Protein AF-A0A0K1QE34-F1 (afdb_monomer_lite)

Sequence (641 aa):
MSRNFGKTSTVGASAFIIAAVAIACANSTNAYTIGDEASSADSGPSFADDEDGSQARQDFDGGPGIFNDGAPPVDGSSCQPDAGGPGPVSRLCLPPTDNECDGLHDLPTYPSNGRGGNGFDDDCDGLVDEGCACDAAGTTKTCYMVPASQTFGGVPVGWCAQNSKGTVDCVKPNSEFGGHWSGQCRGAQPPFADDVCANGDFDCDGKEQNSKATDCSCKGTPVQCPTDPLETAPFPSVTSLPLAVDASKWFLKPGDVSNATNWKWTLRGGDCDNILPHPTFALFANATATGAGVGVQDDTLGPSSKEHGLVASSPAVTNSVYPAFSLSGDYLVQGEFDLNGQHYACQQKIAVRAPGIRAEACWDTEGQGVDLDLHLAQLTWGNTCENRGWSGVCPGQDCYYSNCKGADSPKWYSANPDNSVCQGWGSKATSTCNNPRLDRDLITCSVSQKDPNASDFCGPENINVDAPANGSKYAVAVKYFSGSLASRTHVNVYCNGERVLSTGFNPVTGNDFPKLVTSGSNTGGDMWKVAMISASVTSGASGVRSTRCLRSALTRTPTARTRIASTTPQVTARIRFASLPRVGPCRSTLKPSAFTETTPGERNVFRKVLCIRPRHRSRWSMHGHRLQRVERLSARMGRRG

Organism: NCBI:txid1391654

Foldseek 3Di:
DDDDDDDDDDDDDDDDDDDDDDDDDDDDDDDDDDDDDDDDDDDDDDDDDDDDDDDDDDDDDDDDDDPDDDPDDDDDDDDDDDPDDDDPDDADQDFQDDFLQPVPDPPVDDPQCPLDGLQEPANNPQFGQPPRAHQFFQDKDKHFSGHQQLDDPRAQKFLRNPQRIAMWGFFDQDPPDGTGTLRHRFLHDQQDLFQAAEFGDRSSNNHTQGHNPDGNCSVPDQFHFDRDAAEDAAFAAQAFQPDKPARCVGGPDSVQQVQKDWKKKKKWAGQQCLQALEGQKAKAQDRHNPDHGQWDWQCLDDPLGGTITTMHIPPRHGRMIRMHHNDFDKMKMKIWIDTPNDIDIHIHIYGHFAAFKKKKKHKNCFQVQWFKKKKKFWDDPPQPLVPDDPLPRDVLGIDIDPQQAPPNHRCPDPDFDDQSNLHHALFPHDPGRHAWHWRDGPSHAHSPDHGSRDPRGTGITMIDHRDDDAFIKMWIKMFRATDADWMWMWMWMDHRSHTPGTHTDGPSSRRRPPTFGFHDHSRFGWMGGFWMWTWHWDQDPVRDIGTDIDIDGDNDDRDRDPDPPPDDDDDDDDDDDDDDDDDDDDDDDDDDDDDDDDDDDDDDDDDDDDDDDDDDDDDDDDDDDDDDDDDDDDDDDDDDD

Radius of gyration: 34.17 Å; chains: 1; bounding box: 105×106×93 Å

Secondary structure (DSSP, 8-state):
----------------------------------------------------------------------PPP------PPPS----SS----PPPP--TTSSS---TT----TTT--SB-SS-SS-BSBT-EESSTT-EEEEESS-GGGEETTEE-TTHHHHTEEEEEEE-SSTTSPEEE-B--BT--PPPTT--SSSSBSS-SS-SSB-SS--S--TT-SB----SPEEE-SS-BTTB----EEGGGGBSSTTGGGG-EEEEEEEE--TTTTTSSS-SEEEESSSS--S--SPEEEEEETTTT-EEEEEEETTS--SEEEEEESS-EEEEEEEEEEETTEEEEEEEEEEE--SSEEEEEEETTTTTT-EEEEEEEEE-TT--GGGS-GGGS-TTTEE-TTTSSGGG---SSS----GGGTSSTT----S---SSEEEE--SS-BTT---TTSTTB---EEEEESSPPTT-EEEEEEEEEE-SS-EEEEEEEEETTEEEEEEE-BTTTTB---EE----GGG-S-EEEEEEEEEEEEE-TTSPEEEEEEEEE---------------------------PPPP------PPPP-----------------------------------------------

pLDDT: mean 70.64, std 24.71, range [24.8, 98.06]

Structure (mmCIF, N/CA/C/O backbone):
data_AF-A0A0K1QE34-F1
#
_entry.id   AF-A0A0K1QE34-F1
#
loop_
_atom_site.group_PDB
_atom_site.id
_atom_site.type_symbol
_atom_site.label_atom_id
_atom_site.label_alt_id
_atom_site.label_comp_id
_atom_site.label_asym_id
_atom_site.label_entity_id
_atom_site.label_seq_id
_atom_site.pdbx_PDB_ins_code
_atom_site.Cartn_x
_atom_site.Cartn_y
_atom_site.Cartn_z
_atom_site.occupancy
_atom_site.B_iso_or_equiv
_atom_site.auth_seq_id
_atom_site.auth_comp_id
_atom_site.auth_asym_id
_atom_site.auth_atom_id
_atom_site.pdbx_PDB_model_num
ATOM 1 N N . MET A 1 1 ? -52.449 27.897 -18.592 1.00 41.31 1 MET A N 1
ATOM 2 C CA . MET A 1 1 ? -51.826 29.233 -18.488 1.00 41.31 1 MET A CA 1
ATOM 3 C C . MET A 1 1 ? -50.395 29.114 -18.976 1.00 41.31 1 MET A C 1
ATOM 5 O O . MET A 1 1 ? -49.628 28.350 -18.415 1.00 41.31 1 MET A O 1
ATOM 9 N N . SER A 1 2 ? -50.119 29.768 -20.100 1.00 35.50 2 SER A N 1
ATOM 10 C CA . SER A 1 2 ? -48.836 29.815 -20.808 1.00 35.50 2 SER A CA 1
ATOM 11 C C . SER A 1 2 ? -47.969 30.953 -20.259 1.00 35.50 2 SER A C 1
ATOM 13 O O . SER A 1 2 ? -48.537 31.974 -19.872 1.00 35.50 2 SER A O 1
ATOM 15 N N . ARG A 1 3 ? -46.637 30.778 -20.255 1.00 42.44 3 ARG A N 1
ATOM 16 C CA . ARG A 1 3 ? -45.577 31.807 -20.417 1.00 42.44 3 ARG A CA 1
ATOM 17 C C . ARG A 1 3 ? -44.219 31.081 -20.381 1.00 42.44 3 ARG A C 1
ATOM 19 O O . ARG A 1 3 ? -43.840 30.553 -19.348 1.00 42.44 3 ARG A O 1
ATOM 26 N N . ASN A 1 4 ? -43.606 30.773 -21.525 1.00 41.03 4 ASN A N 1
ATOM 27 C CA . ASN A 1 4 ? -42.677 31.620 -22.292 1.00 41.03 4 ASN A CA 1
ATOM 28 C C . ASN A 1 4 ? -41.592 32.288 -21.432 1.00 41.03 4 ASN A C 1
ATOM 30 O O . ASN A 1 4 ? -41.836 33.343 -20.856 1.00 41.03 4 ASN A O 1
ATOM 34 N N . PHE A 1 5 ? -40.378 31.728 -21.461 1.00 46.38 5 PHE A N 1
ATOM 35 C CA . PHE A 1 5 ? -39.145 32.486 -21.255 1.00 46.38 5 PHE A CA 1
ATOM 36 C C . PHE A 1 5 ? -38.323 32.449 -22.541 1.00 46.38 5 PHE A C 1
ATOM 38 O O . PHE A 1 5 ? -37.933 31.390 -23.034 1.00 46.38 5 PHE A O 1
ATOM 45 N N . GLY A 1 6 ? -38.160 33.638 -23.117 1.00 37.88 6 GLY A N 1
ATOM 46 C CA . GLY A 1 6 ? -37.410 33.886 -24.333 1.00 37.88 6 GLY A CA 1
ATOM 47 C C . GLY A 1 6 ? -35.905 33.902 -24.089 1.00 37.88 6 GLY A C 1
ATOM 48 O O . GLY A 1 6 ? -35.422 34.264 -23.020 1.00 37.88 6 GLY A O 1
ATOM 49 N N . LYS A 1 7 ? -35.187 33.524 -25.145 1.00 42.34 7 LYS A N 1
ATOM 50 C CA . LYS A 1 7 ? -33.760 33.762 -25.337 1.00 42.34 7 LYS A CA 1
ATOM 51 C C . LYS A 1 7 ? -33.510 35.259 -25.524 1.00 42.34 7 LYS A C 1
ATOM 53 O O . LYS A 1 7 ? -34.150 35.873 -26.374 1.00 42.34 7 LYS A O 1
ATOM 58 N N . THR A 1 8 ? -32.488 35.786 -24.861 1.00 41.69 8 THR A N 1
ATOM 59 C CA . THR A 1 8 ? -31.747 36.965 -25.324 1.00 41.69 8 THR A CA 1
ATOM 60 C C . THR A 1 8 ? -30.258 36.683 -25.205 1.00 41.69 8 THR A C 1
ATOM 62 O O . THR A 1 8 ? -29.743 36.402 -24.128 1.00 41.69 8 THR A O 1
ATOM 65 N N . SER A 1 9 ? -29.608 36.703 -26.366 1.00 38.84 9 SER A N 1
ATOM 66 C CA . SER A 1 9 ? -28.165 36.747 -26.556 1.00 38.84 9 SER A CA 1
ATOM 67 C C . SER A 1 9 ? -27.687 38.164 -26.251 1.00 38.84 9 SER A C 1
ATOM 69 O O . SER A 1 9 ? -28.252 39.119 -26.784 1.00 38.84 9 SER A O 1
ATOM 71 N N . THR A 1 10 ? -26.640 38.288 -25.438 1.00 39.91 10 THR A N 1
ATOM 72 C CA . THR A 1 10 ? -25.882 39.532 -25.304 1.00 39.91 10 THR A CA 1
ATOM 73 C C . THR A 1 10 ? -24.424 39.228 -25.606 1.00 39.91 10 THR A C 1
ATOM 75 O O . THR A 1 10 ? -23.778 38.435 -24.925 1.00 39.91 10 THR A O 1
ATOM 78 N N . VAL A 1 11 ? -23.939 39.844 -26.679 1.00 43.75 11 VAL A N 1
ATOM 79 C CA . VAL A 1 11 ? -22.537 39.902 -27.082 1.00 43.75 11 VAL A CA 1
ATOM 80 C C . VAL A 1 11 ? -21.832 40.851 -26.112 1.00 43.75 11 VAL A C 1
ATOM 82 O O . VAL A 1 11 ? -22.163 42.032 -26.062 1.00 43.75 11 VAL A O 1
ATOM 85 N N . GLY A 1 12 ? -20.902 40.330 -25.312 1.00 33.19 12 GLY A N 1
ATOM 86 C CA . GLY A 1 12 ? -20.059 41.112 -24.411 1.00 33.19 12 GLY A CA 1
ATOM 87 C C . GLY A 1 12 ? -18.609 41.047 -24.869 1.00 33.19 12 GLY A C 1
ATOM 88 O O . GLY A 1 12 ? -17.982 39.996 -24.786 1.00 33.19 12 GLY A O 1
ATOM 89 N N . ALA A 1 13 ? -18.096 42.165 -25.376 1.00 36.25 13 ALA A N 1
ATOM 90 C CA . ALA A 1 13 ? -16.687 42.359 -25.678 1.00 36.25 13 ALA A CA 1
ATOM 91 C C . ALA A 1 13 ? -15.878 42.422 -24.372 1.00 36.25 13 ALA A C 1
ATOM 93 O O . ALA A 1 13 ? -16.102 43.307 -23.547 1.00 36.25 13 ALA A O 1
ATOM 94 N N . SER A 1 14 ? -14.928 41.506 -24.184 1.00 34.56 14 SER A N 1
ATOM 95 C CA . SER A 1 14 ? -13.938 41.597 -23.109 1.00 34.56 14 SER A CA 1
ATOM 96 C C . SER A 1 14 ? -12.755 42.438 -23.580 1.00 34.56 14 SER A C 1
ATOM 98 O O . SER A 1 14 ? -11.970 42.019 -24.429 1.00 34.56 14 SER A O 1
ATOM 100 N N . ALA A 1 15 ? -12.643 43.643 -23.024 1.00 35.69 15 ALA A N 1
ATOM 101 C CA . ALA A 1 15 ? -11.440 44.455 -23.089 1.00 35.69 15 ALA A CA 1
ATOM 102 C C . ALA A 1 15 ? -10.342 43.813 -22.223 1.00 35.69 15 ALA A C 1
ATOM 104 O O . ALA A 1 15 ? -10.540 43.569 -21.033 1.00 35.69 15 ALA A O 1
ATOM 105 N N . PHE A 1 16 ? -9.185 43.549 -22.828 1.00 32.25 16 PHE A N 1
ATOM 106 C CA . PHE A 1 16 ? -7.952 43.213 -22.123 1.00 32.25 16 PHE A CA 1
ATOM 107 C C . PHE A 1 16 ? -7.441 44.461 -21.389 1.00 32.25 16 PHE A C 1
ATOM 109 O O . PHE A 1 16 ? -7.037 45.432 -22.028 1.00 32.25 16 PHE A O 1
ATOM 116 N N . ILE A 1 17 ? -7.425 44.432 -20.055 1.00 34.81 17 ILE A N 1
ATOM 117 C CA . ILE A 1 17 ? -6.615 45.351 -19.249 1.00 34.81 17 ILE A CA 1
ATOM 118 C C . ILE A 1 17 ? -5.292 44.639 -18.965 1.00 34.81 17 ILE A C 1
ATOM 120 O O . ILE A 1 17 ? -5.236 43.696 -18.180 1.00 34.81 17 ILE A O 1
ATOM 124 N N . ILE A 1 18 ? -4.226 45.089 -19.626 1.00 35.28 18 ILE A N 1
ATOM 125 C CA . ILE A 1 18 ? -2.846 44.762 -19.265 1.00 35.28 18 ILE A CA 1
ATOM 126 C C . ILE A 1 18 ? -2.469 45.689 -18.107 1.00 35.28 18 ILE A C 1
ATOM 128 O O . ILE A 1 18 ? -2.200 46.870 -18.317 1.00 35.28 18 ILE A O 1
ATOM 132 N N . ALA A 1 19 ? -2.468 45.167 -16.882 1.00 34.31 19 ALA A N 1
ATOM 133 C CA . ALA A 1 19 ? -1.827 45.821 -15.749 1.00 34.31 19 ALA A CA 1
ATOM 134 C C . ALA A 1 19 ? -0.372 45.339 -15.678 1.00 34.31 19 ALA A C 1
ATOM 136 O O . ALA A 1 19 ? -0.088 44.224 -15.246 1.00 34.31 19 ALA A O 1
ATOM 137 N N . ALA A 1 20 ? 0.548 46.179 -16.149 1.00 36.22 20 ALA A N 1
ATOM 138 C CA . ALA A 1 20 ? 1.975 46.001 -15.935 1.00 36.22 20 ALA A CA 1
ATOM 139 C C . ALA A 1 20 ? 2.298 46.306 -14.464 1.00 36.22 20 ALA A C 1
ATOM 141 O O . ALA A 1 20 ? 2.229 47.458 -14.037 1.00 36.22 20 ALA A O 1
ATOM 142 N N . VAL A 1 21 ? 2.646 45.280 -13.688 1.00 34.84 21 VAL A N 1
ATOM 143 C CA . VAL A 1 21 ? 3.237 45.449 -12.357 1.00 34.84 21 VAL A CA 1
ATOM 144 C C . VAL A 1 21 ? 4.752 45.423 -12.523 1.00 34.84 21 VAL A C 1
ATOM 146 O O . VAL A 1 21 ? 5.347 44.383 -12.798 1.00 34.84 21 VAL A O 1
ATOM 149 N N . ALA A 1 22 ? 5.370 46.593 -12.386 1.00 37.94 22 ALA A N 1
ATOM 150 C CA . ALA A 1 22 ? 6.810 46.730 -12.247 1.00 37.94 22 ALA A CA 1
ATOM 151 C C . ALA A 1 22 ? 7.200 46.370 -10.805 1.00 37.94 22 ALA A C 1
ATOM 153 O O . ALA A 1 22 ? 6.870 47.106 -9.877 1.00 37.94 22 ALA A O 1
ATOM 154 N N . ILE A 1 23 ? 7.902 45.252 -10.614 1.00 35.75 23 ILE A N 1
ATOM 155 C CA . ILE A 1 23 ? 8.600 44.958 -9.358 1.00 35.75 23 ILE A CA 1
ATOM 156 C C . ILE A 1 23 ? 10.057 45.364 -9.553 1.00 35.75 23 ILE A C 1
ATOM 158 O O . ILE A 1 23 ? 10.790 44.773 -10.344 1.00 35.75 23 ILE A O 1
ATOM 162 N N . ALA A 1 24 ? 10.438 46.432 -8.858 1.00 33.03 24 ALA A N 1
ATOM 163 C CA . ALA A 1 24 ? 11.797 46.931 -8.792 1.00 33.03 24 ALA A CA 1
ATOM 164 C C . ALA A 1 24 ? 12.671 45.992 -7.948 1.00 33.03 24 ALA A C 1
ATOM 166 O O . ALA A 1 24 ? 12.307 45.620 -6.833 1.00 33.03 24 ALA A O 1
ATOM 167 N N . CYS A 1 25 ? 13.845 45.650 -8.476 1.00 36.03 25 CYS A N 1
ATOM 168 C CA . CYS A 1 25 ? 14.921 45.016 -7.726 1.00 36.03 25 CYS A CA 1
ATOM 169 C C . CYS A 1 25 ? 15.476 45.994 -6.682 1.00 36.03 25 CYS A C 1
ATOM 171 O O . CYS A 1 25 ? 15.937 47.079 -7.040 1.00 36.03 25 CYS A O 1
ATOM 173 N N . ALA A 1 26 ? 15.504 45.587 -5.413 1.00 36.31 26 ALA A N 1
ATOM 174 C CA . ALA A 1 26 ? 16.307 46.225 -4.378 1.00 36.31 26 ALA A CA 1
ATOM 175 C C . ALA A 1 26 ? 17.293 45.195 -3.814 1.00 36.31 26 ALA A C 1
ATOM 177 O O . ALA A 1 26 ? 16.904 44.210 -3.191 1.00 36.31 26 ALA A O 1
ATOM 178 N N . ASN A 1 27 ? 18.578 45.433 -4.080 1.00 38.59 27 ASN A N 1
ATOM 179 C CA . ASN A 1 27 ? 19.704 44.737 -3.471 1.00 38.59 27 ASN A CA 1
ATOM 180 C C . ASN A 1 27 ? 19.844 45.178 -2.008 1.00 38.59 27 ASN A C 1
ATOM 182 O O . ASN A 1 27 ? 20.011 46.369 -1.749 1.00 38.59 27 ASN A O 1
ATOM 186 N N . SER A 1 28 ? 19.891 44.230 -1.073 1.00 35.72 28 SER A N 1
ATOM 187 C CA . SER A 1 28 ? 20.480 44.455 0.250 1.00 35.72 28 SER A CA 1
ATOM 188 C C . SER A 1 28 ? 21.471 43.341 0.567 1.00 35.72 28 SER A C 1
ATOM 190 O O . SER A 1 28 ? 21.101 42.215 0.894 1.00 35.72 28 SER A O 1
ATOM 192 N N . THR A 1 29 ? 22.748 43.679 0.446 1.00 40.94 29 THR A N 1
ATOM 193 C CA . THR A 1 29 ? 23.883 42.955 1.010 1.00 40.94 29 THR A CA 1
ATOM 194 C C . THR A 1 29 ? 23.854 43.085 2.529 1.00 40.94 29 THR A C 1
ATOM 196 O O . THR A 1 29 ? 24.036 44.192 3.028 1.00 40.94 29 THR A O 1
ATOM 199 N N . ASN A 1 30 ? 23.693 41.981 3.257 1.00 36.75 30 ASN A N 1
ATOM 200 C CA . ASN A 1 30 ? 24.086 41.909 4.662 1.00 36.75 30 ASN A CA 1
ATOM 201 C C . ASN A 1 30 ? 25.092 40.771 4.823 1.00 36.75 30 ASN A C 1
ATOM 203 O O . ASN A 1 30 ? 24.755 39.592 4.753 1.00 36.75 30 ASN A O 1
ATOM 207 N N . ALA A 1 31 ? 26.348 41.181 4.979 1.00 36.31 31 ALA A N 1
ATOM 208 C CA . ALA A 1 31 ? 27.444 40.353 5.433 1.00 36.31 31 ALA A CA 1
ATOM 209 C C . ALA A 1 31 ? 27.204 39.989 6.904 1.00 36.31 31 ALA A C 1
ATOM 211 O O . ALA A 1 31 ? 26.963 40.876 7.722 1.00 36.31 31 ALA A O 1
ATOM 212 N N . TYR A 1 32 ? 27.267 38.699 7.227 1.00 30.72 32 TYR A N 1
ATOM 213 C CA . TYR A 1 32 ? 27.316 38.232 8.606 1.00 30.72 32 TYR A CA 1
ATOM 214 C C . TYR A 1 32 ? 28.772 37.913 8.941 1.00 30.72 32 TYR A C 1
ATOM 216 O O . TYR A 1 32 ? 29.408 37.081 8.292 1.00 30.72 32 TYR A O 1
ATOM 224 N N . THR A 1 33 ? 29.315 38.669 9.887 1.00 32.59 33 THR A N 1
ATOM 225 C CA . THR A 1 33 ? 30.707 38.638 10.330 1.00 32.59 33 THR A CA 1
ATOM 226 C C . THR A 1 33 ? 30.938 37.458 11.271 1.00 32.59 33 THR A C 1
ATOM 228 O O . THR A 1 33 ? 30.179 37.254 12.214 1.00 32.59 33 THR A O 1
ATOM 231 N N . ILE A 1 34 ? 32.014 36.713 11.025 1.00 38.62 34 ILE A N 1
ATOM 232 C CA . ILE A 1 34 ? 32.598 35.752 11.965 1.00 38.62 34 ILE A CA 1
ATOM 233 C C . ILE A 1 34 ? 33.361 36.554 13.024 1.00 38.62 34 ILE A C 1
ATOM 235 O O . ILE A 1 34 ? 34.173 37.411 12.673 1.00 38.62 34 ILE A O 1
ATOM 239 N N . GLY A 1 35 ? 33.084 36.283 14.297 1.00 31.73 35 GLY A N 1
ATOM 240 C CA . GLY A 1 35 ? 33.844 36.783 15.436 1.00 31.73 35 GLY A CA 1
ATOM 241 C C . GLY A 1 35 ? 34.226 35.619 16.341 1.00 31.73 35 GLY A C 1
ATOM 242 O O . GLY A 1 35 ? 33.360 35.036 16.988 1.00 31.73 35 GLY A O 1
ATOM 243 N N . ASP A 1 36 ? 35.517 35.299 16.347 1.00 35.31 36 ASP A N 1
ATOM 244 C CA . ASP A 1 36 ? 36.193 34.572 17.417 1.00 35.31 36 ASP A CA 1
ATOM 245 C C . ASP A 1 36 ? 36.258 35.460 18.674 1.00 35.31 36 ASP A C 1
ATOM 247 O O . ASP A 1 36 ? 36.533 36.653 18.557 1.00 35.31 36 ASP A O 1
ATOM 251 N N . GLU A 1 37 ? 36.012 34.892 19.860 1.00 34.44 37 GLU A N 1
ATOM 252 C CA . GLU A 1 37 ? 36.977 34.830 20.975 1.00 34.44 37 GLU A CA 1
ATOM 253 C C . GLU A 1 37 ? 36.362 34.301 22.295 1.00 34.44 37 GLU A C 1
ATOM 255 O O . GLU A 1 37 ? 35.276 34.689 22.715 1.00 34.44 37 GLU A O 1
ATOM 260 N N . ALA A 1 38 ? 37.178 33.471 22.962 1.00 34.06 38 ALA A N 1
ATOM 261 C CA . ALA A 1 38 ? 37.410 33.381 24.411 1.00 34.06 38 ALA A CA 1
ATOM 262 C C . ALA A 1 38 ? 36.414 32.665 25.364 1.00 34.06 38 ALA A C 1
ATOM 264 O O . ALA A 1 38 ? 35.446 33.220 25.870 1.00 34.06 38 ALA A O 1
ATOM 265 N N . SER A 1 39 ? 36.829 31.441 25.726 1.00 40.88 39 SER A N 1
ATOM 266 C CA . SER A 1 39 ? 37.092 30.931 27.091 1.00 40.88 39 SER A CA 1
ATOM 267 C C . SER A 1 39 ? 36.049 31.087 28.210 1.00 40.88 39 SER A C 1
ATOM 269 O O . SER A 1 39 ? 35.853 32.170 28.752 1.00 40.88 39 SER A O 1
ATOM 271 N N . SER A 1 40 ? 35.601 29.944 28.737 1.00 36.75 40 SER A N 1
ATOM 272 C CA . SER A 1 40 ? 35.375 29.752 30.175 1.00 36.75 40 SER A CA 1
ATOM 273 C C . SER A 1 40 ? 35.491 28.266 30.508 1.00 36.75 40 SER A C 1
ATOM 275 O O . SER A 1 40 ? 34.758 27.442 29.969 1.00 36.75 40 SER A O 1
ATOM 277 N N . ALA A 1 41 ? 36.453 27.948 31.367 1.00 39.44 41 ALA A N 1
ATOM 278 C CA . ALA A 1 41 ? 36.695 26.634 31.939 1.00 39.44 41 ALA A CA 1
ATOM 279 C C . ALA A 1 41 ? 35.595 26.258 32.941 1.00 39.44 41 ALA A C 1
ATOM 281 O O . ALA A 1 41 ? 35.164 27.123 33.698 1.00 39.44 41 ALA A O 1
ATOM 282 N N . ASP A 1 42 ? 35.229 24.974 33.005 1.00 37.00 42 ASP A N 1
ATOM 283 C CA . ASP A 1 42 ? 34.920 24.352 34.294 1.00 37.00 42 ASP A CA 1
ATOM 284 C C . ASP A 1 42 ? 35.138 22.824 34.288 1.00 37.00 42 ASP A C 1
ATOM 286 O O . ASP A 1 42 ? 34.391 22.045 33.705 1.00 37.00 42 ASP A O 1
ATOM 290 N N . SER A 1 43 ? 36.273 22.440 34.870 1.00 41.66 43 SER A N 1
ATOM 291 C CA . SER A 1 43 ? 36.445 21.451 35.943 1.00 41.66 43 SER A CA 1
ATOM 292 C C . SER A 1 43 ? 35.482 20.247 36.029 1.00 41.66 43 SER A C 1
ATOM 294 O O . SER A 1 43 ? 34.425 20.325 36.650 1.00 41.66 43 SER A O 1
ATOM 296 N N . GLY A 1 44 ? 35.933 19.075 35.566 1.00 34.19 44 GLY A N 1
ATOM 297 C CA . GLY A 1 44 ? 35.418 17.758 35.975 1.00 34.19 44 GLY A CA 1
ATOM 298 C C . GLY A 1 44 ? 36.572 16.873 36.475 1.00 34.19 44 GLY A C 1
ATOM 299 O O . GLY A 1 44 ? 37.619 16.862 35.823 1.00 34.19 44 GLY A O 1
ATOM 300 N N . PRO A 1 45 ? 36.457 16.196 37.635 1.00 45.81 45 PRO A N 1
ATOM 301 C CA . PRO A 1 45 ? 37.610 15.668 38.356 1.00 45.81 45 PRO A CA 1
ATOM 302 C C . PRO A 1 45 ? 38.090 14.318 37.814 1.00 45.81 45 PRO A C 1
ATOM 304 O O . PRO A 1 45 ? 37.307 13.414 37.536 1.00 45.81 45 PRO A O 1
ATOM 307 N N . SER A 1 46 ? 39.411 14.179 37.755 1.00 42.41 46 SER A N 1
ATOM 308 C CA . SER A 1 46 ? 40.126 12.909 37.698 1.00 42.41 46 SER A CA 1
ATOM 309 C C . SER A 1 46 ? 40.087 12.220 39.063 1.00 42.41 46 SER A C 1
ATOM 311 O O . SER A 1 46 ? 40.503 12.825 40.054 1.00 42.41 46 SER A O 1
ATOM 313 N N . PHE A 1 47 ? 39.693 10.948 39.104 1.00 38.34 47 PHE A N 1
ATOM 314 C CA . PHE A 1 47 ? 40.129 10.030 40.152 1.00 38.34 47 PHE A CA 1
ATOM 315 C C . PHE A 1 47 ? 40.823 8.831 39.523 1.00 38.34 47 PHE A C 1
ATOM 317 O O . PHE A 1 47 ? 40.445 8.356 38.455 1.00 38.34 47 PHE A O 1
ATOM 324 N N . ALA A 1 48 ? 41.917 8.491 40.186 1.00 34.94 48 ALA A N 1
ATOM 325 C CA . ALA A 1 48 ? 43.015 7.675 39.741 1.00 34.94 48 ALA A CA 1
ATOM 326 C C . ALA A 1 48 ? 42.752 6.176 39.890 1.00 34.94 48 ALA A C 1
ATOM 328 O O . ALA A 1 48 ? 41.791 5.740 40.525 1.00 34.94 48 ALA A O 1
ATOM 329 N N . ASP A 1 49 ? 43.686 5.452 39.290 1.00 46.69 49 ASP A N 1
ATOM 330 C CA . ASP A 1 49 ? 44.025 4.054 39.489 1.00 46.69 49 ASP A CA 1
ATOM 331 C C . ASP A 1 49 ? 44.066 3.652 40.974 1.00 46.69 49 ASP A C 1
ATOM 333 O O . ASP A 1 49 ? 44.584 4.401 41.800 1.00 46.69 49 ASP A O 1
ATOM 337 N N . ASP A 1 50 ? 43.607 2.437 41.277 1.00 39.50 50 ASP A N 1
ATOM 338 C CA . ASP A 1 50 ? 44.180 1.614 42.344 1.00 39.50 50 ASP A CA 1
ATOM 339 C C . ASP A 1 50 ? 44.025 0.126 41.991 1.00 39.50 50 ASP A C 1
ATOM 341 O O . ASP A 1 50 ? 42.956 -0.356 41.605 1.00 39.50 50 ASP A O 1
ATOM 345 N N . GLU A 1 51 ? 45.156 -0.570 42.080 1.00 47.56 51 GLU A N 1
ATOM 346 C CA . GLU A 1 51 ? 45.338 -2.002 41.880 1.00 47.56 51 GLU A CA 1
ATOM 347 C C . GLU A 1 51 ? 44.834 -2.842 43.071 1.00 47.56 51 GLU A C 1
ATOM 349 O O . GLU A 1 51 ? 44.654 -2.366 44.189 1.00 47.56 51 GLU A O 1
ATOM 354 N N . ASP A 1 52 ? 44.764 -4.147 42.797 1.00 41.12 52 ASP A N 1
ATOM 355 C CA . ASP A 1 52 ? 44.945 -5.278 43.710 1.00 41.12 52 ASP A CA 1
ATOM 356 C C . ASP A 1 52 ? 43.829 -5.690 44.685 1.00 41.12 52 ASP A C 1
ATOM 358 O O . ASP A 1 52 ? 43.427 -5.009 45.624 1.00 41.12 52 ASP A O 1
ATOM 362 N N . GLY A 1 53 ? 43.406 -6.946 44.508 1.00 33.09 53 GLY A N 1
ATOM 363 C CA . GLY A 1 53 ? 42.454 -7.616 45.384 1.00 33.09 53 GLY A CA 1
ATOM 364 C C . GLY A 1 53 ? 42.144 -9.049 44.967 1.00 33.09 53 GLY A C 1
ATOM 365 O O . GLY A 1 53 ? 40.985 -9.424 44.837 1.00 33.09 53 GLY A O 1
ATOM 366 N N . SER A 1 54 ? 43.178 -9.864 44.744 1.00 46.09 54 SER A N 1
ATOM 367 C CA . SER A 1 54 ? 43.072 -11.327 44.715 1.00 46.09 54 SER A CA 1
ATOM 368 C C . SER A 1 54 ? 42.267 -11.850 45.911 1.00 46.09 54 SER A C 1
ATOM 370 O O . SER A 1 54 ? 42.618 -11.461 47.019 1.00 46.09 54 SER A O 1
ATOM 372 N N . GLN A 1 55 ? 41.324 -12.789 45.724 1.00 34.09 55 GLN A N 1
ATOM 373 C CA . GLN A 1 55 ? 41.182 -13.984 46.578 1.00 34.09 55 GLN A CA 1
ATOM 374 C C . GLN A 1 55 ? 40.372 -15.118 45.917 1.00 34.09 55 GLN A C 1
ATOM 376 O O . GLN A 1 55 ? 39.254 -14.942 45.450 1.00 34.09 55 GLN A O 1
ATOM 381 N N . ALA A 1 56 ? 40.994 -16.299 45.992 1.00 34.69 56 ALA A N 1
ATOM 382 C CA . ALA A 1 56 ? 40.429 -17.637 46.163 1.00 34.69 56 ALA A CA 1
ATOM 383 C C . ALA A 1 56 ? 39.547 -18.246 45.055 1.00 34.69 56 ALA A C 1
ATOM 385 O O . ALA A 1 56 ? 38.323 -18.293 45.130 1.00 34.69 56 ALA A O 1
ATOM 386 N N . ARG A 1 57 ? 40.239 -18.923 44.128 1.00 38.31 57 ARG A N 1
ATOM 387 C CA . ARG A 1 57 ? 39.787 -20.206 43.574 1.00 38.31 57 ARG A CA 1
ATOM 388 C C . ARG A 1 57 ? 39.548 -21.208 44.709 1.00 38.31 57 ARG A C 1
ATOM 390 O O . ARG A 1 57 ? 40.459 -21.460 45.498 1.00 38.31 57 ARG A O 1
ATOM 397 N N . GLN A 1 58 ? 38.381 -21.840 44.715 1.00 35.47 58 GLN A N 1
ATOM 398 C CA . GLN A 1 58 ? 38.242 -23.211 45.196 1.00 35.47 58 GLN A CA 1
ATOM 399 C C . GLN A 1 58 ? 37.711 -24.066 44.052 1.00 35.47 58 GLN A C 1
ATOM 401 O O . GLN A 1 58 ? 36.585 -23.893 43.592 1.00 35.47 58 GLN A O 1
ATOM 406 N N . ASP A 1 59 ? 38.588 -24.954 43.595 1.00 34.72 59 ASP A N 1
ATOM 407 C CA . ASP A 1 59 ? 38.270 -26.100 42.763 1.00 34.72 59 ASP A CA 1
ATOM 408 C C . ASP A 1 59 ? 37.336 -27.048 43.533 1.00 34.72 59 ASP A C 1
ATOM 410 O O . ASP A 1 59 ? 37.626 -27.433 44.667 1.00 34.72 59 ASP A O 1
ATOM 414 N N . PHE A 1 60 ? 36.252 -27.473 42.886 1.00 38.06 60 PHE A N 1
ATOM 415 C CA . PHE A 1 60 ? 35.656 -28.783 43.127 1.00 38.06 60 PHE A CA 1
ATOM 416 C C . PHE A 1 60 ? 35.537 -29.500 41.781 1.00 38.06 60 PHE A C 1
ATOM 418 O O . PHE A 1 60 ? 34.772 -29.106 40.901 1.00 38.06 60 PHE A O 1
ATOM 425 N N . ASP A 1 61 ? 36.358 -30.536 41.638 1.00 39.12 61 ASP A N 1
ATOM 426 C CA . ASP A 1 61 ? 36.368 -31.494 40.542 1.00 39.12 61 ASP A CA 1
ATOM 427 C C . ASP A 1 61 ? 35.046 -32.277 40.440 1.00 39.12 61 ASP A C 1
ATOM 429 O O . ASP A 1 61 ? 34.554 -32.822 41.428 1.00 39.12 61 ASP A O 1
ATOM 433 N N . GLY A 1 62 ? 34.587 -32.472 39.199 1.00 33.47 62 GLY A N 1
ATOM 434 C CA . GLY A 1 62 ? 34.315 -33.824 38.699 1.00 33.47 62 GLY A CA 1
ATOM 435 C C . GLY A 1 62 ? 32.862 -34.308 38.583 1.00 33.47 62 GLY A C 1
ATOM 436 O O . GLY A 1 62 ? 32.303 -34.859 39.524 1.00 33.47 62 GLY A O 1
ATOM 437 N N . GLY A 1 63 ? 32.355 -34.344 37.343 1.00 32.22 63 GLY A N 1
ATOM 438 C CA . GLY A 1 63 ? 31.566 -35.488 36.847 1.00 32.22 63 GLY A CA 1
ATOM 439 C C . GLY A 1 63 ? 30.175 -35.191 36.262 1.00 32.22 63 GLY A C 1
ATOM 440 O O . GLY A 1 63 ? 29.560 -34.205 36.638 1.00 32.22 63 GLY A O 1
ATOM 441 N N . PRO A 1 64 ? 29.691 -36.009 35.301 1.00 42.28 64 PRO A N 1
ATOM 442 C CA . PRO A 1 64 ? 29.110 -35.522 34.048 1.00 42.28 64 PRO A CA 1
ATOM 443 C C . PRO A 1 64 ? 27.584 -35.695 33.933 1.00 42.28 64 PRO A C 1
ATOM 445 O O . PRO A 1 64 ? 26.933 -36.296 34.781 1.00 42.28 64 PRO A O 1
ATOM 448 N N . GLY A 1 65 ? 27.030 -35.132 32.856 1.00 35.31 65 GLY A N 1
ATOM 449 C CA . GLY A 1 65 ? 25.609 -34.863 32.666 1.00 35.31 65 GLY A CA 1
ATOM 450 C C . GLY A 1 65 ? 24.649 -36.052 32.652 1.00 35.31 65 GLY A C 1
ATOM 451 O O . GLY A 1 65 ? 25.034 -37.176 32.364 1.00 35.31 65 GLY A O 1
ATOM 452 N N . ILE A 1 66 ? 23.378 -35.710 32.876 1.00 31.22 66 ILE A N 1
ATOM 453 C CA . ILE A 1 66 ? 22.159 -36.222 32.233 1.00 31.22 66 ILE A CA 1
ATOM 454 C C . ILE A 1 66 ? 21.151 -35.063 32.344 1.00 31.22 66 ILE A C 1
ATOM 456 O O . ILE A 1 66 ? 20.758 -34.686 33.446 1.00 31.22 66 ILE A O 1
ATOM 460 N N . PHE A 1 67 ? 20.766 -34.463 31.215 1.00 30.69 67 PHE A N 1
ATOM 461 C CA . PHE A 1 67 ? 19.550 -33.653 31.147 1.00 30.69 67 PHE A CA 1
ATOM 462 C C . PHE A 1 67 ? 18.378 -34.627 31.262 1.00 30.69 67 PHE A C 1
ATOM 464 O O . PHE A 1 67 ? 18.100 -35.368 30.323 1.00 30.69 67 PHE A O 1
ATOM 471 N N . ASN A 1 68 ? 17.771 -34.674 32.445 1.00 31.98 68 ASN A N 1
ATOM 472 C CA . ASN A 1 68 ? 16.530 -35.389 32.688 1.00 31.98 68 ASN A CA 1
ATOM 473 C C . ASN A 1 68 ? 15.380 -34.454 32.292 1.00 31.98 68 ASN A C 1
ATOM 475 O O . ASN A 1 68 ? 15.191 -33.390 32.882 1.00 31.98 68 ASN A O 1
ATOM 479 N N . ASP A 1 69 ? 14.670 -34.862 31.255 1.00 36.66 69 ASP A N 1
ATOM 480 C CA . ASP A 1 69 ? 13.296 -34.543 30.907 1.00 36.66 69 ASP A CA 1
ATOM 481 C C . ASP A 1 69 ? 12.401 -34.493 32.155 1.00 36.66 69 ASP A C 1
ATOM 483 O O . ASP A 1 69 ? 11.868 -35.489 32.643 1.00 36.66 69 ASP A O 1
ATOM 487 N N . GLY A 1 70 ? 12.251 -33.283 32.692 1.00 28.38 70 GLY A N 1
ATOM 488 C CA . GLY A 1 70 ? 11.324 -32.980 33.768 1.00 28.38 70 GLY A CA 1
ATOM 489 C C . GLY A 1 70 ? 9.884 -33.103 33.287 1.00 28.38 70 GLY A C 1
ATOM 490 O O . GLY A 1 70 ? 9.289 -32.130 32.831 1.00 28.38 70 GLY A O 1
ATOM 491 N N . ALA A 1 71 ? 9.302 -34.291 33.439 1.00 33.62 71 ALA A N 1
ATOM 492 C CA . ALA A 1 71 ? 7.868 -34.411 33.649 1.00 33.62 71 ALA A CA 1
ATOM 493 C C . ALA A 1 71 ? 7.510 -33.628 34.931 1.00 33.62 71 ALA A C 1
ATOM 495 O O . ALA A 1 71 ? 8.092 -33.914 35.984 1.00 33.62 71 ALA A O 1
ATOM 496 N N . PRO A 1 72 ? 6.599 -32.639 34.888 1.00 41.09 72 PRO A N 1
ATOM 497 C CA . PRO A 1 72 ? 6.225 -31.920 36.094 1.00 41.09 72 PRO A CA 1
ATOM 498 C C . PRO A 1 72 ? 5.450 -32.849 37.046 1.00 41.09 72 PRO A C 1
ATOM 500 O O . PRO A 1 72 ? 4.619 -33.646 36.591 1.00 41.09 72 PRO A O 1
ATOM 503 N N . PRO A 1 73 ? 5.691 -32.767 38.366 1.00 34.97 73 PRO A N 1
ATOM 504 C CA . PRO A 1 73 ? 4.879 -33.465 39.346 1.00 34.97 73 PRO A CA 1
ATOM 505 C C . PRO A 1 73 ? 3.488 -32.826 39.367 1.00 34.97 73 PRO A C 1
ATOM 507 O O . PRO A 1 73 ? 3.332 -31.656 39.699 1.00 34.97 73 PRO A O 1
ATOM 510 N N . VAL A 1 74 ? 2.475 -33.604 38.994 1.00 41.66 74 VAL A N 1
ATOM 511 C CA . VAL A 1 74 ? 1.068 -33.244 39.186 1.00 41.66 74 VAL A CA 1
ATOM 512 C C . VAL A 1 74 ? 0.709 -33.573 40.632 1.00 41.66 74 VAL A C 1
ATOM 514 O O . VAL A 1 74 ? 0.508 -34.745 40.962 1.00 41.66 74 VAL A O 1
ATOM 517 N N . ASP A 1 75 ? 0.629 -32.564 41.499 1.00 36.41 75 ASP A N 1
ATOM 518 C CA . ASP A 1 75 ? -0.126 -32.685 42.740 1.00 36.41 75 ASP A CA 1
ATOM 519 C C . ASP A 1 75 ? -1.571 -32.231 42.494 1.00 36.41 75 ASP A C 1
ATOM 521 O O . ASP A 1 75 ? -1.910 -31.095 42.175 1.00 36.41 75 ASP A O 1
ATOM 525 N N . GLY A 1 76 ? -2.470 -33.209 42.533 1.00 47.19 76 GLY A N 1
ATOM 526 C CA . GLY A 1 76 ? -3.888 -32.964 42.374 1.00 47.19 76 GLY A CA 1
ATOM 527 C C . GLY A 1 76 ? -4.450 -32.274 43.609 1.00 47.19 76 GLY A C 1
ATOM 528 O O . GLY A 1 76 ? -4.437 -32.847 44.692 1.00 47.19 76 GLY A O 1
ATOM 529 N N . SER A 1 77 ? -5.047 -31.098 43.434 1.00 39.25 77 SER A N 1
ATOM 530 C CA . SER A 1 77 ? -6.439 -30.853 43.833 1.00 39.25 77 SER A CA 1
ATOM 531 C C . SER A 1 77 ? -6.881 -29.440 43.433 1.00 39.25 77 SER A C 1
ATOM 533 O O . SER A 1 77 ? -6.240 -28.457 43.776 1.00 39.25 77 SER A O 1
ATOM 535 N N . SER A 1 78 ? -8.030 -29.361 42.750 1.00 36.88 78 SER A N 1
ATOM 536 C CA . SER A 1 78 ? -8.791 -28.154 42.364 1.00 36.88 78 SER A CA 1
ATOM 537 C C . SER A 1 78 ? -8.485 -27.459 41.024 1.00 36.88 78 SER A C 1
ATOM 539 O O . SER A 1 78 ? -8.347 -26.249 40.956 1.00 36.88 78 SER A O 1
ATOM 541 N N . CYS A 1 79 ? -8.602 -28.203 39.922 1.00 30.69 79 CYS A N 1
ATOM 542 C CA . CYS A 1 79 ? -9.144 -27.641 38.677 1.00 30.69 79 CYS A CA 1
ATOM 543 C C . CYS A 1 79 ? -10.293 -28.538 38.204 1.00 30.69 79 CYS A C 1
ATOM 545 O O . CYS A 1 79 ? -10.071 -29.662 37.757 1.00 30.69 79 CYS A O 1
ATOM 547 N N . GLN A 1 80 ? -11.536 -28.077 38.365 1.00 32.50 80 GLN A N 1
ATOM 548 C CA . GLN A 1 80 ? -12.684 -28.677 37.682 1.00 32.50 80 GLN A CA 1
ATOM 549 C C . GLN A 1 80 ? -12.622 -28.239 36.208 1.00 32.50 80 GLN A C 1
ATOM 551 O O . GLN A 1 80 ? -12.619 -27.033 35.961 1.00 32.50 80 GLN A O 1
ATOM 556 N N . PRO A 1 81 ? -12.548 -29.170 35.239 1.00 34.88 81 PRO A N 1
ATOM 557 C CA . PRO A 1 81 ? -12.616 -28.835 33.823 1.00 34.88 81 PRO A CA 1
ATOM 558 C C . PRO A 1 81 ? -13.990 -28.255 33.490 1.00 34.88 81 PRO A C 1
ATOM 560 O O . PRO A 1 81 ? -15.012 -28.799 33.917 1.00 34.88 81 PRO A O 1
ATOM 563 N N . ASP A 1 82 ? -14.010 -27.189 32.694 1.00 33.44 82 ASP A N 1
ATOM 564 C CA . ASP A 1 82 ? -15.244 -26.657 32.131 1.00 33.44 82 ASP A CA 1
ATOM 565 C C . ASP A 1 82 ? -15.881 -27.729 31.230 1.00 33.44 82 ASP A C 1
ATOM 567 O O . ASP A 1 82 ? -15.262 -28.273 30.308 1.00 33.44 82 ASP A O 1
ATOM 571 N N . ALA A 1 83 ? -17.113 -28.107 31.554 1.00 33.72 83 ALA A N 1
ATOM 572 C CA . ALA A 1 83 ? -17.818 -29.190 30.894 1.00 33.72 83 ALA A CA 1
ATOM 573 C C . ALA A 1 83 ? -18.425 -28.698 29.571 1.00 33.72 83 ALA A C 1
ATOM 575 O O . ALA A 1 83 ? -19.592 -28.313 29.530 1.00 33.72 83 ALA A O 1
ATOM 576 N N . GLY A 1 84 ? -17.672 -28.760 28.466 1.00 33.31 84 GLY A N 1
ATOM 577 C CA . GLY A 1 84 ? -18.291 -28.647 27.140 1.00 33.31 84 GLY A CA 1
ATOM 578 C C . GLY A 1 84 ? -17.374 -28.443 25.933 1.00 33.31 84 GLY A C 1
ATOM 579 O O . GLY A 1 84 ? -17.172 -27.312 25.509 1.00 33.31 84 GLY A O 1
ATOM 580 N N . GLY A 1 85 ? -16.960 -29.543 25.287 1.00 29.84 85 GLY A N 1
ATOM 581 C CA . GLY A 1 85 ? -16.587 -29.57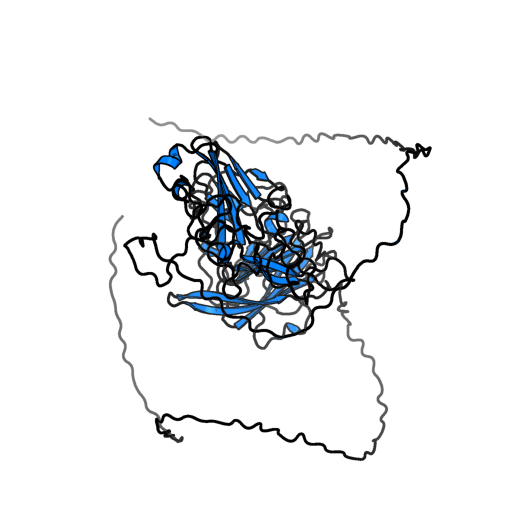9 23.859 1.00 29.84 85 GLY A CA 1
ATOM 582 C C . GLY A 1 85 ? -15.162 -30.078 23.544 1.00 29.84 85 GLY A C 1
ATOM 583 O O . GLY A 1 85 ? -14.201 -29.452 23.982 1.00 29.84 85 GLY A O 1
ATOM 584 N N . PRO A 1 86 ? -14.982 -31.165 22.759 1.00 34.12 86 PRO A N 1
ATOM 585 C CA . PRO A 1 86 ? -13.669 -31.742 22.477 1.00 34.12 86 PRO A CA 1
ATOM 586 C C . PRO A 1 86 ? -12.989 -31.042 21.288 1.00 34.12 86 PRO A C 1
ATOM 588 O O . PRO A 1 86 ? -13.228 -31.382 20.130 1.00 34.12 86 PRO A O 1
ATOM 591 N N . GLY A 1 87 ? -12.113 -30.080 21.575 1.00 30.03 87 GLY A N 1
ATOM 592 C CA . GLY A 1 87 ? -10.971 -29.753 20.714 1.00 30.03 87 GLY A CA 1
ATOM 593 C C . GLY A 1 87 ? -9.735 -30.529 21.199 1.00 30.03 87 GLY A C 1
ATOM 594 O O . GLY A 1 87 ? -9.611 -30.736 22.405 1.00 30.03 87 GLY A O 1
ATOM 595 N N . PRO A 1 88 ? -8.824 -30.994 20.325 1.00 29.39 88 PRO A N 1
ATOM 596 C CA . PRO A 1 88 ? -7.742 -31.910 20.705 1.00 29.39 88 PRO A CA 1
ATOM 597 C C . PRO A 1 88 ? -6.553 -31.245 21.424 1.00 29.39 88 PRO A C 1
ATOM 599 O O . PRO A 1 88 ? -5.487 -31.847 21.508 1.00 29.39 88 PRO A O 1
ATOM 602 N N . VAL A 1 89 ? -6.716 -30.040 21.973 1.00 27.48 89 VAL A N 1
ATOM 603 C CA . VAL A 1 89 ? -5.691 -29.387 22.794 1.00 27.48 89 VAL A CA 1
ATOM 604 C C . VAL A 1 89 ? -6.368 -28.860 24.054 1.00 27.48 89 VAL A C 1
ATOM 606 O O . VAL A 1 89 ? -7.253 -28.006 23.987 1.00 27.48 89 VAL A O 1
ATOM 609 N N . SER A 1 90 ? -6.009 -29.430 25.206 1.00 29.20 90 SER A N 1
ATOM 610 C CA . SER A 1 90 ? -6.452 -28.924 26.504 1.00 29.20 90 SER A CA 1
ATOM 611 C C . SER A 1 90 ? -5.844 -27.539 26.695 1.00 29.20 90 SER A C 1
ATOM 613 O O . SER A 1 90 ? -4.624 -27.396 26.666 1.00 29.20 90 SER A O 1
ATOM 615 N N . ARG A 1 91 ? -6.700 -26.529 26.851 1.00 35.03 91 ARG A N 1
ATOM 616 C CA . ARG A 1 91 ? -6.307 -25.130 27.038 1.00 35.03 91 ARG A CA 1
ATOM 617 C C . ARG A 1 91 ? -5.597 -24.998 28.383 1.00 35.03 91 ARG A C 1
ATOM 619 O O . ARG A 1 91 ? -6.217 -25.238 29.418 1.00 35.03 91 ARG A O 1
ATOM 626 N N . LEU A 1 92 ? -4.311 -24.667 28.371 1.00 37.53 92 LEU A N 1
ATOM 627 C CA . LEU A 1 92 ? -3.593 -24.251 29.570 1.00 37.53 92 LEU A CA 1
ATOM 628 C C . LEU A 1 92 ? -3.603 -22.725 29.606 1.00 37.53 92 LEU A C 1
ATOM 630 O O . LEU A 1 92 ? -2.882 -22.090 28.848 1.00 37.53 92 LEU A O 1
ATOM 634 N N . CYS A 1 93 ? -4.427 -22.156 30.486 1.00 41.53 93 CYS A N 1
ATOM 635 C CA . CYS A 1 93 ? -4.267 -20.774 30.921 1.00 41.53 93 CYS A CA 1
ATOM 636 C C . CYS A 1 93 ? -2.909 -20.679 31.621 1.00 41.53 93 CYS A C 1
ATOM 638 O O . CYS A 1 93 ? -2.720 -21.299 32.672 1.00 41.53 93 CYS A O 1
ATOM 640 N N . LEU A 1 94 ? -1.966 -19.962 31.024 1.00 48.31 94 LEU A N 1
ATOM 641 C CA . LEU A 1 94 ? -0.676 -19.684 31.639 1.00 48.31 94 LEU A CA 1
ATOM 642 C C . LEU A 1 94 ? -0.727 -18.265 32.238 1.00 48.31 94 LEU A C 1
ATOM 644 O O . LEU A 1 94 ? -1.487 -17.428 31.747 1.00 48.31 94 LEU A O 1
ATOM 648 N N . PRO A 1 95 ? -0.032 -18.010 33.364 1.00 53.88 95 PRO A N 1
ATOM 649 C CA . PRO A 1 95 ? 0.057 -16.667 33.940 1.00 53.88 95 PRO A CA 1
ATOM 650 C C . PRO A 1 95 ? 0.598 -15.680 32.896 1.00 53.88 95 PRO A C 1
ATOM 652 O O . PRO A 1 95 ? 1.258 -16.143 31.961 1.00 53.88 95 PRO A O 1
ATOM 655 N N . PRO A 1 96 ? 0.352 -14.359 33.054 1.00 51.53 96 PRO A N 1
ATOM 656 C CA . PRO A 1 96 ? 0.991 -13.352 32.218 1.00 51.53 96 PRO A CA 1
ATOM 657 C C . PRO A 1 96 ? 2.471 -13.679 32.181 1.00 51.53 96 PRO A C 1
ATOM 659 O O . PRO A 1 96 ? 3.110 -13.805 33.230 1.00 51.53 96 PRO A O 1
ATOM 662 N N . THR A 1 97 ? 2.976 -13.944 30.992 1.00 52.09 97 THR A N 1
ATOM 663 C CA . THR A 1 97 ? 4.408 -14.021 30.810 1.00 52.09 97 THR A CA 1
ATOM 664 C C . THR A 1 97 ? 4.846 -12.693 30.272 1.00 52.09 97 THR A C 1
ATOM 666 O O . THR A 1 97 ? 4.180 -12.113 29.417 1.00 52.09 97 THR A O 1
ATOM 669 N N . ASP A 1 98 ? 5.951 -12.212 30.818 1.00 52.12 98 ASP A N 1
ATOM 670 C CA . ASP A 1 98 ? 6.617 -11.039 30.295 1.00 52.12 98 ASP A CA 1
ATOM 671 C C . ASP A 1 98 ? 6.929 -11.355 28.829 1.00 52.12 98 ASP A C 1
ATOM 673 O O . ASP A 1 98 ? 7.632 -12.326 28.525 1.00 52.12 98 ASP A O 1
ATOM 677 N N . ASN A 1 99 ? 6.301 -10.627 27.905 1.00 52.22 99 ASN A N 1
ATOM 678 C CA . ASN A 1 99 ? 6.721 -10.720 26.526 1.00 52.22 99 ASN A CA 1
ATOM 679 C C . ASN A 1 99 ? 8.124 -10.135 26.453 1.00 52.22 99 ASN A C 1
ATOM 681 O O . ASN A 1 99 ? 8.402 -9.079 27.015 1.00 52.22 99 ASN A O 1
ATOM 685 N N . GLU A 1 100 ? 9.004 -10.816 25.729 1.00 58.88 100 GLU A N 1
ATOM 686 C CA . GLU A 1 100 ? 10.380 -10.365 25.509 1.00 58.88 100 GLU A CA 1
ATOM 687 C C . GLU A 1 100 ? 10.433 -8.938 24.909 1.00 58.88 100 GLU A C 1
ATOM 689 O O . GLU A 1 100 ? 11.443 -8.256 25.043 1.00 58.88 100 GLU A O 1
ATOM 694 N N . CYS A 1 101 ? 9.306 -8.452 24.358 1.00 60.28 101 CYS A N 1
ATOM 695 C CA . CYS A 1 101 ? 9.118 -7.141 23.734 1.00 60.28 101 CYS A CA 1
ATOM 696 C C . CYS A 1 101 ? 8.415 -6.062 24.565 1.00 60.28 101 CYS A C 1
ATOM 698 O O . CYS A 1 101 ? 7.846 -5.119 24.009 1.00 60.28 101 CYS A O 1
ATOM 700 N N . ASP A 1 102 ? 8.403 -6.153 25.891 1.00 56.25 102 ASP A N 1
ATOM 701 C CA . ASP A 1 102 ? 7.799 -5.111 26.726 1.00 56.25 102 ASP A CA 1
ATOM 702 C C . ASP A 1 102 ? 8.621 -3.821 26.873 1.00 56.25 102 ASP A C 1
ATOM 704 O O . ASP A 1 102 ? 8.120 -2.873 27.495 1.00 56.25 102 ASP A O 1
ATOM 708 N N . GLY A 1 103 ? 9.837 -3.778 26.319 1.00 51.97 103 GLY A N 1
ATOM 709 C CA . GLY A 1 103 ? 10.791 -2.681 26.487 1.00 51.97 103 GLY A CA 1
ATOM 710 C C . GLY A 1 103 ? 11.476 -2.654 27.861 1.00 51.97 103 GLY A C 1
ATOM 711 O O . GLY A 1 103 ? 12.138 -1.669 28.185 1.00 51.97 103 GLY A O 1
ATOM 712 N N . LEU A 1 104 ? 11.307 -3.696 28.687 1.00 48.69 104 LEU A N 1
ATOM 713 C CA . LEU A 1 104 ? 11.990 -3.865 29.977 1.00 48.69 104 LEU A CA 1
ATOM 714 C C . LEU A 1 104 ? 13.129 -4.895 29.907 1.00 48.69 104 LEU A C 1
ATOM 716 O O . LEU A 1 104 ? 13.950 -4.957 30.827 1.00 48.69 104 LEU A O 1
ATOM 720 N N . HIS A 1 105 ? 13.216 -5.657 28.814 1.00 49.16 105 HIS A N 1
ATOM 721 C CA . HIS A 1 105 ? 14.175 -6.739 28.620 1.00 49.16 105 HIS A CA 1
ATOM 722 C C . HIS A 1 105 ? 15.169 -6.483 27.474 1.00 49.16 105 HIS A C 1
ATOM 724 O O . HIS A 1 105 ? 15.219 -7.234 26.506 1.00 49.16 105 HIS A O 1
ATOM 730 N N . ASP A 1 106 ? 16.079 -5.519 27.657 1.00 43.78 106 ASP A N 1
ATOM 731 C CA . ASP A 1 106 ? 17.399 -5.549 27.002 1.00 43.78 106 ASP A CA 1
ATOM 732 C C . ASP A 1 106 ? 18.210 -6.716 27.601 1.00 43.78 106 ASP A C 1
ATOM 734 O O . ASP A 1 106 ? 19.124 -6.523 28.411 1.00 43.78 106 ASP A O 1
ATOM 738 N N . LEU A 1 107 ? 17.839 -7.966 27.308 1.00 50.72 107 LEU A N 1
ATOM 739 C CA . LEU A 1 107 ? 18.621 -9.113 27.755 1.00 50.72 107 LEU A CA 1
ATOM 740 C C . LEU A 1 107 ? 19.875 -9.220 26.869 1.00 50.72 107 LEU A C 1
ATOM 742 O O . LEU A 1 107 ? 19.766 -9.502 25.677 1.00 50.72 107 LEU A O 1
ATOM 746 N N . PRO A 1 108 ? 21.095 -9.058 27.420 1.00 52.09 108 PRO A N 1
ATOM 747 C CA . PRO A 1 108 ? 22.328 -8.909 26.637 1.00 52.09 108 PRO A CA 1
ATOM 748 C C . PRO A 1 108 ? 22.825 -10.204 25.962 1.00 52.09 108 PRO A C 1
ATOM 750 O O . PRO A 1 108 ? 23.985 -10.290 25.557 1.00 52.09 108 PRO A O 1
ATOM 753 N N . THR A 1 109 ? 21.988 -11.236 25.849 1.00 60.69 109 THR A N 1
ATOM 754 C CA . THR A 1 109 ? 22.358 -12.543 25.293 1.00 60.69 109 THR A CA 1
ATOM 755 C C . THR A 1 109 ? 21.221 -13.167 24.489 1.00 60.69 109 THR A C 1
ATOM 757 O O . THR A 1 109 ? 20.882 -14.330 24.712 1.00 60.69 109 THR A O 1
ATOM 760 N N . TYR A 1 110 ? 20.635 -12.435 23.540 1.00 61.22 110 TYR A N 1
ATOM 761 C CA . TYR A 1 110 ? 19.880 -13.110 22.486 1.00 61.22 110 TYR A CA 1
ATOM 762 C C . TYR A 1 110 ? 20.839 -13.942 21.620 1.00 61.22 110 TYR A C 1
ATOM 764 O O . TYR A 1 110 ? 21.975 -13.522 21.355 1.00 61.22 110 TYR A O 1
ATOM 772 N N . PRO A 1 111 ? 20.453 -15.169 21.228 1.00 60.53 111 PRO A N 1
ATOM 773 C CA . PRO A 1 111 ? 21.255 -15.959 20.311 1.00 60.53 111 PRO A CA 1
ATOM 774 C C . PRO A 1 111 ? 21.427 -15.153 19.027 1.00 60.53 111 PRO A C 1
ATOM 776 O O . PRO A 1 111 ? 20.444 -14.839 18.375 1.00 60.53 111 PRO A O 1
ATOM 779 N N . SER A 1 112 ? 22.675 -14.828 18.670 1.00 60.03 112 SER A N 1
ATOM 780 C CA . SER A 1 112 ? 22.985 -14.054 17.462 1.00 60.03 112 SER A CA 1
ATOM 781 C C . SER A 1 112 ? 22.140 -14.548 16.284 1.00 60.03 112 SER A C 1
ATOM 783 O O . SER A 1 112 ? 22.188 -15.757 16.017 1.00 60.03 112 SER A O 1
ATOM 785 N N . ASN A 1 113 ? 21.453 -13.649 15.563 1.00 69.38 113 ASN A N 1
ATOM 786 C CA . ASN A 1 113 ? 20.484 -13.917 14.472 1.00 69.38 113 ASN A CA 1
ATOM 787 C C . ASN A 1 113 ? 21.122 -14.611 13.241 1.00 69.38 113 ASN A C 1
ATOM 789 O O . ASN A 1 113 ? 20.610 -14.625 12.121 1.00 69.38 113 ASN A O 1
ATOM 793 N N . GLY A 1 114 ? 22.300 -15.206 13.425 1.00 79.56 114 GLY A N 1
ATOM 794 C CA . GLY A 1 114 ? 23.195 -15.667 12.395 1.00 79.56 114 GLY A CA 1
ATOM 795 C C . GLY A 1 114 ? 23.714 -14.498 11.569 1.00 79.56 114 GLY A C 1
ATOM 796 O O . GLY A 1 114 ? 23.337 -13.343 11.714 1.00 79.56 114 GLY A O 1
ATOM 797 N N . ARG A 1 115 ? 24.590 -14.810 10.618 1.00 83.81 115 ARG A N 1
ATOM 798 C CA . ARG A 1 115 ? 25.085 -13.799 9.678 1.00 83.81 115 ARG A CA 1
ATOM 799 C C . ARG A 1 115 ? 23.982 -13.254 8.758 1.00 83.81 115 ARG A C 1
ATOM 801 O O . ARG A 1 115 ? 24.132 -12.149 8.256 1.00 83.81 115 ARG A O 1
ATOM 808 N N . GLY A 1 116 ? 22.946 -14.054 8.492 1.00 86.38 116 GLY A N 1
ATOM 809 C CA . GLY A 1 116 ? 21.885 -13.764 7.522 1.00 86.38 116 GLY A CA 1
ATOM 810 C C . GLY A 1 116 ? 20.598 -13.187 8.114 1.00 86.38 116 GLY A C 1
ATOM 811 O O . GLY A 1 116 ? 19.680 -12.877 7.348 1.00 86.38 116 GLY A O 1
ATOM 812 N N . GLY A 1 117 ? 20.504 -13.080 9.440 1.00 90.25 117 GLY A N 1
ATOM 813 C CA . GLY A 1 117 ? 19.247 -12.826 10.134 1.00 90.25 117 GLY A CA 1
ATOM 814 C C . GLY A 1 117 ? 18.288 -14.026 10.082 1.00 90.25 117 GLY A C 1
ATOM 815 O O . GLY A 1 117 ? 18.251 -14.760 9.086 1.00 90.25 117 GLY A O 1
ATOM 816 N N . ASN A 1 118 ? 17.462 -14.207 11.103 1.00 89.75 118 ASN A N 1
ATOM 817 C CA . ASN A 1 118 ? 16.442 -15.255 11.174 1.00 89.75 118 ASN A CA 1
ATOM 818 C C . ASN A 1 118 ? 15.054 -14.777 10.694 1.00 89.75 118 ASN A C 1
ATOM 820 O O . ASN A 1 118 ? 14.198 -15.623 10.433 1.00 89.75 118 ASN A O 1
ATOM 824 N N . GLY A 1 119 ? 14.858 -13.470 10.471 1.00 91.00 119 GLY A N 1
ATOM 825 C CA . GLY A 1 119 ? 13.571 -12.901 10.062 1.00 91.00 119 GLY A CA 1
ATOM 826 C C . GLY A 1 119 ? 12.671 -12.487 11.224 1.00 91.00 119 GLY A C 1
ATOM 827 O O . GLY A 1 119 ? 11.470 -12.353 10.995 1.00 91.00 119 GLY A O 1
ATOM 828 N N . PHE A 1 120 ? 13.210 -12.312 12.426 1.00 90.94 120 PHE A N 1
ATOM 829 C CA . PHE A 1 120 ? 12.472 -11.967 13.639 1.00 90.94 120 PHE A CA 1
ATOM 830 C C . PHE A 1 120 ? 13.065 -10.714 14.300 1.00 90.94 120 PHE A C 1
ATOM 832 O O . PHE A 1 120 ? 14.227 -10.375 14.075 1.00 90.94 120 PHE A O 1
ATOM 839 N N . ASP A 1 121 ? 12.227 -10.014 15.056 1.00 86.00 121 ASP A N 1
ATOM 840 C CA . ASP A 1 121 ? 12.582 -8.853 15.883 1.00 86.00 121 ASP A CA 1
ATOM 841 C C . ASP A 1 121 ? 13.004 -9.396 17.251 1.00 86.00 121 ASP A C 1
ATOM 843 O O . ASP A 1 121 ? 12.190 -9.500 18.164 1.00 86.00 121 ASP A O 1
ATOM 847 N N . ASP A 1 122 ? 14.222 -9.943 17.325 1.00 84.25 122 ASP A N 1
ATOM 848 C CA . ASP A 1 122 ? 14.673 -10.725 18.484 1.00 84.25 122 ASP A CA 1
ATOM 849 C C . ASP A 1 122 ? 14.992 -9.867 19.711 1.00 84.25 122 ASP A C 1
ATOM 851 O O . ASP A 1 122 ? 14.934 -10.380 20.825 1.00 84.25 122 ASP A O 1
ATOM 855 N N . ASP A 1 123 ? 15.339 -8.593 19.524 1.00 80.31 123 ASP A N 1
ATOM 856 C CA . ASP A 1 123 ? 15.578 -7.636 20.608 1.00 80.31 123 ASP A CA 1
ATOM 857 C C . ASP A 1 123 ? 14.407 -6.668 20.827 1.00 80.31 123 ASP A C 1
ATOM 859 O O . ASP A 1 123 ? 14.442 -5.866 21.762 1.00 80.31 123 ASP A O 1
ATOM 863 N N . CYS A 1 124 ? 13.338 -6.806 20.038 1.00 79.12 124 CYS A N 1
ATOM 864 C CA . CYS A 1 124 ? 12.076 -6.099 20.200 1.00 79.12 124 CYS A CA 1
ATOM 865 C C . CYS A 1 124 ? 12.182 -4.577 20.088 1.00 79.12 124 CYS A C 1
ATOM 867 O O . CYS A 1 124 ? 11.359 -3.845 20.655 1.00 79.12 124 CYS A O 1
ATOM 869 N N . ASP A 1 125 ? 13.185 -4.082 19.369 1.00 79.12 125 ASP A N 1
ATOM 870 C CA . ASP A 1 125 ? 13.392 -2.651 19.166 1.00 79.12 125 ASP A CA 1
ATOM 871 C C . ASP A 1 125 ? 12.499 -2.086 18.037 1.00 79.12 125 ASP A C 1
ATOM 873 O O . ASP A 1 125 ? 12.466 -0.875 17.776 1.00 79.12 125 ASP A O 1
ATOM 877 N N . GLY A 1 126 ? 11.714 -2.960 17.398 1.00 83.06 126 GLY A N 1
ATOM 878 C CA . GLY A 1 126 ? 10.858 -2.648 16.267 1.00 83.06 126 GLY A CA 1
ATOM 879 C C . GLY A 1 126 ? 11.552 -2.812 14.913 1.00 83.06 126 GLY A C 1
ATOM 880 O O . GLY A 1 126 ? 11.010 -2.380 13.881 1.00 83.06 126 GLY A O 1
ATOM 881 N N . LEU A 1 127 ? 12.747 -3.391 14.899 1.00 86.88 127 LEU A N 1
ATOM 882 C CA . LEU A 1 127 ? 13.546 -3.706 13.735 1.00 86.88 127 LEU A CA 1
ATOM 883 C C . LEU A 1 127 ? 13.802 -5.221 13.694 1.00 86.88 127 LEU A C 1
ATOM 885 O O . LEU A 1 127 ? 13.767 -5.948 14.667 1.00 86.88 127 LEU A O 1
ATOM 889 N N . VAL A 1 128 ? 13.924 -5.741 12.483 1.00 89.06 128 VAL A N 1
ATOM 890 C CA . VAL A 1 128 ? 14.108 -7.153 12.190 1.00 89.06 128 VAL A CA 1
ATOM 891 C C . VAL A 1 128 ? 15.437 -7.324 11.482 1.00 89.06 128 VAL A C 1
ATOM 893 O O . VAL A 1 128 ? 15.617 -6.883 10.336 1.00 89.06 128 VAL A O 1
ATOM 896 N N . ASP A 1 129 ? 16.330 -8.063 12.132 1.00 89.00 129 ASP A N 1
ATOM 897 C CA . ASP A 1 129 ? 17.651 -8.429 11.629 1.00 89.00 129 ASP A CA 1
ATOM 898 C C . ASP A 1 129 ? 18.562 -7.234 11.298 1.00 89.00 129 ASP A C 1
ATOM 900 O O . ASP A 1 129 ? 19.419 -7.314 10.406 1.00 89.00 129 ASP A O 1
ATOM 904 N N . GLU A 1 130 ? 18.389 -6.112 11.978 1.00 82.94 130 GLU A N 1
ATOM 905 C CA . GLU A 1 130 ? 19.278 -4.961 11.914 1.00 82.94 130 GLU A CA 1
ATOM 906 C C . GLU A 1 130 ? 20.741 -5.381 12.145 1.00 82.94 130 GLU A C 1
ATOM 908 O O . GLU A 1 130 ? 21.094 -6.262 12.926 1.00 82.94 130 GLU A O 1
ATOM 913 N N . GLY A 1 131 ? 21.637 -4.840 11.315 1.00 83.75 131 GLY A N 1
ATOM 914 C CA . GLY A 1 131 ? 23.056 -5.213 11.320 1.00 83.75 131 GLY A CA 1
ATOM 915 C C . GLY A 1 131 ? 23.392 -6.591 10.725 1.00 83.75 131 GLY A C 1
ATOM 916 O O . GLY A 1 131 ? 24.565 -6.844 10.424 1.00 83.75 131 GLY A O 1
ATOM 917 N N . CYS A 1 132 ? 22.415 -7.464 10.462 1.00 90.38 132 CYS A N 1
ATOM 918 C CA . CYS A 1 132 ? 22.671 -8.741 9.799 1.00 90.38 132 CYS A CA 1
ATOM 919 C C . CYS A 1 132 ? 22.950 -8.547 8.306 1.00 90.38 132 CYS A C 1
ATOM 921 O O . CYS A 1 132 ? 22.296 -7.764 7.615 1.00 90.38 132 CYS A O 1
ATOM 923 N N . ALA A 1 133 ? 23.916 -9.301 7.779 1.00 90.12 133 ALA A N 1
ATOM 924 C CA . ALA A 1 133 ? 24.275 -9.232 6.372 1.00 90.12 133 ALA A CA 1
ATOM 925 C C . ALA A 1 133 ? 23.215 -9.913 5.495 1.00 90.12 133 ALA A C 1
ATOM 927 O O . ALA A 1 133 ? 22.601 -10.911 5.863 1.00 90.12 133 ALA A O 1
ATOM 928 N N . CYS A 1 134 ? 23.069 -9.424 4.273 1.00 89.75 134 CYS A N 1
ATOM 929 C CA . CYS A 1 134 ? 22.238 -10.037 3.249 1.00 89.75 134 CYS A CA 1
ATOM 930 C C . CYS A 1 134 ? 23.003 -10.129 1.930 1.00 89.75 134 CYS A C 1
ATOM 932 O O . CYS A 1 134 ? 23.868 -9.307 1.614 1.00 89.75 134 CYS A O 1
ATOM 934 N N . ASP A 1 135 ? 22.695 -11.168 1.154 1.00 81.38 135 ASP A N 1
ATOM 935 C CA . ASP A 1 135 ? 23.507 -11.558 -0.001 1.00 81.38 135 ASP A CA 1
ATOM 936 C C . ASP A 1 135 ? 23.519 -10.500 -1.116 1.00 81.38 135 ASP A C 1
ATOM 938 O O . ASP A 1 135 ? 24.487 -10.388 -1.873 1.00 81.38 135 ASP A O 1
ATOM 942 N N . ALA A 1 136 ? 22.432 -9.734 -1.253 1.00 79.75 136 ALA A N 1
ATOM 943 C CA . ALA A 1 136 ? 22.206 -8.870 -2.403 1.00 79.75 136 ALA A CA 1
ATOM 944 C C . ALA A 1 136 ? 21.215 -7.734 -2.096 1.00 79.75 136 ALA A C 1
ATOM 946 O O . ALA A 1 136 ? 20.053 -7.993 -1.792 1.00 79.75 136 ALA A O 1
ATOM 947 N N . ALA A 1 137 ? 21.648 -6.478 -2.249 1.00 74.12 137 ALA A N 1
ATOM 948 C CA . ALA A 1 137 ? 20.792 -5.297 -2.090 1.00 74.12 137 ALA A CA 1
ATOM 949 C C . ALA A 1 137 ? 19.492 -5.385 -2.921 1.00 74.12 137 ALA A C 1
ATOM 951 O O . ALA A 1 137 ? 19.475 -5.873 -4.047 1.00 74.12 137 ALA A O 1
ATOM 952 N N . GLY A 1 138 ? 18.378 -4.924 -2.377 1.00 69.56 138 GLY A N 1
ATOM 953 C CA . GLY A 1 138 ? 17.058 -5.035 -2.987 1.00 69.56 138 GLY A CA 1
ATOM 954 C C . GLY A 1 138 ? 16.448 -6.437 -2.957 1.00 69.56 138 GLY A C 1
ATOM 955 O O . GLY A 1 138 ? 15.316 -6.603 -3.407 1.00 69.56 138 GLY A O 1
ATOM 956 N N . THR A 1 139 ? 17.136 -7.455 -2.423 1.00 79.56 139 THR A N 1
ATOM 957 C CA . THR A 1 139 ? 16.440 -8.684 -2.013 1.00 79.56 139 THR A CA 1
ATOM 958 C C . THR A 1 139 ? 15.547 -8.399 -0.813 1.00 79.56 139 THR A C 1
ATOM 960 O O . THR A 1 139 ? 15.792 -7.476 -0.045 1.00 79.56 139 THR A O 1
ATOM 963 N N . THR A 1 140 ? 14.488 -9.185 -0.663 1.00 83.94 140 THR A N 1
ATOM 964 C CA . THR A 1 140 ? 13.584 -9.110 0.486 1.00 83.94 140 THR A CA 1
ATOM 965 C C . THR A 1 140 ? 13.397 -10.493 1.072 1.00 83.94 140 THR A C 1
ATOM 967 O O . THR A 1 140 ? 13.362 -11.485 0.327 1.00 83.94 140 THR A O 1
ATOM 970 N N . LYS A 1 141 ? 13.172 -10.567 2.378 1.00 87.38 141 LYS A N 1
ATOM 971 C CA . LYS A 1 141 ? 12.679 -11.779 3.037 1.00 87.38 141 LYS A CA 1
ATOM 972 C C . LYS A 1 141 ? 11.421 -11.476 3.838 1.00 87.38 141 LYS A C 1
ATOM 974 O O . LYS A 1 141 ? 11.063 -10.317 4.042 1.00 87.38 141 LYS A O 1
ATOM 979 N N . THR A 1 142 ? 10.706 -12.534 4.200 1.00 90.38 142 THR A N 1
ATOM 980 C CA . THR A 1 142 ? 9.648 -12.421 5.203 1.00 90.38 142 THR A CA 1
ATOM 981 C C . THR A 1 142 ? 10.295 -12.059 6.528 1.00 90.38 142 THR A C 1
ATOM 983 O O . THR A 1 142 ? 11.367 -12.573 6.837 1.00 90.38 142 THR A O 1
ATOM 986 N N . CYS A 1 143 ? 9.648 -11.171 7.259 1.00 92.00 143 CYS A N 1
ATOM 987 C CA . CYS A 1 143 ? 10.033 -10.784 8.603 1.00 92.00 143 CYS A CA 1
ATOM 988 C C . CYS A 1 143 ? 8.811 -10.873 9.513 1.00 92.00 143 CYS A C 1
ATOM 990 O O . CYS A 1 143 ? 7.676 -10.862 9.014 1.00 92.00 143 CYS A O 1
ATOM 992 N N . TYR A 1 144 ? 9.052 -10.932 10.814 1.00 91.62 144 TYR A N 1
ATOM 993 C CA . TYR A 1 144 ? 8.029 -10.873 11.838 1.00 91.62 144 TYR A CA 1
ATOM 994 C C . TYR A 1 144 ? 8.452 -9.894 12.932 1.00 91.62 144 TYR A C 1
ATOM 996 O O . TYR A 1 144 ? 9.575 -9.981 13.408 1.00 91.62 144 TYR A O 1
ATOM 1004 N N . MET A 1 145 ? 7.558 -8.985 13.327 1.00 88.69 145 MET A N 1
ATOM 1005 C CA . MET A 1 145 ? 7.770 -8.017 14.425 1.00 88.69 145 MET A CA 1
ATOM 1006 C C . MET A 1 145 ? 7.593 -8.669 15.805 1.00 88.69 145 MET A C 1
ATOM 1008 O O . MET A 1 145 ? 6.833 -8.182 16.639 1.00 88.69 145 MET A O 1
ATOM 1012 N N . VAL A 1 146 ? 8.165 -9.860 15.957 1.00 86.62 146 VAL A N 1
ATOM 1013 C CA . VAL A 1 146 ? 8.195 -10.658 17.184 1.00 86.62 146 VAL A CA 1
ATOM 1014 C C . VAL A 1 146 ? 9.503 -11.456 17.200 1.00 86.62 146 VAL A C 1
ATOM 1016 O O . VAL A 1 146 ? 9.987 -11.787 16.113 1.00 86.62 146 VAL A O 1
ATOM 1019 N N . PRO A 1 147 ? 10.031 -11.823 18.372 1.00 84.12 147 PRO A N 1
ATOM 1020 C CA . PRO A 1 147 ? 11.188 -12.692 18.528 1.00 84.12 147 PRO A CA 1
ATOM 1021 C C . PRO A 1 147 ? 11.012 -14.094 17.946 1.00 84.12 147 PRO A C 1
ATOM 1023 O O . PRO A 1 147 ? 9.909 -14.632 17.830 1.00 84.12 147 PRO A O 1
ATOM 1026 N N . ALA A 1 148 ? 12.119 -14.766 17.636 1.00 84.62 148 ALA A N 1
ATOM 1027 C CA . ALA A 1 148 ? 12.081 -16.160 17.196 1.00 84.62 148 ALA A CA 1
ATOM 1028 C C . ALA A 1 148 ? 11.731 -17.146 18.328 1.00 84.62 148 ALA A C 1
ATOM 1030 O O . ALA A 1 148 ? 11.209 -18.235 18.058 1.00 84.62 148 ALA A O 1
ATOM 1031 N N . SER A 1 149 ? 12.003 -16.779 19.585 1.00 76.94 149 SER A N 1
ATOM 1032 C CA . SER A 1 149 ? 11.603 -17.514 20.803 1.00 76.94 149 SER A CA 1
ATOM 1033 C C . SER A 1 149 ? 10.082 -17.694 20.900 1.00 76.94 149 SER A C 1
ATOM 1035 O O . SER A 1 149 ? 9.596 -18.675 21.461 1.00 76.94 149 SER A O 1
ATOM 1037 N N . GLN A 1 150 ? 9.349 -16.789 20.258 1.00 75.88 150 GLN A N 1
ATOM 1038 C CA . GLN A 1 150 ? 7.903 -16.632 20.249 1.00 75.88 150 GLN A CA 1
ATOM 1039 C C . GLN A 1 150 ? 7.218 -17.373 19.086 1.00 75.88 150 GLN A C 1
ATOM 1041 O O . GLN A 1 150 ? 6.149 -17.015 18.586 1.00 75.88 150 GLN A O 1
ATOM 1046 N N . THR A 1 151 ? 7.853 -18.445 18.609 1.00 78.38 151 THR A N 1
ATOM 1047 C CA . THR A 1 151 ? 7.389 -19.198 17.443 1.00 78.38 151 THR A CA 1
ATOM 1048 C C . THR A 1 151 ? 7.122 -20.660 17.766 1.00 78.38 151 THR A C 1
ATOM 1050 O O . THR A 1 151 ? 7.852 -21.310 18.513 1.00 78.38 151 THR A O 1
ATOM 1053 N N . PHE A 1 152 ? 6.104 -21.234 17.123 1.00 78.00 152 PHE A N 1
ATOM 1054 C CA . PHE A 1 152 ? 5.871 -22.675 17.126 1.00 78.00 152 PHE A CA 1
ATOM 1055 C C . PHE A 1 152 ? 6.132 -23.236 15.730 1.00 78.00 152 PHE A C 1
ATOM 1057 O O . PHE A 1 152 ? 5.425 -22.937 14.768 1.00 78.00 152 PHE A O 1
ATOM 1064 N N . GLY A 1 153 ? 7.177 -24.055 15.596 1.00 82.50 153 GLY A N 1
ATOM 1065 C CA . GLY A 1 153 ? 7.590 -24.580 14.291 1.00 82.50 153 GLY A CA 1
ATOM 1066 C C . GLY A 1 153 ? 8.190 -23.519 13.356 1.00 82.50 153 GLY A C 1
ATOM 1067 O O . GLY A 1 153 ? 8.125 -23.688 12.139 1.00 82.50 153 GLY A O 1
ATOM 1068 N N . GLY A 1 154 ? 8.771 -22.444 13.908 1.00 83.19 154 GLY A N 1
ATOM 1069 C CA . GLY A 1 154 ? 9.441 -21.381 13.146 1.00 83.19 154 GLY A CA 1
ATOM 1070 C C . GLY A 1 154 ? 8.498 -20.357 12.510 1.00 83.19 154 GLY A C 1
ATOM 1071 O O . GLY A 1 154 ? 8.901 -19.634 11.601 1.00 83.19 154 GLY A O 1
ATOM 1072 N N . VAL A 1 155 ? 7.240 -20.316 12.949 1.00 81.50 155 VAL A N 1
ATOM 1073 C CA . VAL A 1 155 ? 6.281 -19.256 12.626 1.00 81.50 155 VAL A CA 1
ATOM 1074 C C . VAL A 1 155 ? 5.643 -18.751 13.918 1.00 81.50 155 VAL A C 1
ATOM 1076 O O . VAL A 1 155 ? 5.419 -19.567 14.820 1.00 81.50 155 VAL A O 1
ATOM 1079 N N . PRO A 1 156 ? 5.337 -17.447 14.032 1.00 82.56 156 PRO A N 1
ATOM 1080 C CA . PRO A 1 156 ? 4.558 -16.961 15.161 1.00 82.56 156 PRO A CA 1
ATOM 1081 C C . PRO A 1 156 ? 3.199 -17.656 15.200 1.00 82.56 156 PRO A C 1
ATOM 1083 O O . PRO A 1 156 ? 2.702 -18.131 14.171 1.00 82.56 156 PRO A O 1
ATOM 1086 N N . VAL A 1 157 ? 2.602 -17.731 16.380 1.00 75.12 157 VAL A N 1
ATOM 1087 C CA . VAL A 1 157 ? 1.291 -18.358 16.574 1.00 75.12 157 VAL A CA 1
ATOM 1088 C C . VAL A 1 157 ? 0.182 -17.309 16.629 1.00 75.12 157 VAL A C 1
ATOM 1090 O O . VAL A 1 157 ? 0.433 -16.105 16.634 1.00 75.12 157 VAL A O 1
ATOM 1093 N N . GLY A 1 158 ? -1.070 -17.770 16.577 1.00 74.81 158 GLY A N 1
ATOM 1094 C CA . GLY A 1 158 ? -2.247 -16.924 16.763 1.00 74.81 158 GLY A CA 1
ATOM 1095 C C . GLY A 1 158 ? -2.288 -15.680 15.867 1.00 74.81 158 GLY A C 1
ATOM 1096 O O . GLY A 1 158 ? -2.174 -15.766 14.642 1.00 74.81 158 GLY A O 1
ATOM 1097 N N . TRP A 1 159 ? -2.490 -14.524 16.498 1.00 78.44 159 TRP A N 1
ATOM 1098 C CA . TRP A 1 159 ? -2.605 -13.222 15.845 1.00 78.44 159 TRP A CA 1
ATOM 1099 C C . TRP A 1 159 ? -1.292 -12.795 15.174 1.00 78.44 159 TRP A C 1
ATOM 1101 O O . TRP A 1 159 ? -1.303 -12.308 14.035 1.00 78.44 159 TRP A O 1
ATOM 1111 N N . CYS A 1 160 ? -0.159 -13.054 15.831 1.00 81.81 160 CYS A N 1
ATOM 1112 C CA . CYS A 1 160 ? 1.171 -12.677 15.354 1.00 81.81 160 CYS A CA 1
ATOM 1113 C C . CYS A 1 160 ? 1.498 -13.366 14.022 1.00 81.81 160 CYS A C 1
ATOM 1115 O O . CYS A 1 160 ? 2.078 -12.752 13.130 1.00 81.81 160 CYS A O 1
ATOM 1117 N N . ALA A 1 161 ? 1.019 -14.598 13.809 1.00 83.62 161 ALA A N 1
ATOM 1118 C CA . ALA A 1 161 ? 1.266 -15.367 12.583 1.00 83.62 161 ALA A CA 1
ATOM 1119 C C . ALA A 1 161 ? 0.930 -14.602 11.287 1.00 83.62 161 ALA A C 1
ATOM 1121 O O . ALA A 1 161 ? 1.576 -14.793 10.251 1.00 83.62 161 ALA A O 1
ATOM 1122 N N . GLN A 1 162 ? -0.107 -13.759 11.327 1.00 81.00 162 GLN A N 1
ATOM 1123 C CA . GLN A 1 162 ? -0.585 -13.004 10.168 1.00 81.00 162 GLN A CA 1
ATOM 1124 C C . GLN A 1 162 ? -0.300 -11.509 10.273 1.00 81.00 162 GLN A C 1
ATOM 1126 O O . GLN A 1 162 ? 0.038 -10.884 9.262 1.00 81.00 162 GLN A O 1
ATOM 1131 N N . ASN A 1 163 ? -0.455 -10.939 11.468 1.00 82.75 163 ASN A N 1
ATOM 1132 C CA . ASN A 1 163 ? -0.387 -9.497 11.656 1.00 82.75 163 ASN A CA 1
ATOM 1133 C C . ASN A 1 163 ? 1.043 -9.020 11.865 1.00 82.75 163 ASN A C 1
ATOM 1135 O O . ASN A 1 163 ? 1.419 -8.048 11.220 1.00 82.75 163 ASN A O 1
ATOM 1139 N N . SER A 1 164 ? 1.880 -9.745 12.616 1.00 86.19 164 SER A N 1
ATOM 1140 C CA . SER A 1 164 ? 3.298 -9.385 12.753 1.00 86.19 164 SER A CA 1
ATOM 1141 C C . SER A 1 164 ? 4.117 -9.727 11.508 1.00 86.19 164 SER A C 1
ATOM 1143 O O . SER A 1 164 ? 5.256 -9.293 11.389 1.00 86.19 164 SER A O 1
ATOM 1145 N N . LYS A 1 165 ? 3.541 -10.456 10.543 1.00 89.38 165 LYS A N 1
ATOM 1146 C CA . LYS A 1 165 ? 4.194 -10.802 9.278 1.00 89.38 165 LYS A CA 1
ATOM 1147 C C . LYS A 1 165 ? 4.311 -9.594 8.346 1.00 89.38 165 LYS A C 1
ATOM 1149 O O . LYS A 1 165 ? 3.309 -9.010 7.928 1.00 89.38 165 LYS A O 1
ATOM 1154 N N . GLY A 1 166 ? 5.531 -9.338 7.888 1.00 89.06 166 GLY A N 1
ATOM 1155 C CA . GLY A 1 166 ? 5.843 -8.334 6.879 1.00 89.06 166 GLY A CA 1
ATOM 1156 C C . GLY A 1 166 ? 6.923 -8.774 5.889 1.00 89.06 166 GLY A C 1
ATOM 1157 O O . GLY A 1 166 ? 7.182 -9.963 5.667 1.00 89.06 166 GLY A O 1
ATOM 1158 N N . THR A 1 167 ? 7.561 -7.784 5.269 1.00 87.94 167 THR A N 1
ATOM 1159 C CA . THR A 1 167 ? 8.747 -7.963 4.423 1.00 87.94 167 THR A CA 1
ATOM 1160 C C . THR A 1 167 ? 9.838 -6.970 4.799 1.00 87.94 167 THR A C 1
ATOM 1162 O O . THR A 1 167 ? 9.572 -5.770 4.788 1.00 87.94 167 THR A O 1
ATOM 1165 N N . VAL A 1 168 ? 11.053 -7.459 5.037 1.00 88.94 168 VAL A N 1
ATOM 1166 C CA . VAL A 1 168 ? 12.249 -6.635 5.273 1.00 88.94 168 VAL A CA 1
ATOM 1167 C C . VAL A 1 168 ? 13.112 -6.626 4.014 1.00 88.94 168 VAL A C 1
ATOM 1169 O O . VAL A 1 168 ? 13.218 -7.646 3.316 1.00 88.94 168 VAL A O 1
ATOM 1172 N N . ASP A 1 169 ? 13.689 -5.473 3.683 1.00 86.50 169 ASP A N 1
ATOM 1173 C CA . ASP A 1 169 ? 14.530 -5.288 2.506 1.00 86.50 169 ASP A CA 1
ATOM 1174 C C . ASP A 1 169 ? 16.019 -5.249 2.845 1.00 86.50 169 ASP A C 1
ATOM 1176 O O . ASP A 1 169 ? 16.457 -4.734 3.866 1.00 86.50 169 ASP A O 1
ATOM 1180 N N . CYS A 1 170 ? 16.818 -5.841 1.967 1.00 86.31 170 CYS A N 1
ATOM 1181 C CA . CYS A 1 170 ? 18.266 -5.797 2.024 1.00 86.31 170 CYS A CA 1
ATOM 1182 C C . CYS A 1 170 ? 18.726 -4.459 1.445 1.00 86.31 170 CYS A C 1
ATOM 1184 O O . CYS A 1 170 ? 18.620 -4.232 0.239 1.00 86.31 170 CYS A O 1
ATOM 1186 N N . VAL A 1 171 ? 19.257 -3.569 2.267 1.00 84.19 171 VAL A N 1
ATOM 1187 C CA . VAL A 1 171 ? 19.751 -2.259 1.848 1.00 84.19 171 VAL A CA 1
ATOM 1188 C C . VAL A 1 171 ? 21.269 -2.265 1.696 1.00 84.19 171 VAL A C 1
ATOM 1190 O O . VAL A 1 171 ? 21.993 -3.094 2.249 1.00 84.19 171 VAL A O 1
ATOM 1193 N N . LYS A 1 172 ? 21.771 -1.326 0.892 1.00 81.00 172 LYS A N 1
ATOM 1194 C CA . LYS A 1 172 ? 23.203 -1.047 0.767 1.00 81.00 172 LYS A CA 1
ATOM 1195 C C . LYS A 1 172 ? 23.408 0.471 0.815 1.00 81.00 172 LYS A C 1
ATOM 1197 O O . LYS A 1 172 ? 23.499 1.093 -0.243 1.00 81.00 172 LYS A O 1
ATOM 1202 N N . PRO A 1 173 ? 23.442 1.075 2.016 1.00 65.12 173 PRO A N 1
ATOM 1203 C CA . PRO A 1 173 ? 23.443 2.530 2.174 1.00 65.12 173 PRO A CA 1
ATOM 1204 C C . PRO A 1 173 ? 24.724 3.196 1.651 1.00 65.12 173 PRO A C 1
ATOM 1206 O O . PRO A 1 173 ? 24.715 4.381 1.337 1.00 65.12 173 PRO A O 1
ATOM 1209 N N . ASN A 1 174 ? 25.820 2.449 1.489 1.00 65.31 174 ASN A N 1
ATOM 1210 C CA . ASN A 1 174 ? 27.049 2.914 0.848 1.00 65.31 174 ASN A CA 1
ATOM 1211 C C . ASN A 1 174 ? 27.801 1.735 0.191 1.00 65.31 174 ASN A C 1
ATOM 1213 O O . ASN A 1 174 ? 27.598 0.567 0.516 1.00 65.31 174 ASN A O 1
ATOM 1217 N N . SER A 1 175 ? 28.652 2.004 -0.803 1.00 61.91 175 SER A N 1
ATOM 1218 C CA . SER A 1 175 ? 29.290 0.953 -1.614 1.00 61.91 175 SER A CA 1
ATOM 1219 C C . SER A 1 175 ? 30.283 0.060 -0.857 1.00 61.91 175 SER A C 1
ATOM 1221 O O . SER A 1 175 ? 30.658 -0.981 -1.405 1.00 61.91 175 SER A O 1
ATOM 1223 N N . GLU A 1 176 ? 30.691 0.455 0.351 1.00 72.44 176 GLU A N 1
ATOM 1224 C CA . GLU A 1 176 ? 31.825 -0.115 1.090 1.00 72.44 176 GLU A CA 1
ATOM 1225 C C . GLU A 1 176 ? 31.458 -1.311 1.975 1.00 72.44 176 GLU A C 1
ATOM 1227 O O . GLU A 1 176 ? 32.260 -2.237 2.087 1.00 72.44 176 GLU A O 1
ATOM 1232 N N . PHE A 1 177 ? 30.243 -1.360 2.528 1.00 73.06 177 PHE A N 1
ATOM 1233 C CA . PHE A 1 177 ? 29.782 -2.512 3.306 1.00 73.06 177 PHE A CA 1
ATOM 1234 C C . PHE A 1 177 ? 29.001 -3.503 2.437 1.00 73.06 177 PHE A C 1
ATOM 1236 O O . PHE A 1 177 ? 28.447 -3.153 1.391 1.00 73.06 177 PHE A O 1
ATOM 1243 N N . GLY A 1 178 ? 28.977 -4.775 2.849 1.00 80.62 178 GLY A N 1
ATOM 1244 C CA . GLY A 1 178 ? 28.025 -5.745 2.301 1.00 80.62 178 GLY A CA 1
ATOM 1245 C C . GLY A 1 178 ? 26.583 -5.257 2.490 1.00 80.62 178 GLY A C 1
ATOM 1246 O O . GLY A 1 178 ? 26.336 -4.343 3.276 1.00 80.62 178 GLY A O 1
ATOM 1247 N N . GLY A 1 179 ? 25.629 -5.838 1.757 1.00 84.94 179 GLY A N 1
ATOM 1248 C CA . GLY A 1 179 ? 24.220 -5.553 2.036 1.00 84.94 179 GLY A CA 1
ATOM 1249 C C . GLY A 1 179 ? 23.879 -5.942 3.477 1.00 84.94 179 GLY A C 1
ATOM 1250 O O . GLY A 1 179 ? 24.430 -6.925 3.978 1.00 84.94 179 GLY A O 1
ATOM 1251 N N . HIS A 1 180 ? 22.986 -5.196 4.121 1.00 89.81 180 HIS A N 1
ATOM 1252 C CA . HIS A 1 180 ? 22.381 -5.565 5.405 1.00 89.81 180 HIS A CA 1
ATOM 1253 C C . HIS A 1 180 ? 20.865 -5.397 5.366 1.00 89.81 180 HIS A C 1
ATOM 1255 O O . HIS A 1 180 ? 20.349 -4.653 4.533 1.00 89.81 180 HIS A O 1
ATOM 1261 N N . TRP A 1 181 ? 20.145 -6.102 6.232 1.00 90.62 181 TRP A N 1
ATOM 1262 C CA . TRP A 1 181 ? 18.702 -5.909 6.351 1.00 90.62 181 TRP A CA 1
ATOM 1263 C C . TRP A 1 181 ? 18.396 -4.529 6.926 1.00 90.62 181 TRP A C 1
ATOM 1265 O O . TRP A 1 181 ? 19.108 -4.024 7.789 1.00 90.62 181 TRP A O 1
ATOM 1275 N N . SER A 1 182 ? 17.345 -3.899 6.410 1.00 86.06 182 SER A N 1
ATOM 1276 C CA . SER A 1 182 ? 16.927 -2.553 6.794 1.00 86.06 182 SER A CA 1
ATOM 1277 C C . SER A 1 182 ? 16.399 -2.445 8.222 1.00 86.06 182 SER A C 1
ATOM 1279 O O . SER A 1 182 ? 16.070 -1.335 8.636 1.00 86.06 182 SER A O 1
ATOM 1281 N N . GLY A 1 183 ? 16.187 -3.565 8.918 1.00 87.75 183 GLY A N 1
ATOM 1282 C CA . GLY A 1 183 ? 15.425 -3.610 10.161 1.00 87.75 183 GLY A CA 1
ATOM 1283 C C . GLY A 1 183 ? 13.917 -3.509 9.916 1.00 87.75 183 GLY A C 1
ATOM 1284 O O . GLY A 1 183 ? 13.136 -4.340 10.341 1.00 87.75 183 GLY A O 1
ATOM 1285 N N . GLN A 1 184 ? 13.457 -2.531 9.141 1.00 87.19 184 GLN A N 1
ATOM 1286 C CA . GLN A 1 184 ? 12.016 -2.275 9.040 1.00 87.19 184 GLN A CA 1
ATOM 1287 C C . GLN A 1 184 ? 11.215 -3.431 8.422 1.00 87.19 184 GLN A C 1
ATOM 1289 O O . GLN A 1 184 ? 11.289 -3.690 7.215 1.00 87.19 184 GLN A O 1
ATOM 1294 N N . CYS A 1 185 ? 10.381 -4.075 9.241 1.00 89.12 185 CYS A N 1
ATOM 1295 C CA . CYS A 1 185 ? 9.498 -5.140 8.799 1.00 89.12 185 CYS A CA 1
ATOM 1296 C C . CYS A 1 185 ? 8.192 -4.592 8.216 1.00 89.12 185 CYS A C 1
ATOM 1298 O O . CYS A 1 185 ? 7.184 -4.383 8.888 1.00 89.12 185 CYS A O 1
ATOM 1300 N N . ARG A 1 186 ? 8.184 -4.334 6.911 1.00 81.94 186 ARG A N 1
ATOM 1301 C CA . ARG A 1 186 ? 7.096 -3.585 6.273 1.00 81.94 186 ARG A CA 1
ATOM 1302 C C . ARG A 1 186 ? 5.813 -4.401 6.180 1.00 81.94 186 ARG A C 1
ATOM 1304 O O . ARG A 1 186 ? 5.824 -5.517 5.655 1.00 81.94 186 ARG A O 1
ATOM 1311 N N . GLY A 1 187 ? 4.679 -3.786 6.518 1.00 77.69 187 GLY A N 1
ATOM 1312 C CA . GLY A 1 187 ? 3.352 -4.423 6.482 1.00 77.69 187 GLY A CA 1
ATOM 1313 C C . GLY A 1 187 ? 3.078 -5.360 7.661 1.00 77.69 187 GLY A C 1
ATOM 1314 O O . GLY A 1 187 ? 1.985 -5.929 7.731 1.00 77.69 187 GLY A O 1
ATOM 1315 N N . ALA A 1 188 ? 4.052 -5.497 8.561 1.00 84.81 188 ALA A N 1
ATOM 1316 C CA . ALA A 1 188 ? 3.837 -6.055 9.875 1.00 84.81 188 ALA A CA 1
ATOM 1317 C C . ALA A 1 188 ? 3.163 -5.026 10.783 1.00 84.81 188 ALA A C 1
ATOM 1319 O O . ALA A 1 188 ? 3.367 -3.818 10.663 1.00 84.81 188 ALA A O 1
ATOM 1320 N N . GLN A 1 189 ? 2.367 -5.538 11.701 1.00 79.06 189 GLN A N 1
ATOM 1321 C CA . GLN A 1 189 ? 1.760 -4.826 12.800 1.00 79.06 189 GLN A CA 1
ATOM 1322 C C . GLN A 1 189 ? 2.409 -5.368 14.075 1.00 79.06 189 GLN A C 1
ATOM 1324 O O . GLN A 1 189 ? 2.299 -6.574 14.318 1.00 79.06 189 GLN A O 1
ATOM 1329 N N . PRO A 1 190 ? 3.102 -4.533 14.866 1.00 72.88 190 PRO A N 1
ATOM 1330 C CA . PRO A 1 190 ? 3.562 -4.977 16.167 1.00 72.88 190 PRO A CA 1
ATOM 1331 C C . PRO A 1 190 ? 2.344 -5.259 17.061 1.00 72.88 190 PRO A C 1
ATOM 1333 O O . PRO A 1 190 ? 1.328 -4.558 16.933 1.00 72.88 190 PRO A O 1
ATOM 1336 N N . PRO A 1 191 ? 2.415 -6.271 17.940 1.00 65.94 191 PRO A N 1
ATOM 1337 C CA . PRO A 1 191 ? 1.422 -6.446 18.994 1.00 65.94 191 PRO A CA 1
ATOM 1338 C C . PRO A 1 191 ? 1.256 -5.143 19.781 1.00 65.94 191 PRO A C 1
ATOM 1340 O O . PRO A 1 191 ? 2.234 -4.474 20.120 1.00 65.94 191 PRO A O 1
ATOM 1343 N N . PHE A 1 192 ? 0.012 -4.742 20.038 1.00 65.38 192 PHE A N 1
ATOM 1344 C CA . PHE A 1 192 ? -0.258 -3.557 20.848 1.00 65.38 192 PHE A CA 1
ATOM 1345 C C . PHE A 1 192 ? -0.284 -3.937 22.325 1.00 65.38 192 PHE A C 1
ATOM 1347 O O . PHE A 1 192 ? -0.895 -4.934 22.700 1.00 65.38 192 PHE A O 1
ATOM 1354 N N . ALA A 1 193 ? 0.312 -3.095 23.175 1.00 56.25 193 ALA A N 1
ATOM 1355 C CA . ALA A 1 193 ? 0.348 -3.320 24.622 1.00 56.25 193 ALA A CA 1
ATOM 1356 C C . ALA A 1 193 ? -1.054 -3.456 25.260 1.00 56.25 193 ALA A C 1
ATOM 1358 O O . ALA A 1 193 ? -1.185 -4.095 26.302 1.00 56.25 193 ALA A O 1
ATOM 1359 N N . ASP A 1 194 ? -2.083 -2.895 24.613 1.00 56.94 194 ASP A N 1
ATOM 1360 C CA . ASP A 1 194 ? -3.467 -2.858 25.098 1.00 56.94 194 ASP A CA 1
ATOM 1361 C C . ASP A 1 194 ? -4.403 -3.869 24.401 1.00 56.94 194 ASP A C 1
ATOM 1363 O O . ASP A 1 194 ? -5.611 -3.850 24.644 1.00 56.94 194 ASP A O 1
ATOM 1367 N N . ASP A 1 195 ? -3.898 -4.756 23.534 1.00 58.84 195 ASP A N 1
ATOM 1368 C CA . ASP A 1 195 ? -4.734 -5.737 22.824 1.00 58.84 195 ASP A CA 1
ATOM 1369 C C . ASP A 1 195 ? -4.993 -6.972 23.710 1.00 58.84 195 ASP A C 1
ATOM 1371 O O . ASP A 1 195 ? -4.393 -8.031 23.571 1.00 58.84 195 ASP A O 1
ATOM 1375 N N . VAL A 1 196 ? -5.821 -6.797 24.744 1.00 55.38 196 VAL A N 1
ATOM 1376 C CA . VAL A 1 196 ? -5.797 -7.682 25.924 1.00 55.38 196 VAL A CA 1
ATOM 1377 C C . VAL A 1 196 ? -6.767 -8.876 25.915 1.00 55.38 196 VAL A C 1
ATOM 1379 O O . VAL A 1 196 ? -6.772 -9.651 26.871 1.00 55.38 196 VAL A O 1
ATOM 1382 N N . CYS A 1 197 ? -7.663 -9.031 24.928 1.00 58.47 197 CYS A N 1
ATOM 1383 C CA . CYS A 1 197 ? -8.861 -9.880 25.126 1.00 58.47 197 CYS A CA 1
ATOM 1384 C C . CYS A 1 197 ? -9.424 -10.638 23.909 1.00 58.47 197 CYS A C 1
ATOM 1386 O O . CYS A 1 197 ? -10.534 -11.171 24.002 1.00 58.47 197 CYS A O 1
ATOM 1388 N N . ALA A 1 198 ? -8.738 -10.699 22.768 1.00 60.31 198 ALA A N 1
ATOM 1389 C CA . ALA A 1 198 ? -9.219 -11.512 21.650 1.00 60.31 198 ALA A CA 1
ATOM 1390 C C . ALA A 1 198 ? -8.673 -12.956 21.699 1.00 60.31 198 ALA A C 1
ATOM 1392 O O . ALA A 1 198 ? -7.858 -13.313 22.545 1.00 60.31 198 ALA A O 1
ATOM 1393 N N . ASN A 1 199 ? -9.190 -13.843 20.840 1.00 60.53 199 ASN A N 1
ATOM 1394 C CA . ASN A 1 199 ? -8.623 -15.186 20.696 1.00 60.53 199 ASN A CA 1
ATOM 1395 C C . ASN A 1 199 ? -7.347 -15.078 19.860 1.00 60.53 199 ASN A C 1
ATOM 1397 O O . ASN A 1 199 ? -7.417 -14.662 18.706 1.00 60.53 199 ASN A O 1
ATOM 1401 N N . GLY A 1 200 ? -6.210 -15.469 20.423 1.00 63.69 200 GLY A N 1
ATOM 1402 C CA . GLY A 1 200 ? -4.913 -15.338 19.772 1.00 63.69 200 GLY A CA 1
ATOM 1403 C C . GLY A 1 200 ? -3.816 -15.048 20.784 1.00 63.69 200 GLY A C 1
ATOM 1404 O O . GLY A 1 200 ? -4.091 -14.855 21.963 1.00 63.69 200 GLY A O 1
ATOM 1405 N N . ASP A 1 201 ? -2.590 -15.079 20.299 1.00 65.25 201 ASP A N 1
ATOM 1406 C CA . ASP A 1 201 ? -1.388 -14.660 21.007 1.00 65.25 201 ASP A CA 1
ATOM 1407 C C . ASP A 1 201 ? -1.179 -13.157 20.748 1.00 65.25 201 ASP A C 1
ATOM 1409 O O . ASP A 1 201 ? -0.897 -12.798 19.606 1.00 65.25 201 ASP A O 1
ATOM 1413 N N . PHE A 1 202 ? -1.451 -12.279 21.722 1.00 66.62 202 PHE A N 1
ATOM 1414 C CA . PHE A 1 202 ? -1.431 -10.812 21.521 1.00 66.62 202 PHE A CA 1
ATOM 1415 C C . PHE A 1 202 ? -0.229 -10.120 22.125 1.00 66.62 202 PHE A C 1
ATOM 1417 O O . PHE A 1 202 ? 0.111 -9.026 21.691 1.00 66.62 202 PHE A O 1
ATOM 1424 N N . ASP A 1 203 ? 0.394 -10.724 23.127 1.00 65.12 203 ASP A N 1
ATOM 1425 C CA . ASP A 1 203 ? 1.712 -10.307 23.593 1.00 65.12 203 ASP A CA 1
ATOM 1426 C C . ASP A 1 203 ? 2.834 -11.007 22.800 1.00 65.12 203 ASP A C 1
ATOM 1428 O O . ASP A 1 203 ? 4.008 -10.673 22.970 1.00 65.12 203 ASP A O 1
ATOM 1432 N N . CYS A 1 204 ? 2.432 -11.876 21.868 1.00 69.62 204 CYS A N 1
ATOM 1433 C CA . CYS A 1 204 ? 3.247 -12.681 20.982 1.00 69.62 204 CYS A CA 1
ATOM 1434 C C . CYS A 1 204 ? 4.102 -13.719 21.698 1.00 69.62 204 CYS A C 1
ATOM 1436 O O . CYS A 1 204 ? 4.975 -14.283 21.075 1.00 69.62 204 CYS A O 1
ATOM 1438 N N . ASP A 1 205 ? 3.867 -14.057 22.960 1.00 66.62 205 ASP A N 1
ATOM 1439 C CA . ASP A 1 205 ? 4.739 -14.929 23.751 1.00 66.62 205 ASP A CA 1
ATOM 1440 C C . ASP A 1 205 ? 4.776 -16.424 23.335 1.00 66.62 205 ASP A C 1
ATOM 1442 O O . ASP A 1 205 ? 5.384 -17.257 24.021 1.00 66.62 205 ASP A O 1
ATOM 1446 N N . GLY A 1 206 ? 4.116 -16.797 22.240 1.00 67.50 206 GLY A N 1
ATOM 1447 C CA . GLY A 1 206 ? 3.990 -18.171 21.778 1.00 67.50 206 GLY A CA 1
ATOM 1448 C C . GLY A 1 206 ? 2.815 -18.929 22.402 1.00 67.50 206 GLY A C 1
ATOM 1449 O O . GLY A 1 206 ? 2.682 -20.137 22.159 1.00 67.50 206 GLY A O 1
ATOM 1450 N N . LYS A 1 207 ? 1.967 -18.276 23.205 1.00 66.81 207 LYS A N 1
ATOM 1451 C CA . LYS A 1 207 ? 0.805 -18.879 23.865 1.00 66.81 207 LYS A CA 1
ATOM 1452 C C . LYS A 1 207 ? -0.484 -18.231 23.373 1.00 66.81 207 LYS A C 1
ATOM 1454 O O . LYS A 1 207 ? -0.541 -17.086 22.967 1.00 66.81 207 LYS A O 1
ATOM 1459 N N . GLU A 1 208 ? -1.561 -19.008 23.338 1.00 64.56 208 GLU A N 1
ATOM 1460 C CA . GLU A 1 208 ? -2.867 -18.459 22.972 1.00 64.56 208 GLU A CA 1
ATOM 1461 C C . GLU A 1 208 ? -3.572 -17.871 24.206 1.00 64.56 208 GLU A C 1
ATOM 1463 O O . GLU A 1 208 ? -3.586 -18.495 25.267 1.00 64.56 208 GLU A O 1
ATOM 1468 N N . GLN A 1 209 ? -4.302 -16.768 24.007 1.00 62.44 209 GLN A N 1
ATOM 1469 C CA . GLN A 1 209 ? -5.264 -16.174 24.953 1.00 62.44 209 GLN A CA 1
ATOM 1470 C C . GLN A 1 209 ? -4.643 -15.536 26.205 1.00 62.44 209 GLN A C 1
ATOM 1472 O O . GLN A 1 209 ? -5.222 -15.595 27.296 1.00 62.44 209 GLN A O 1
ATOM 1477 N N . ASN A 1 210 ? -3.495 -14.894 26.045 1.00 58.03 210 ASN A N 1
ATOM 1478 C CA . ASN A 1 210 ? -2.835 -14.089 27.066 1.00 58.03 210 ASN A CA 1
ATOM 1479 C C . ASN A 1 210 ? -2.493 -12.693 26.538 1.00 58.03 210 ASN A C 1
ATOM 1481 O O . ASN A 1 210 ? -2.497 -12.425 25.336 1.00 58.03 210 ASN A O 1
ATOM 1485 N N . SER A 1 211 ? -2.293 -11.787 27.492 1.00 61.16 211 SER A N 1
ATOM 1486 C CA . SER A 1 211 ? -1.961 -10.394 27.250 1.00 61.16 211 SER A CA 1
ATOM 1487 C C . SER A 1 211 ? -1.055 -9.856 28.351 1.00 61.16 211 SER A C 1
ATOM 1489 O O . SER A 1 211 ? -1.075 -10.359 29.477 1.00 61.16 211 SER A O 1
ATOM 1491 N N . LYS A 1 212 ? -0.354 -8.758 28.054 1.00 56.84 212 LYS A N 1
ATOM 1492 C CA . LYS A 1 212 ? 0.590 -8.101 28.969 1.00 56.84 212 LYS A CA 1
ATOM 1493 C C . LYS A 1 212 ? -0.051 -7.581 30.265 1.00 56.84 212 LYS A C 1
ATOM 1495 O O . LYS A 1 212 ? 0.574 -7.621 31.320 1.00 56.84 212 LYS A O 1
ATOM 1500 N N . ALA A 1 213 ? -1.275 -7.048 30.199 1.00 55.34 213 ALA A N 1
ATOM 1501 C CA . ALA A 1 213 ? -1.876 -6.311 31.320 1.00 55.34 213 ALA A CA 1
ATOM 1502 C C . ALA A 1 213 ? -2.903 -7.114 32.135 1.00 55.34 213 ALA A C 1
ATOM 1504 O O . ALA A 1 213 ? -3.170 -6.784 33.292 1.00 55.34 213 ALA A O 1
ATOM 1505 N N . THR A 1 214 ? -3.483 -8.162 31.555 1.00 54.06 214 THR A N 1
ATOM 1506 C CA . THR A 1 214 ? -4.461 -9.023 32.225 1.00 54.06 214 THR A CA 1
ATOM 1507 C C . THR A 1 214 ? -4.156 -10.481 31.924 1.00 54.06 214 THR A C 1
ATOM 1509 O O . THR A 1 214 ? -3.940 -10.856 30.773 1.00 54.06 214 THR A O 1
ATOM 1512 N N . ASP A 1 215 ? -4.157 -11.306 32.971 1.00 55.22 215 ASP A N 1
ATOM 1513 C CA . ASP A 1 215 ? -4.156 -12.764 32.846 1.00 55.22 215 ASP A CA 1
ATOM 1514 C C . ASP A 1 215 ? -5.394 -13.248 32.054 1.00 55.22 215 ASP A C 1
ATOM 1516 O O . ASP A 1 215 ? -6.218 -12.452 31.595 1.00 55.22 215 ASP A O 1
ATOM 1520 N N . CYS A 1 216 ? -5.593 -14.564 31.923 1.00 51.28 216 CYS A N 1
ATOM 1521 C CA . CYS A 1 216 ? -6.780 -15.148 31.275 1.00 51.28 216 CYS A CA 1
ATOM 1522 C C . CYS A 1 216 ? -8.139 -14.718 31.897 1.00 51.28 216 CYS A C 1
ATOM 1524 O O . CYS A 1 216 ? -9.197 -15.213 31.495 1.00 51.28 216 CYS A O 1
ATOM 1526 N N . SER A 1 217 ? -8.152 -13.798 32.869 1.00 54.00 217 SER A N 1
ATOM 1527 C CA . SER A 1 217 ? -9.326 -13.083 33.358 1.00 54.00 217 SER A CA 1
ATOM 1528 C C . SER A 1 217 ? -9.785 -11.948 32.438 1.00 54.00 217 SER A C 1
ATOM 1530 O O . SER A 1 217 ? -10.442 -11.034 32.933 1.00 54.00 217 SER A O 1
ATOM 1532 N N . CYS A 1 218 ? -9.620 -12.046 31.109 1.00 55.06 218 CYS A N 1
ATOM 1533 C CA . CYS A 1 218 ? -10.322 -11.237 30.085 1.00 55.06 218 CYS A CA 1
ATOM 1534 C C . CYS A 1 218 ? -11.857 -11.099 30.312 1.00 55.06 218 CYS A C 1
ATOM 1536 O O . CYS A 1 218 ? -12.566 -10.406 29.585 1.00 55.06 218 CYS A O 1
ATOM 1538 N N . LYS A 1 219 ? -12.404 -11.765 31.335 1.00 54.75 219 LYS A N 1
ATOM 1539 C CA . LYS A 1 219 ? -13.664 -11.478 32.021 1.00 54.75 219 LYS A CA 1
ATOM 1540 C C . LYS A 1 219 ? -13.767 -10.014 32.477 1.00 54.75 219 LYS A C 1
ATOM 1542 O O . LYS A 1 219 ? -13.650 -9.707 33.660 1.00 54.75 219 LYS A O 1
ATOM 1547 N N . GLY A 1 220 ? -14.142 -9.127 31.561 1.00 64.38 220 GLY A N 1
ATOM 1548 C CA . GLY A 1 220 ? -14.754 -7.853 31.939 1.00 64.38 220 GLY A CA 1
ATOM 1549 C C . GLY A 1 220 ? -14.498 -6.673 31.020 1.00 64.38 220 GLY A C 1
ATOM 1550 O O . GLY A 1 220 ? -15.164 -5.654 31.206 1.00 64.38 220 GLY A O 1
ATOM 1551 N N . THR A 1 221 ? -13.597 -6.770 30.040 1.00 78.31 221 THR A N 1
ATOM 1552 C CA . THR A 1 221 ? -13.432 -5.670 29.087 1.00 78.31 221 THR A CA 1
ATOM 1553 C C . THR A 1 221 ? -14.673 -5.588 28.191 1.00 78.31 221 THR A C 1
ATOM 1555 O O . THR A 1 221 ? -15.180 -6.605 27.721 1.00 78.31 221 THR A O 1
ATOM 1558 N N . PRO A 1 222 ? -15.237 -4.393 27.964 1.00 89.56 222 PRO A N 1
ATOM 1559 C CA . PRO A 1 222 ? -16.374 -4.236 27.057 1.00 89.56 222 PRO A CA 1
ATOM 1560 C C . PRO A 1 222 ? -15.980 -4.349 25.572 1.00 89.56 222 PRO A C 1
ATOM 1562 O O . PRO A 1 222 ? -16.864 -4.392 24.715 1.00 89.56 222 PRO A O 1
ATOM 1565 N N . VAL A 1 223 ? -14.676 -4.407 25.271 1.00 88.12 223 VAL A N 1
ATOM 1566 C CA . VAL A 1 223 ? -14.090 -4.313 23.930 1.00 88.12 223 VAL A CA 1
ATOM 1567 C C . VAL A 1 223 ? -13.175 -5.511 23.655 1.00 88.12 223 VAL A C 1
ATOM 1569 O O . VAL A 1 223 ? -12.366 -5.890 24.495 1.00 88.12 223 VAL A O 1
ATOM 1572 N N . GLN A 1 224 ? -13.297 -6.070 22.456 1.00 86.81 224 GLN A N 1
ATOM 1573 C CA . GLN A 1 224 ? -12.477 -7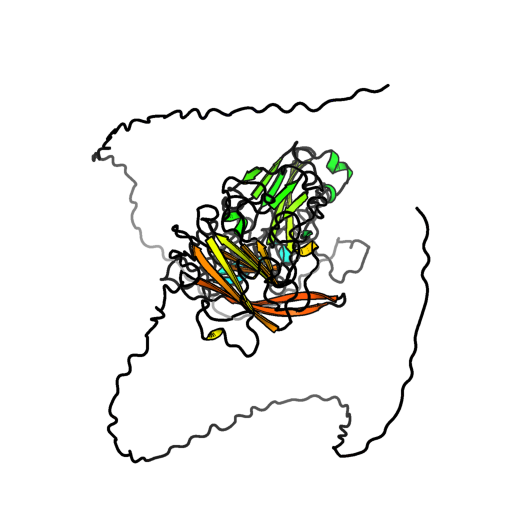.111 21.857 1.00 86.81 224 GLN A CA 1
ATOM 1574 C C . GLN A 1 224 ? -12.041 -6.635 20.464 1.00 86.81 224 GLN A C 1
ATOM 1576 O O . GLN A 1 224 ? -12.860 -6.562 19.544 1.00 86.81 224 GLN A O 1
ATOM 1581 N N . CYS A 1 225 ? -10.762 -6.302 20.297 1.00 84.12 225 CYS A N 1
ATOM 1582 C CA . CYS A 1 225 ? -10.248 -5.843 19.011 1.00 84.12 225 CYS A CA 1
ATOM 1583 C C . CYS A 1 225 ? -10.223 -6.988 17.977 1.00 84.12 225 CYS A C 1
ATOM 1585 O O . CYS A 1 225 ? -10.116 -8.167 18.332 1.00 84.12 225 CYS A O 1
ATOM 1587 N N . PRO A 1 226 ? -10.382 -6.674 16.681 1.00 85.44 226 PRO A N 1
ATOM 1588 C CA . PRO A 1 226 ? -10.415 -7.683 15.637 1.00 85.44 226 PRO A CA 1
ATOM 1589 C C . PRO A 1 226 ? -9.003 -8.179 15.308 1.00 85.44 226 PRO A C 1
ATOM 1591 O O . PRO A 1 226 ? -8.068 -7.399 15.168 1.00 85.44 226 PRO A O 1
ATOM 1594 N N . THR A 1 227 ? -8.872 -9.483 15.091 1.00 76.69 227 THR A N 1
ATOM 1595 C CA . THR A 1 227 ? -7.592 -10.118 14.747 1.00 76.69 227 THR A CA 1
ATOM 1596 C C . THR A 1 227 ? -7.401 -10.326 13.264 1.00 76.69 227 THR A C 1
ATOM 1598 O O . THR A 1 227 ? -6.282 -10.299 12.756 1.00 76.69 227 THR A O 1
ATOM 1601 N N . ASP A 1 228 ? -8.505 -10.591 12.578 1.00 85.38 228 ASP A N 1
ATOM 1602 C CA . ASP A 1 228 ? -8.466 -11.034 11.201 1.00 85.38 228 ASP A CA 1
ATOM 1603 C C . ASP A 1 228 ? -8.308 -9.816 10.287 1.00 85.38 228 ASP A C 1
ATOM 1605 O O . ASP A 1 228 ? -9.067 -8.838 10.420 1.00 85.38 228 ASP A O 1
ATOM 1609 N N . PRO A 1 229 ? -7.358 -9.861 9.336 1.00 89.75 229 PRO A N 1
ATOM 1610 C CA . PRO A 1 229 ? -7.251 -8.829 8.326 1.00 89.75 229 PRO A CA 1
ATOM 1611 C C . PRO A 1 229 ? -8.559 -8.696 7.541 1.00 89.75 229 PRO A C 1
ATOM 1613 O O . PRO A 1 229 ? -9.176 -9.687 7.147 1.00 89.75 229 PRO A O 1
ATOM 1616 N N . LEU A 1 230 ? -8.966 -7.462 7.254 1.00 94.25 230 LEU A N 1
ATOM 1617 C CA . LEU A 1 230 ? -10.032 -7.215 6.289 1.00 94.25 230 LEU A CA 1
ATOM 1618 C C . LEU A 1 230 ? -9.447 -7.284 4.885 1.00 94.25 230 LEU A C 1
ATOM 1620 O O . LEU A 1 230 ? -8.522 -6.543 4.566 1.00 94.25 230 LEU A O 1
ATOM 1624 N N . GLU A 1 231 ? -10.007 -8.124 4.023 1.00 94.69 231 GLU A N 1
ATOM 1625 C CA . GLU A 1 231 ? -9.609 -8.175 2.618 1.00 94.69 231 GLU A CA 1
ATOM 1626 C C . GLU A 1 231 ? -10.532 -7.318 1.743 1.00 94.69 231 GLU A C 1
ATOM 1628 O O . GLU A 1 231 ? -11.757 -7.349 1.872 1.00 94.69 231 GLU A O 1
ATOM 1633 N N . THR A 1 232 ? -9.948 -6.565 0.813 1.00 95.62 232 THR A N 1
ATOM 1634 C CA . THR A 1 232 ? -10.678 -5.836 -0.235 1.00 95.62 232 THR A CA 1
ATOM 1635 C C . THR A 1 232 ? -9.869 -5.810 -1.530 1.00 95.62 232 THR A C 1
ATOM 1637 O O . THR A 1 232 ? -8.678 -6.106 -1.539 1.00 95.62 232 THR A O 1
ATOM 1640 N N . ALA A 1 233 ? -10.494 -5.430 -2.641 1.00 93.38 233 ALA A N 1
ATOM 1641 C CA . ALA A 1 233 ? -9.797 -5.114 -3.886 1.00 93.38 233 ALA A CA 1
ATOM 1642 C C . ALA A 1 233 ? -9.506 -3.601 -3.980 1.00 93.38 233 ALA A C 1
ATOM 1644 O O . ALA A 1 233 ? -10.240 -2.805 -3.380 1.00 93.38 233 ALA A O 1
ATOM 1645 N N . PRO A 1 234 ? -8.467 -3.186 -4.729 1.00 93.19 234 PRO A N 1
ATOM 1646 C CA . PRO A 1 234 ? -8.291 -1.782 -5.085 1.00 93.19 234 PRO A CA 1
ATOM 1647 C C . PRO A 1 234 ? -9.353 -1.338 -6.098 1.00 93.19 234 PRO A C 1
ATOM 1649 O O . PRO A 1 234 ? -10.047 -2.160 -6.697 1.00 93.19 234 PRO A O 1
ATOM 1652 N N . PHE A 1 235 ? -9.434 -0.027 -6.317 1.00 92.25 235 PHE A N 1
ATOM 1653 C CA . PHE A 1 235 ? -10.354 0.615 -7.258 1.00 92.25 235 PHE A CA 1
ATOM 1654 C C . PHE A 1 235 ? -11.837 0.310 -6.986 1.00 92.25 235 PHE A C 1
ATOM 1656 O O . PHE A 1 235 ? -12.566 -0.084 -7.898 1.00 92.25 235 PHE A O 1
ATOM 1663 N N . PRO A 1 236 ? -12.332 0.495 -5.747 1.00 94.19 236 PRO A N 1
ATOM 1664 C CA . PRO A 1 236 ? -13.742 0.263 -5.460 1.00 94.19 236 PRO A CA 1
ATOM 1665 C C . PRO A 1 236 ? -14.640 1.190 -6.291 1.00 94.19 236 PRO A C 1
ATOM 1667 O O . PRO A 1 236 ? -14.224 2.255 -6.750 1.00 94.19 236 PRO A O 1
ATOM 1670 N N . SER A 1 237 ? -15.911 0.824 -6.457 1.00 92.38 237 SER A N 1
ATOM 1671 C CA . SER A 1 237 ? -16.874 1.717 -7.104 1.00 92.38 237 SER A CA 1
ATOM 1672 C C . SER A 1 237 ? -17.060 2.996 -6.285 1.00 92.38 237 SER A C 1
ATOM 1674 O O . SER A 1 237 ? -17.275 2.948 -5.075 1.00 92.38 237 SER A O 1
ATOM 1676 N N . VAL A 1 238 ? -17.082 4.156 -6.947 1.00 90.06 238 VAL A N 1
ATOM 1677 C CA . VAL A 1 238 ? -17.325 5.441 -6.266 1.00 90.06 238 VAL A CA 1
ATOM 1678 C C . VAL A 1 238 ? -18.719 5.522 -5.634 1.00 90.06 238 VAL A C 1
ATOM 1680 O O . VAL A 1 238 ? -18.928 6.261 -4.675 1.00 90.06 238 VAL A O 1
ATOM 1683 N N . THR A 1 239 ? -19.683 4.746 -6.136 1.00 92.69 239 THR A N 1
ATOM 1684 C CA . THR A 1 239 ? -21.055 4.702 -5.609 1.00 92.69 239 THR A CA 1
ATOM 1685 C C . THR A 1 239 ? -21.268 3.599 -4.577 1.00 92.69 239 THR A C 1
ATOM 1687 O O . THR A 1 239 ? -22.373 3.467 -4.062 1.00 92.69 239 THR A O 1
ATOM 1690 N N . SER A 1 240 ? -20.264 2.757 -4.328 1.00 93.19 240 SER A N 1
ATOM 1691 C CA . SER A 1 240 ? -20.360 1.653 -3.378 1.00 93.19 240 SER A CA 1
ATOM 1692 C C . SER A 1 240 ? -18.962 1.233 -2.945 1.00 93.19 240 SER A C 1
ATOM 1694 O O . SER A 1 240 ? -18.273 0.490 -3.646 1.00 93.19 240 SER A O 1
ATOM 1696 N N . LEU A 1 241 ? -18.557 1.727 -1.778 1.00 94.50 241 LEU A N 1
ATOM 1697 C CA . LEU A 1 241 ? -17.353 1.279 -1.097 1.00 94.50 241 LEU A CA 1
ATOM 1698 C C . LEU A 1 241 ? -17.677 -0.041 -0.383 1.00 94.50 241 LEU A C 1
ATOM 1700 O O . LEU A 1 241 ? -18.509 -0.043 0.526 1.00 94.50 241 LEU A O 1
ATOM 1704 N N . PRO A 1 242 ? -17.075 -1.170 -0.800 1.00 92.75 242 PRO A N 1
ATOM 1705 C CA . PRO A 1 242 ? -17.440 -2.488 -0.285 1.00 92.75 242 PRO A CA 1
ATOM 1706 C C . PRO A 1 242 ? -16.906 -2.739 1.129 1.00 92.75 242 PRO A C 1
ATOM 1708 O O . PRO A 1 242 ? -17.416 -3.611 1.829 1.00 92.75 242 PRO A O 1
ATOM 1711 N N . LEU A 1 243 ? -15.879 -1.993 1.541 1.00 96.62 243 LEU A N 1
ATOM 1712 C CA . LEU A 1 243 ? -15.216 -2.160 2.821 1.00 96.62 243 LEU A CA 1
ATOM 1713 C C . LEU A 1 243 ? -15.731 -1.131 3.830 1.00 96.62 243 LEU A C 1
ATOM 1715 O O . LEU A 1 243 ? -15.521 0.071 3.670 1.00 96.62 243 LEU A O 1
ATOM 1719 N N . ALA A 1 244 ? -16.364 -1.631 4.887 1.00 97.06 244 ALA A N 1
ATOM 1720 C CA . ALA A 1 244 ? -16.671 -0.874 6.091 1.00 97.06 244 ALA A CA 1
ATOM 1721 C C . ALA A 1 244 ? -15.779 -1.383 7.225 1.00 97.06 244 ALA A C 1
ATOM 1723 O O . ALA A 1 244 ? -15.838 -2.565 7.577 1.00 97.06 244 ALA A O 1
ATOM 1724 N N . VAL A 1 245 ? -14.974 -0.493 7.799 1.00 97.25 245 VAL A N 1
ATOM 1725 C CA . VAL A 1 245 ? -14.317 -0.746 9.082 1.00 97.25 245 VAL A CA 1
ATOM 1726 C C . VAL A 1 245 ? -15.316 -0.326 10.148 1.00 97.25 245 VAL A C 1
ATOM 1728 O O . VAL A 1 245 ? -15.605 0.858 10.294 1.00 97.25 245 VAL A O 1
ATOM 1731 N N . ASP A 1 246 ? -15.913 -1.308 10.815 1.00 96.75 246 ASP A N 1
ATOM 1732 C CA . ASP A 1 246 ? -17.045 -1.112 11.719 1.00 96.75 246 ASP A CA 1
ATOM 1733 C C . ASP A 1 246 ? -16.681 -1.572 13.129 1.00 96.75 246 ASP A C 1
ATOM 1735 O O . ASP A 1 246 ? -16.663 -2.771 13.428 1.00 96.75 246 ASP A O 1
ATOM 1739 N N . ALA A 1 247 ? -16.426 -0.591 13.993 1.00 96.06 247 ALA A N 1
ATOM 1740 C CA . ALA A 1 247 ? -16.061 -0.811 15.378 1.00 96.06 247 ALA A CA 1
ATOM 1741 C C . ALA A 1 247 ? -17.201 -1.379 16.224 1.00 96.06 247 ALA A C 1
ATOM 1743 O O . ALA A 1 247 ? -16.936 -1.854 17.320 1.00 96.06 247 ALA A O 1
ATOM 1744 N N . SER A 1 248 ? -18.459 -1.405 15.753 1.00 96.31 248 SER A N 1
ATOM 1745 C CA . SER A 1 248 ? -19.545 -2.050 16.512 1.00 96.31 248 SER A CA 1
ATOM 1746 C C . SER A 1 248 ? -19.270 -3.535 16.768 1.00 96.31 248 SER A C 1
ATOM 1748 O O . SER A 1 248 ? -19.689 -4.077 17.789 1.00 96.31 248 SER A O 1
ATOM 1750 N N . LYS A 1 249 ? -18.501 -4.171 15.876 1.00 94.44 249 LYS A N 1
ATOM 1751 C CA . LYS A 1 249 ? -18.057 -5.565 15.991 1.00 94.44 249 LYS A CA 1
ATOM 1752 C C . LYS A 1 249 ? -16.965 -5.763 17.039 1.00 94.44 249 LYS A C 1
ATOM 1754 O O . LYS A 1 249 ? -16.663 -6.905 17.361 1.00 94.44 249 LYS A O 1
ATOM 1759 N N . TRP A 1 250 ? -16.371 -4.678 17.535 1.00 92.88 250 TRP A N 1
ATOM 1760 C CA . TRP A 1 250 ? -15.340 -4.719 18.565 1.00 92.88 250 TRP A CA 1
ATOM 1761 C C . TRP A 1 250 ? -15.942 -4.694 19.969 1.00 92.88 250 TRP A C 1
ATOM 1763 O O . TRP A 1 250 ? -15.232 -4.929 20.930 1.00 92.88 250 TRP A O 1
ATOM 1773 N N . PHE A 1 251 ? -17.237 -4.412 20.136 1.00 92.81 251 PHE A N 1
ATOM 1774 C CA . PHE A 1 251 ? -17.872 -4.416 21.456 1.00 92.81 251 PHE A CA 1
ATOM 1775 C C . PHE A 1 251 ? -18.446 -5.797 21.761 1.00 92.81 251 PHE A C 1
ATOM 1777 O O . PHE A 1 251 ? -19.216 -6.348 20.973 1.00 92.81 251 PHE A O 1
ATOM 1784 N N . LEU A 1 252 ? -18.165 -6.326 22.954 1.00 91.06 252 LEU A N 1
ATOM 1785 C CA . LEU A 1 252 ? -18.772 -7.580 23.417 1.00 91.06 252 LEU A CA 1
ATOM 1786 C C . LEU A 1 252 ? -20.284 -7.434 23.645 1.00 91.06 252 LEU A C 1
ATOM 1788 O O . LEU A 1 252 ? -21.047 -8.389 23.490 1.00 91.06 252 LEU A O 1
ATOM 1792 N N . LYS A 1 253 ? -20.731 -6.228 24.017 1.00 93.44 253 LYS A N 1
ATOM 1793 C CA . LYS A 1 253 ? -22.146 -5.874 24.159 1.00 93.44 253 LYS A CA 1
ATOM 1794 C C . LYS A 1 253 ? -22.523 -4.853 23.087 1.00 93.44 253 LYS A C 1
ATOM 1796 O O . LYS A 1 253 ? -22.077 -3.711 23.167 1.00 93.44 253 LYS A O 1
ATOM 1801 N N . PRO A 1 254 ? -23.429 -5.189 22.152 1.00 94.31 254 PRO A N 1
ATOM 1802 C CA . PRO A 1 254 ? -23.820 -4.268 21.084 1.00 94.31 254 PRO A CA 1
ATOM 1803 C C . PRO A 1 254 ? -24.362 -2.911 21.560 1.00 94.31 254 PRO A C 1
ATOM 1805 O O . PRO A 1 254 ? -24.288 -1.944 20.818 1.00 94.31 254 PRO A O 1
ATOM 1808 N N . GLY A 1 255 ? -24.908 -2.813 22.779 1.00 95.12 255 GLY A N 1
ATOM 1809 C CA . GLY A 1 255 ? -25.394 -1.545 23.342 1.00 95.12 255 GLY A CA 1
ATOM 1810 C C . GLY A 1 255 ? -24.291 -0.575 23.784 1.00 95.12 255 GLY A C 1
ATOM 1811 O O . GLY A 1 255 ? -24.547 0.623 23.893 1.00 95.12 255 GLY A O 1
ATOM 1812 N N . ASP A 1 256 ? -23.065 -1.056 24.002 1.00 96.06 256 ASP A N 1
ATOM 1813 C CA . ASP A 1 256 ? -21.964 -0.211 24.478 1.00 96.06 256 ASP A CA 1
ATOM 1814 C C . ASP A 1 256 ? -21.461 0.737 23.378 1.00 96.06 256 ASP A C 1
ATOM 1816 O O . ASP A 1 256 ? -21.019 1.843 23.684 1.00 96.06 256 ASP A O 1
ATOM 1820 N N . VAL A 1 257 ? -21.646 0.388 22.097 1.00 96.62 257 VAL A N 1
ATOM 1821 C CA . VAL A 1 257 ? -21.253 1.246 20.963 1.00 96.62 257 VAL A CA 1
ATOM 1822 C C . VAL A 1 257 ? -21.945 2.611 20.991 1.00 96.62 257 VAL A C 1
ATOM 1824 O O . VAL A 1 257 ? -21.331 3.617 20.649 1.00 96.62 257 VAL A O 1
ATOM 1827 N N . SER A 1 258 ? -23.207 2.680 21.436 1.00 96.38 258 SER A N 1
ATOM 1828 C CA . SER A 1 258 ? -23.938 3.953 21.526 1.00 96.38 258 SER A CA 1
ATOM 1829 C C . SER A 1 258 ? -23.467 4.847 22.673 1.00 96.38 258 SER A C 1
ATOM 1831 O O . SER A 1 258 ? -23.765 6.039 22.666 1.00 96.38 258 SER A O 1
ATOM 1833 N N . ASN A 1 259 ? -22.735 4.283 23.638 1.00 96.81 259 ASN A N 1
ATOM 1834 C CA . ASN A 1 259 ? -22.141 5.017 24.754 1.00 96.81 259 ASN A CA 1
ATOM 1835 C C . ASN A 1 259 ? -20.689 5.429 24.472 1.00 96.81 259 ASN A C 1
ATOM 1837 O O . ASN A 1 259 ? -20.112 6.183 25.254 1.00 96.81 259 ASN A O 1
ATOM 1841 N N . ALA A 1 260 ? -20.096 4.933 23.382 1.00 97.31 260 ALA A N 1
ATOM 1842 C CA . ALA A 1 260 ? -18.745 5.282 22.981 1.00 97.31 260 ALA A CA 1
ATOM 1843 C C . ALA A 1 260 ? -18.707 6.681 22.351 1.00 97.31 260 ALA A C 1
ATOM 1845 O O . ALA A 1 260 ? -19.514 7.031 21.485 1.00 97.31 260 ALA A O 1
ATOM 1846 N N . THR A 1 261 ? -17.736 7.478 22.779 1.00 97.62 261 THR A N 1
ATOM 1847 C CA . THR A 1 261 ? -17.550 8.876 22.373 1.00 97.62 261 THR A CA 1
ATOM 1848 C C . THR A 1 261 ? -16.130 9.119 21.870 1.00 97.62 261 THR A C 1
ATOM 1850 O O . THR A 1 261 ? -15.300 8.216 21.891 1.00 97.62 261 THR A O 1
ATOM 1853 N N . ASN A 1 262 ? -15.853 10.335 21.386 1.00 97.19 262 ASN A N 1
ATOM 1854 C CA . ASN A 1 262 ? -14.510 10.762 20.973 1.00 97.19 262 ASN A CA 1
ATOM 1855 C C . ASN A 1 262 ? -13.861 9.863 19.907 1.00 97.19 262 ASN A C 1
ATOM 1857 O O . ASN A 1 262 ? -12.651 9.663 19.907 1.00 97.19 262 ASN A O 1
ATOM 1861 N N . TRP A 1 263 ? -14.674 9.362 18.971 1.00 97.81 263 TRP A N 1
ATOM 1862 C CA . TRP A 1 263 ? -14.206 8.545 17.855 1.00 97.81 263 TRP A CA 1
ATOM 1863 C C . TRP A 1 263 ? -13.098 9.243 17.064 1.00 97.81 263 TRP A C 1
ATOM 1865 O O . TRP A 1 263 ? -13.280 10.366 16.578 1.00 97.81 263 TRP A O 1
ATOM 1875 N N . LYS A 1 264 ? -11.984 8.536 16.893 1.00 97.88 264 LYS A N 1
ATOM 1876 C CA . LYS A 1 264 ? -10.862 8.903 16.034 1.00 97.88 264 LYS A CA 1
ATOM 1877 C C . LYS A 1 264 ? -10.421 7.682 15.235 1.00 97.88 264 LYS A C 1
ATOM 1879 O O . LYS A 1 264 ? -10.318 6.582 15.760 1.00 97.88 264 LYS A O 1
ATOM 1884 N N . TRP A 1 265 ? -10.172 7.887 13.951 1.00 98.06 265 TRP A N 1
ATOM 1885 C CA . TRP A 1 265 ? -9.717 6.871 13.017 1.00 98.06 265 TRP A CA 1
ATOM 1886 C C . TRP A 1 265 ? -8.407 7.313 12.386 1.00 98.06 265 TRP A C 1
ATOM 1888 O O . TRP A 1 265 ? -8.338 8.403 11.822 1.00 98.06 265 TRP A O 1
ATOM 1898 N N . THR A 1 266 ? -7.397 6.453 12.442 1.00 97.31 266 THR A N 1
ATOM 1899 C CA . THR A 1 266 ? -6.089 6.674 11.820 1.00 97.31 266 THR A CA 1
ATOM 1900 C C . THR A 1 266 ? -5.844 5.573 10.798 1.00 97.31 266 THR A C 1
ATOM 1902 O O . THR A 1 266 ? -5.829 4.400 11.155 1.00 97.31 266 THR A O 1
ATOM 1905 N N . LEU A 1 267 ? -5.662 5.924 9.527 1.00 96.75 267 LEU A N 1
ATOM 1906 C CA . LEU A 1 267 ? -5.334 4.988 8.450 1.00 96.75 267 LEU A CA 1
ATOM 1907 C C . LEU A 1 267 ? -3.930 5.286 7.930 1.00 96.75 267 LEU A C 1
ATOM 1909 O O . LEU A 1 267 ? -3.685 6.382 7.430 1.00 96.75 267 LEU A O 1
ATOM 1913 N N . ARG A 1 268 ? -3.027 4.310 8.032 1.00 94.38 268 ARG A N 1
ATOM 1914 C CA . ARG A 1 268 ? -1.622 4.430 7.621 1.00 94.38 268 ARG A CA 1
ATOM 1915 C C . ARG A 1 268 ? -1.367 3.746 6.286 1.00 94.38 268 ARG A C 1
ATOM 1917 O O . ARG A 1 268 ? -1.897 2.659 6.039 1.00 94.38 268 ARG A O 1
ATOM 1924 N N . GLY A 1 269 ? -0.588 4.419 5.442 1.00 90.00 269 GLY A N 1
ATOM 1925 C CA . GLY A 1 269 ? -0.251 3.995 4.089 1.00 90.00 269 GLY A CA 1
ATOM 1926 C C . GLY A 1 269 ? 0.894 2.995 3.992 1.00 90.00 269 GLY A C 1
ATOM 1927 O O . GLY A 1 269 ? 1.542 2.654 4.978 1.00 90.00 269 GLY A O 1
ATOM 1928 N N . GLY A 1 270 ? 1.141 2.532 2.767 1.00 88.56 270 GLY A N 1
ATOM 1929 C CA . GLY A 1 270 ? 2.323 1.743 2.433 1.00 88.56 270 GLY A CA 1
ATOM 1930 C C . GLY A 1 270 ? 3.508 2.611 1.993 1.00 88.56 270 GLY A C 1
ATOM 1931 O O . GLY A 1 270 ? 3.452 3.836 1.994 1.00 88.56 270 GLY A O 1
ATOM 1932 N N . ASP A 1 271 ? 4.577 1.962 1.524 1.00 89.31 271 ASP A N 1
ATOM 1933 C CA . ASP A 1 271 ? 5.823 2.633 1.117 1.00 89.31 271 ASP A CA 1
ATOM 1934 C C . ASP A 1 271 ? 5.620 3.765 0.106 1.00 89.31 271 ASP A C 1
ATOM 1936 O O . ASP A 1 271 ? 6.214 4.831 0.239 1.00 89.31 271 ASP A O 1
ATOM 1940 N N . CYS A 1 272 ? 4.772 3.549 -0.903 1.00 93.69 272 CYS A N 1
ATOM 1941 C CA . CYS A 1 272 ? 4.516 4.590 -1.890 1.00 93.69 272 CYS A CA 1
ATOM 1942 C C . CYS A 1 272 ? 3.750 5.771 -1.301 1.00 93.69 272 CYS A C 1
ATOM 1944 O O . CYS A 1 272 ? 4.032 6.902 -1.675 1.00 93.69 272 CYS A O 1
ATOM 1946 N N . ASP A 1 273 ? 2.844 5.545 -0.351 1.00 94.75 273 ASP A N 1
ATOM 1947 C CA . ASP A 1 273 ? 2.134 6.640 0.312 1.00 94.75 273 ASP A CA 1
ATOM 1948 C C . ASP A 1 273 ? 3.097 7.529 1.122 1.00 94.75 273 ASP A C 1
ATOM 1950 O O . ASP A 1 273 ? 2.879 8.735 1.196 1.00 94.75 273 ASP A O 1
ATOM 1954 N N . ASN A 1 274 ? 4.198 6.962 1.635 1.00 92.06 274 ASN A N 1
ATOM 1955 C CA . ASN A 1 274 ? 5.262 7.694 2.340 1.00 92.06 274 ASN A CA 1
ATOM 1956 C C . ASN A 1 274 ? 6.182 8.502 1.403 1.00 92.06 274 ASN A C 1
ATOM 1958 O O . ASN A 1 274 ? 6.950 9.344 1.858 1.00 92.06 274 ASN A O 1
ATOM 1962 N N . ILE A 1 275 ? 6.162 8.220 0.099 1.00 94.81 275 ILE A N 1
ATOM 1963 C CA . ILE A 1 275 ? 7.014 8.881 -0.906 1.00 94.81 275 ILE A CA 1
ATOM 1964 C C . ILE A 1 275 ? 6.236 9.962 -1.651 1.00 94.81 275 ILE A C 1
ATOM 1966 O O . ILE A 1 275 ? 6.786 11.003 -2.009 1.00 94.81 275 ILE A O 1
ATOM 1970 N N . LEU A 1 276 ? 4.961 9.693 -1.910 1.00 95.44 276 LEU A N 1
ATOM 1971 C CA . LEU A 1 276 ? 4.089 10.559 -2.681 1.00 95.44 276 LEU A CA 1
ATOM 1972 C C . LEU A 1 276 ? 3.691 11.804 -1.878 1.00 95.44 276 LEU A C 1
ATOM 1974 O O . LEU A 1 276 ? 3.588 11.740 -0.653 1.00 95.44 276 LEU A O 1
ATOM 1978 N N . PRO A 1 277 ? 3.378 12.928 -2.552 1.00 95.00 277 PRO A N 1
ATOM 1979 C CA . PRO A 1 277 ? 2.931 14.145 -1.870 1.00 95.00 277 PRO A CA 1
ATOM 1980 C C . PRO A 1 277 ? 1.654 13.955 -1.039 1.00 95.00 277 PRO A C 1
ATOM 1982 O O . PRO A 1 277 ? 1.439 14.655 -0.049 1.00 95.00 277 PRO A O 1
ATOM 1985 N N . HIS A 1 278 ? 0.793 13.027 -1.463 1.00 95.94 278 HIS A N 1
ATOM 1986 C CA . HIS A 1 278 ? -0.497 12.749 -0.848 1.00 95.94 278 HIS A CA 1
ATOM 1987 C C . HIS A 1 278 ? -0.780 11.239 -0.842 1.00 95.94 278 HIS A C 1
ATOM 1989 O O . HIS A 1 278 ? -0.434 10.559 -1.815 1.00 95.94 278 HIS A O 1
ATOM 1995 N N . PRO A 1 279 ? -1.465 10.717 0.194 1.00 95.94 279 PRO A N 1
ATOM 1996 C CA . PRO A 1 279 ? -1.866 9.318 0.249 1.00 95.94 279 PRO A CA 1
ATOM 1997 C C . PRO A 1 279 ? -2.743 8.903 -0.934 1.00 95.94 279 PRO A C 1
ATOM 1999 O O . PRO A 1 279 ? -3.629 9.631 -1.381 1.00 95.94 279 PRO A O 1
ATOM 2002 N N . THR A 1 280 ? -2.553 7.678 -1.409 1.00 95.75 280 THR A N 1
ATOM 2003 C CA . THR A 1 280 ? -3.285 7.091 -2.544 1.00 95.75 280 THR A CA 1
ATOM 2004 C C . THR A 1 280 ? -4.596 6.414 -2.142 1.00 95.75 280 THR A C 1
ATOM 2006 O O . THR A 1 280 ? -5.199 5.655 -2.912 1.00 95.75 280 THR A O 1
ATOM 2009 N N . PHE A 1 281 ? -5.050 6.704 -0.931 1.00 96.75 281 PHE A N 1
ATOM 2010 C CA . PHE A 1 281 ? -6.294 6.249 -0.340 1.00 96.75 281 PHE A CA 1
ATOM 2011 C C . PHE A 1 281 ? -7.052 7.438 0.251 1.00 96.75 281 PHE A C 1
ATOM 2013 O O . PHE A 1 281 ? -6.490 8.503 0.495 1.00 96.75 281 PHE A O 1
ATOM 2020 N N . ALA A 1 282 ? -8.348 7.258 0.476 1.00 97.06 282 ALA A N 1
ATOM 2021 C CA . ALA A 1 282 ? -9.175 8.227 1.182 1.00 97.06 282 ALA A CA 1
ATOM 2022 C C . ALA A 1 282 ? -10.064 7.533 2.204 1.00 97.06 282 ALA A C 1
ATOM 2024 O O . ALA A 1 282 ? -10.386 6.353 2.070 1.00 97.06 282 ALA A O 1
ATOM 2025 N N . LEU A 1 283 ? -10.487 8.296 3.208 1.00 96.94 283 LEU A N 1
ATOM 2026 C CA . LEU A 1 283 ? -11.408 7.845 4.239 1.00 96.94 283 LEU A CA 1
ATOM 2027 C C . LEU A 1 283 ? -12.746 8.561 4.078 1.00 96.94 283 LEU A C 1
ATOM 2029 O O . LEU A 1 283 ? -12.773 9.786 3.949 1.00 96.94 283 LEU A O 1
ATOM 2033 N N . PHE A 1 284 ? -13.850 7.820 4.111 1.00 97.44 284 PHE A N 1
ATOM 2034 C CA . PHE A 1 284 ? -15.204 8.368 4.025 1.00 97.44 284 PHE A CA 1
ATOM 2035 C C . PHE A 1 284 ? -16.026 7.989 5.258 1.00 97.44 284 PHE A C 1
ATOM 2037 O O . PHE A 1 284 ? -15.851 6.915 5.828 1.00 97.44 284 PHE A O 1
ATOM 2044 N N . ALA A 1 285 ? -16.963 8.857 5.648 1.00 96.00 285 ALA A N 1
ATOM 2045 C CA . ALA A 1 285 ? -17.920 8.564 6.720 1.00 96.00 285 ALA A CA 1
ATOM 2046 C C . ALA A 1 285 ? -19.094 7.678 6.266 1.00 96.00 285 ALA A C 1
ATOM 2048 O O . ALA A 1 285 ? -19.829 7.162 7.100 1.00 96.00 285 ALA A O 1
ATOM 2049 N N . ASN A 1 286 ? -19.280 7.500 4.953 1.00 95.25 286 ASN A N 1
ATOM 2050 C CA . ASN A 1 286 ? -20.391 6.752 4.363 1.00 95.25 286 ASN A CA 1
ATOM 2051 C C . ASN A 1 286 ? -19.886 5.774 3.295 1.00 95.25 286 ASN A C 1
ATOM 2053 O O . ASN A 1 286 ? -18.820 5.978 2.718 1.00 95.25 286 ASN A O 1
ATOM 2057 N N . ALA A 1 287 ? -20.709 4.780 2.948 1.00 95.00 287 ALA A N 1
ATOM 2058 C CA . ALA A 1 287 ? -20.415 3.742 1.948 1.00 95.00 287 ALA A CA 1
ATOM 2059 C C . ALA A 1 287 ? -20.335 4.238 0.485 1.00 95.00 287 ALA A C 1
ATOM 2061 O O . ALA A 1 287 ? -20.421 3.450 -0.456 1.00 95.00 287 ALA A O 1
ATOM 2062 N N . THR A 1 288 ? -20.198 5.543 0.270 1.00 93.44 288 THR A N 1
ATOM 2063 C CA . THR A 1 288 ? -20.136 6.186 -1.042 1.00 93.44 288 THR A CA 1
ATOM 2064 C C . THR A 1 288 ? -18.991 7.185 -1.052 1.00 93.44 288 THR A C 1
ATOM 2066 O O . THR A 1 288 ? -18.932 8.059 -0.188 1.00 93.44 288 THR A O 1
ATOM 2069 N N . ALA A 1 289 ? -18.148 7.135 -2.079 1.00 89.25 289 ALA A N 1
ATOM 2070 C CA . ALA A 1 289 ? -17.071 8.098 -2.298 1.00 89.25 289 ALA A CA 1
ATOM 2071 C C . ALA A 1 289 ? -17.559 9.361 -3.035 1.00 89.25 289 ALA A C 1
ATOM 2073 O O . ALA A 1 289 ? -16.862 9.926 -3.875 1.00 89.25 289 ALA A O 1
ATOM 2074 N N . THR A 1 290 ? -18.794 9.789 -2.767 1.00 85.44 290 THR A N 1
ATOM 2075 C CA . THR A 1 290 ? -19.387 10.993 -3.352 1.00 85.44 290 THR A CA 1
ATOM 2076 C C . THR A 1 290 ? -19.178 12.161 -2.394 1.00 85.44 290 THR A C 1
ATOM 2078 O O . THR A 1 290 ? -20.016 12.417 -1.532 1.00 85.44 290 THR A O 1
ATOM 2081 N N . GLY A 1 291 ? -18.044 12.849 -2.506 1.00 86.31 291 GLY A N 1
ATOM 2082 C CA . GLY A 1 291 ? -17.715 14.008 -1.673 1.00 86.31 291 GLY A CA 1
ATOM 2083 C C . GLY A 1 291 ? -16.241 14.062 -1.292 1.00 86.31 291 GLY A C 1
ATOM 2084 O O . GLY A 1 291 ? -15.447 13.230 -1.724 1.00 86.31 291 GLY A O 1
ATOM 2085 N N . ALA A 1 292 ? -15.884 15.055 -0.477 1.00 90.94 292 ALA A N 1
ATOM 2086 C CA . ALA A 1 292 ? -14.561 15.110 0.129 1.00 90.94 292 ALA A CA 1
ATOM 2087 C C . ALA A 1 292 ? -14.413 13.987 1.166 1.00 90.94 292 ALA A C 1
ATOM 2089 O O . ALA A 1 292 ? -15.359 13.683 1.899 1.00 90.94 292 ALA A O 1
ATOM 2090 N N . GLY A 1 293 ? -13.225 13.388 1.229 1.00 94.00 293 GLY A N 1
ATOM 2091 C CA . GLY A 1 293 ? -12.875 12.491 2.324 1.00 94.00 293 GLY A CA 1
ATOM 2092 C C . GLY A 1 293 ? -12.922 13.217 3.673 1.00 94.00 293 GLY A C 1
ATOM 2093 O O . GLY A 1 293 ? -12.778 14.437 3.743 1.00 94.00 293 GLY A O 1
ATOM 2094 N N . VAL A 1 294 ? -13.127 12.457 4.745 1.00 96.75 294 VAL A N 1
ATOM 2095 C CA . VAL A 1 294 ? -13.177 12.968 6.127 1.00 96.75 294 VAL A CA 1
ATOM 2096 C C . VAL A 1 294 ? -11.812 12.979 6.818 1.00 96.75 294 VAL A C 1
ATOM 2098 O O . VAL A 1 294 ? -11.686 13.532 7.905 1.00 96.75 294 VAL A O 1
ATOM 2101 N N . GLY A 1 295 ? -10.802 12.363 6.201 1.00 96.38 295 GLY A N 1
ATOM 2102 C CA . GLY A 1 295 ? -9.440 12.305 6.723 1.00 96.38 295 GLY A CA 1
ATOM 2103 C C . GLY A 1 295 ? -8.627 13.563 6.422 1.00 96.38 295 GLY A C 1
ATOM 2104 O O . GLY A 1 295 ? -8.688 14.109 5.320 1.00 96.38 295 GLY A O 1
ATOM 2105 N N . VAL A 1 296 ? -7.826 13.981 7.397 1.00 97.06 296 VAL A N 1
ATOM 2106 C CA . VAL A 1 296 ? -6.767 14.983 7.257 1.00 97.06 296 VAL A CA 1
ATOM 2107 C C . VAL A 1 296 ? -5.435 14.250 7.152 1.00 97.06 296 VAL A C 1
ATOM 2109 O O . VAL A 1 296 ? -5.196 13.313 7.908 1.00 97.06 296 VAL A O 1
ATOM 2112 N N . GLN A 1 297 ? -4.589 14.659 6.208 1.00 96.62 297 GLN A N 1
ATOM 2113 C CA . GLN A 1 297 ? -3.255 14.082 6.048 1.00 96.62 297 GLN A CA 1
ATOM 2114 C C . GLN A 1 297 ? -2.384 14.351 7.279 1.00 96.62 297 GLN A C 1
ATOM 2116 O O . GLN A 1 297 ? -2.356 15.479 7.774 1.00 96.62 297 GLN A O 1
ATOM 2121 N N . ASP A 1 298 ? -1.678 13.316 7.724 1.00 96.75 298 ASP A N 1
ATOM 2122 C CA . ASP A 1 298 ? -0.663 13.367 8.773 1.00 96.75 298 ASP A CA 1
ATOM 2123 C C . ASP A 1 298 ? 0.567 12.588 8.294 1.00 96.75 298 ASP A C 1
ATOM 2125 O O . ASP A 1 298 ? 0.451 11.421 7.917 1.00 96.75 298 ASP A O 1
ATOM 2129 N N . ASP A 1 299 ? 1.720 13.255 8.287 1.00 94.12 299 ASP A N 1
ATOM 2130 C CA . ASP A 1 299 ? 2.998 12.731 7.789 1.00 94.12 299 ASP A CA 1
ATOM 2131 C C . ASP A 1 299 ? 3.937 12.303 8.937 1.00 94.12 299 ASP A C 1
ATOM 2133 O O . ASP A 1 299 ? 5.121 12.037 8.730 1.00 94.12 299 ASP A O 1
ATOM 2137 N N . THR A 1 300 ? 3.420 12.277 10.171 1.00 93.12 300 THR A N 1
ATOM 2138 C CA . THR A 1 300 ? 4.172 11.998 11.404 1.00 93.12 300 THR A CA 1
ATOM 2139 C C . THR A 1 300 ? 3.720 10.716 12.099 1.00 93.12 300 THR A C 1
ATOM 2141 O O . THR A 1 300 ? 3.967 10.515 13.290 1.00 93.12 300 THR A O 1
ATOM 2144 N N . LEU A 1 301 ? 3.062 9.821 11.362 1.00 90.06 301 LEU A N 1
ATOM 2145 C CA . LEU A 1 301 ? 2.513 8.590 11.909 1.00 90.06 301 LEU A CA 1
ATOM 2146 C C . LEU A 1 301 ? 3.588 7.499 12.056 1.00 90.06 301 LEU A C 1
ATOM 2148 O O . LEU A 1 301 ? 4.699 7.585 11.518 1.00 90.06 301 LEU A O 1
ATOM 2152 N N . GLY A 1 302 ? 3.216 6.448 12.788 1.00 81.62 302 GLY A N 1
ATOM 2153 C CA . GLY A 1 302 ? 4.022 5.244 12.967 1.00 81.62 302 GLY A CA 1
ATOM 2154 C C . GLY A 1 302 ? 5.182 5.374 13.954 1.00 81.62 302 GLY A C 1
ATOM 2155 O O . GLY A 1 302 ? 5.451 6.466 14.457 1.00 81.62 302 GLY A O 1
ATOM 2156 N N . PRO A 1 303 ? 5.895 4.264 14.226 1.00 73.38 303 PRO A N 1
ATOM 2157 C CA . PRO A 1 303 ? 6.986 4.235 15.203 1.00 73.38 303 PRO A CA 1
ATOM 2158 C C . PRO A 1 303 ? 8.130 5.200 14.873 1.00 73.38 303 PRO A C 1
ATOM 2160 O O . PRO A 1 303 ? 8.757 5.755 15.767 1.00 73.38 303 PRO A O 1
ATOM 2163 N N . SER A 1 304 ? 8.386 5.450 13.585 1.00 75.62 304 SER A N 1
ATOM 2164 C CA . SER A 1 304 ? 9.455 6.352 13.152 1.00 75.62 304 SER A CA 1
ATOM 2165 C C . SER A 1 304 ? 9.031 7.819 13.031 1.00 75.62 304 SER A C 1
ATOM 2167 O O . SER A 1 304 ? 9.857 8.632 12.620 1.00 75.62 304 SER A O 1
ATOM 2169 N N . SER A 1 305 ? 7.750 8.144 13.253 1.00 84.62 305 SER A N 1
ATOM 2170 C CA . SER A 1 305 ? 7.152 9.458 12.960 1.00 84.62 305 SER A CA 1
ATOM 2171 C C . SER A 1 305 ? 7.414 9.975 11.538 1.00 84.62 305 SER A C 1
ATOM 2173 O O . SER A 1 305 ? 7.643 11.166 11.329 1.00 84.62 305 SER A O 1
ATOM 2175 N N . LYS A 1 306 ? 7.433 9.065 10.559 1.00 86.19 306 LYS A N 1
ATOM 2176 C CA . LYS A 1 306 ? 7.676 9.374 9.135 1.00 86.19 306 LYS A CA 1
ATOM 2177 C C . LYS A 1 306 ? 6.690 8.676 8.201 1.00 86.19 306 LYS A C 1
ATOM 2179 O O . LYS A 1 306 ? 6.875 8.707 6.987 1.00 86.19 306 LYS A O 1
ATOM 2184 N N . GLU A 1 307 ? 5.708 7.967 8.751 1.00 89.31 307 GLU A N 1
ATOM 2185 C CA . GLU A 1 307 ? 4.676 7.336 7.940 1.00 89.31 307 GLU A CA 1
ATOM 2186 C C . GLU A 1 307 ? 3.600 8.367 7.609 1.00 89.31 307 GLU A C 1
ATOM 2188 O O . GLU A 1 307 ? 3.192 9.165 8.457 1.00 89.31 307 GLU A O 1
ATOM 2193 N N . HIS A 1 308 ? 3.125 8.326 6.373 1.00 93.25 308 HIS A N 1
ATOM 2194 C CA . HIS A 1 308 ? 2.030 9.151 5.902 1.00 93.25 308 HIS A CA 1
ATOM 2195 C C . HIS A 1 308 ? 0.702 8.412 6.068 1.00 93.25 308 HIS A C 1
ATOM 2197 O O . HIS A 1 308 ? 0.583 7.194 5.871 1.00 93.25 308 HIS A O 1
ATOM 2203 N N . GLY A 1 309 ? -0.345 9.163 6.387 1.00 96.06 309 GLY A N 1
ATOM 2204 C CA . GLY A 1 309 ? -1.687 8.619 6.461 1.00 96.06 309 GLY A CA 1
ATOM 2205 C C . GLY A 1 309 ? -2.776 9.660 6.603 1.00 96.06 309 GLY A C 1
ATOM 2206 O O . GLY A 1 309 ? -2.593 10.831 6.280 1.00 96.06 309 GLY A O 1
ATOM 2207 N N . LEU A 1 310 ? -3.946 9.202 7.041 1.00 97.56 310 LEU A N 1
ATOM 2208 C CA . LEU A 1 310 ? -5.124 10.030 7.258 1.00 97.56 310 LEU A CA 1
ATOM 2209 C C . LEU A 1 310 ? -5.641 9.851 8.682 1.00 97.56 310 LEU A C 1
ATOM 2211 O O . LEU A 1 310 ? -5.874 8.724 9.115 1.00 97.56 310 LEU A O 1
ATOM 2215 N N . VAL A 1 311 ? -5.902 10.964 9.361 1.00 97.94 311 VAL A N 1
ATOM 2216 C CA . VAL A 1 311 ? -6.565 11.007 10.667 1.00 97.94 311 VAL A CA 1
ATOM 2217 C C . VAL A 1 311 ? -7.928 11.673 10.509 1.00 97.94 311 VAL A C 1
ATOM 2219 O O . VAL A 1 311 ? -8.039 12.760 9.941 1.00 97.94 311 VAL A O 1
ATOM 2222 N N . ALA A 1 312 ? -8.983 11.035 11.002 1.00 97.75 312 ALA A N 1
ATOM 2223 C CA . ALA A 1 312 ? -10.328 11.596 11.052 1.00 97.75 312 ALA A CA 1
ATOM 2224 C C . ALA A 1 312 ? -10.877 11.495 12.472 1.00 97.75 312 ALA A C 1
ATOM 2226 O O . ALA A 1 312 ? -10.836 10.425 13.070 1.00 97.75 312 ALA A O 1
ATOM 2227 N N . SER A 1 313 ? -11.439 12.583 12.992 1.00 97.75 313 SER A N 1
ATOM 2228 C CA . SER A 1 313 ? -11.972 12.642 14.358 1.00 97.75 313 SER A CA 1
ATOM 2229 C C . SER A 1 313 ? -13.420 13.124 14.369 1.00 97.75 313 SER A C 1
ATOM 2231 O O . SER A 1 313 ? -13.892 13.765 13.423 1.00 97.75 313 SER A O 1
ATOM 2233 N N . SER A 1 314 ? -14.151 12.820 15.441 1.00 92.81 314 SER A N 1
ATOM 2234 C CA . SER A 1 314 ? -15.514 13.320 15.632 1.00 92.81 314 SER A CA 1
ATOM 2235 C C . SER A 1 314 ? -15.557 14.865 15.554 1.00 92.81 314 SER A C 1
ATOM 2237 O O . SER A 1 314 ? -14.599 15.524 15.969 1.00 92.81 314 SER A O 1
ATOM 2239 N N . PRO A 1 315 ? -16.640 15.468 15.027 1.00 95.19 315 PRO A N 1
ATOM 2240 C CA . PRO A 1 315 ? -17.896 14.831 14.624 1.00 95.19 315 PRO A CA 1
ATOM 2241 C C . PRO A 1 315 ? -17.901 14.302 13.177 1.00 95.19 315 PRO A C 1
ATOM 2243 O O . PRO A 1 315 ? -18.950 13.887 12.694 1.00 95.19 315 PRO A O 1
ATOM 2246 N N . ALA A 1 316 ? -16.771 14.337 12.457 1.00 94.62 316 ALA A N 1
ATOM 2247 C CA . ALA A 1 316 ? -16.724 13.936 11.047 1.00 94.62 316 ALA A CA 1
ATOM 2248 C C . ALA A 1 316 ? -16.885 12.420 10.838 1.00 94.62 316 ALA A C 1
ATOM 2250 O O . ALA A 1 316 ? -17.268 11.982 9.755 1.00 94.62 316 ALA A O 1
ATOM 2251 N N . VAL A 1 317 ? -16.598 11.629 11.871 1.00 95.81 317 VAL A N 1
ATOM 2252 C CA . VAL A 1 317 ? -16.652 10.164 11.880 1.00 95.81 317 VAL A CA 1
ATOM 2253 C C . VAL A 1 317 ? -17.398 9.654 13.109 1.00 95.81 317 VAL A C 1
ATOM 2255 O O . VAL A 1 317 ? -17.557 10.366 14.102 1.00 95.81 317 VAL A O 1
ATOM 2258 N N . THR A 1 318 ? -17.866 8.412 13.017 1.00 96.00 318 THR A N 1
ATOM 2259 C CA . THR A 1 318 ? -18.587 7.694 14.079 1.00 96.00 318 THR A CA 1
ATOM 2260 C C . THR A 1 318 ? -17.879 6.363 14.361 1.00 96.00 318 THR A C 1
ATOM 2262 O O . THR A 1 318 ? -16.668 6.261 14.173 1.00 96.00 318 THR A O 1
ATOM 2265 N N . ASN A 1 319 ? -18.611 5.323 14.760 1.00 96.88 319 ASN A N 1
ATOM 2266 C CA . ASN A 1 319 ? -18.098 3.970 14.965 1.00 96.88 319 ASN A CA 1
ATOM 2267 C C . ASN A 1 319 ? -17.765 3.227 13.657 1.00 96.88 319 ASN A C 1
ATOM 2269 O O . ASN A 1 319 ? -17.455 2.037 13.693 1.00 96.88 319 ASN A O 1
ATOM 2273 N N . SER A 1 320 ? -17.885 3.864 12.492 1.00 97.44 320 SER A N 1
ATOM 2274 C CA . SER A 1 320 ? -17.503 3.249 11.223 1.00 97.44 320 SER A CA 1
ATOM 2275 C C . SER A 1 320 ? -16.876 4.240 10.255 1.00 97.44 320 SER A C 1
ATOM 2277 O O . SER A 1 320 ? -17.246 5.416 10.213 1.00 97.44 320 SER A O 1
ATOM 2279 N N . VAL A 1 321 ? -15.969 3.723 9.431 1.00 98.00 321 VAL A N 1
ATOM 2280 C CA . VAL A 1 321 ? -15.351 4.432 8.308 1.00 98.00 321 VAL A CA 1
ATOM 2281 C C . VAL A 1 321 ? -15.251 3.530 7.083 1.00 98.00 321 VAL A C 1
ATOM 2283 O O . VAL A 1 321 ? -15.218 2.304 7.181 1.00 98.00 321 VAL A O 1
ATOM 2286 N N . TYR A 1 322 ? -15.202 4.155 5.911 1.00 98.00 322 TYR A N 1
ATOM 2287 C CA . TYR A 1 322 ? -15.210 3.487 4.614 1.00 98.00 322 TYR A CA 1
ATOM 2288 C C . TYR A 1 322 ? -13.968 3.919 3.840 1.00 98.00 322 TYR A C 1
ATOM 2290 O O . TYR A 1 322 ? -13.984 4.965 3.183 1.00 98.00 322 TYR A O 1
ATOM 2298 N N . PRO A 1 323 ? -12.855 3.188 3.968 1.00 97.56 323 PRO A N 1
ATOM 2299 C CA . PRO A 1 323 ? -11.652 3.505 3.225 1.00 97.56 323 PRO A CA 1
ATOM 2300 C C . PRO A 1 323 ? -11.791 3.094 1.753 1.00 97.56 323 PRO A C 1
ATOM 2302 O O . PRO A 1 323 ? -12.397 2.074 1.418 1.00 97.56 323 PRO A O 1
ATOM 2305 N N . ALA A 1 324 ? -11.202 3.888 0.865 1.00 97.00 324 ALA A N 1
ATOM 2306 C CA . ALA A 1 324 ? -11.077 3.594 -0.556 1.00 97.00 324 ALA A CA 1
ATOM 2307 C C . ALA A 1 324 ? -9.598 3.587 -0.940 1.00 97.00 324 ALA A C 1
ATOM 2309 O O . ALA A 1 324 ? -8.873 4.516 -0.592 1.00 97.00 324 ALA A O 1
ATOM 2310 N N . PHE A 1 325 ? -9.164 2.555 -1.663 1.00 95.50 325 PHE A N 1
ATOM 2311 C CA . PHE A 1 325 ? -7.759 2.333 -2.001 1.00 95.50 325 PHE A CA 1
ATOM 2312 C C . PHE A 1 325 ? -7.563 2.282 -3.512 1.00 95.50 325 PHE A C 1
ATOM 2314 O O . PHE A 1 325 ? -8.341 1.641 -4.223 1.00 95.50 325 PHE A O 1
ATOM 2321 N N . SER A 1 326 ? -6.500 2.921 -4.001 1.00 93.12 326 SER A N 1
ATOM 2322 C CA . SER A 1 326 ? -6.087 2.827 -5.407 1.00 93.12 326 SER A CA 1
ATOM 2323 C C . SER A 1 326 ? -4.886 1.896 -5.612 1.00 93.12 326 SER A C 1
ATOM 2325 O O . SER A 1 326 ? -4.614 1.480 -6.742 1.00 93.12 326 SER A O 1
ATOM 2327 N N . LEU A 1 327 ? -4.205 1.503 -4.530 1.00 91.81 327 LEU A N 1
ATOM 2328 C CA . LEU A 1 327 ? -3.048 0.609 -4.558 1.00 91.81 327 LEU A CA 1
ATOM 2329 C C . LEU A 1 327 ? -3.308 -0.713 -3.854 1.00 91.81 327 LEU A C 1
ATOM 2331 O O . LEU A 1 327 ? -4.186 -0.821 -3.001 1.00 91.81 327 LEU A O 1
ATOM 2335 N N . SER A 1 328 ? -2.551 -1.733 -4.258 1.00 92.31 328 SER A N 1
ATOM 2336 C CA . SER A 1 328 ? -2.475 -2.975 -3.486 1.00 92.31 328 SER A CA 1
ATOM 2337 C C . SER A 1 328 ? -1.520 -2.785 -2.320 1.00 92.31 328 SER A C 1
ATOM 2339 O O . SER A 1 328 ? -0.575 -2.011 -2.412 1.00 92.31 328 SER A O 1
ATOM 2341 N N . GLY A 1 329 ? -1.739 -3.508 -1.230 1.00 91.56 329 GLY A N 1
ATOM 2342 C CA . GLY A 1 329 ? -0.880 -3.371 -0.066 1.00 91.56 329 GLY A CA 1
ATOM 2343 C C . GLY A 1 329 ? -1.517 -3.833 1.224 1.00 91.56 329 GLY A C 1
ATOM 2344 O O . GLY A 1 329 ? -2.656 -4.296 1.257 1.00 91.56 329 GLY A O 1
ATOM 2345 N N . ASP A 1 330 ? -0.723 -3.714 2.276 1.00 90.69 330 ASP A N 1
ATOM 2346 C CA . ASP A 1 330 ? -1.151 -3.879 3.654 1.00 90.69 330 ASP A CA 1
ATOM 2347 C C . ASP A 1 330 ? -1.225 -2.497 4.283 1.00 90.69 330 ASP A C 1
ATOM 2349 O O . ASP A 1 330 ? -0.229 -1.775 4.292 1.00 90.69 330 ASP A O 1
ATOM 2353 N N . TYR A 1 331 ? -2.405 -2.154 4.780 1.00 93.19 331 TYR A N 1
ATOM 2354 C CA . TYR A 1 331 ? -2.688 -0.903 5.468 1.00 93.19 331 TYR A CA 1
ATOM 2355 C C . TYR A 1 331 ? -3.060 -1.205 6.911 1.00 93.19 331 TYR A C 1
ATOM 2357 O O . TYR A 1 331 ? -3.601 -2.273 7.206 1.00 93.19 331 TYR A O 1
ATOM 2365 N N . LEU A 1 332 ? -2.816 -0.251 7.803 1.00 91.50 332 LEU A N 1
ATOM 2366 C CA . LEU A 1 332 ? -3.215 -0.358 9.203 1.00 91.50 332 LEU A CA 1
ATOM 2367 C C . LEU A 1 332 ? -4.257 0.709 9.501 1.00 91.50 332 LEU A C 1
ATOM 2369 O O . LEU A 1 332 ? -3.990 1.900 9.334 1.00 91.50 332 LEU A O 1
ATOM 2373 N N . VAL A 1 333 ? -5.438 0.276 9.940 1.00 94.62 333 VAL A N 1
ATOM 2374 C CA . VAL A 1 333 ? -6.470 1.166 10.469 1.00 94.62 333 VAL A CA 1
ATOM 2375 C C . VAL A 1 333 ? -6.506 1.044 11.986 1.00 94.62 333 VAL A C 1
ATOM 2377 O O . VAL A 1 333 ? -6.566 -0.056 12.518 1.00 94.62 333 VAL A O 1
ATOM 2380 N N . GLN A 1 334 ? -6.471 2.172 12.682 1.00 94.31 334 GLN A N 1
ATOM 2381 C CA . GLN A 1 334 ? -6.643 2.269 14.124 1.00 94.31 334 GLN A CA 1
ATOM 2382 C C . GLN A 1 334 ? -7.935 3.020 14.418 1.00 94.31 334 GLN A C 1
ATOM 2384 O O . GLN A 1 334 ? -8.131 4.113 13.887 1.00 94.31 334 GLN A O 1
ATOM 2389 N N . GLY A 1 335 ? -8.800 2.450 15.251 1.00 95.62 335 GLY A N 1
ATOM 2390 C CA . GLY A 1 335 ? -9.943 3.142 15.833 1.00 95.62 335 GLY A CA 1
ATOM 2391 C C . GLY A 1 335 ? -9.703 3.398 17.316 1.00 95.62 335 GLY A C 1
ATOM 2392 O O . GLY A 1 335 ? -9.414 2.472 18.067 1.00 95.62 335 GLY A O 1
ATOM 2393 N N . GLU A 1 336 ? -9.835 4.655 17.715 1.00 95.81 336 GLU A N 1
ATOM 2394 C CA . GLU A 1 336 ? -9.702 5.168 19.076 1.00 95.81 336 GLU A CA 1
ATOM 2395 C C . GLU A 1 336 ? -11.061 5.715 19.540 1.00 95.81 336 GLU A C 1
ATOM 2397 O O . GLU A 1 336 ? -11.757 6.385 18.767 1.00 95.81 336 GLU A O 1
ATOM 2402 N N . PHE A 1 337 ? -11.458 5.428 20.779 1.00 96.62 337 PHE A N 1
ATOM 2403 C CA . PHE A 1 337 ? -12.715 5.906 21.363 1.00 96.62 337 PHE A CA 1
ATOM 2404 C C . PHE A 1 337 ? -12.695 5.836 22.892 1.00 96.62 337 PHE A C 1
ATOM 2406 O O . PHE A 1 337 ? -11.949 5.061 23.483 1.00 96.62 337 PHE A O 1
ATOM 2413 N N . ASP A 1 338 ? -13.577 6.603 23.531 1.00 96.19 338 ASP A N 1
ATOM 2414 C CA . ASP A 1 338 ? -13.778 6.562 24.978 1.00 96.19 338 ASP A CA 1
ATOM 2415 C C . ASP A 1 338 ? -15.105 5.879 25.314 1.00 96.19 338 ASP A C 1
ATOM 2417 O O . ASP A 1 338 ? -16.158 6.270 24.803 1.00 96.19 338 ASP A O 1
ATOM 2421 N N . LEU A 1 339 ? -15.080 4.901 26.218 1.00 95.56 339 LEU A N 1
ATOM 2422 C CA . LEU A 1 339 ? -16.261 4.215 26.740 1.00 95.56 339 LEU A CA 1
ATOM 2423 C C . LEU A 1 339 ? -16.201 4.204 28.271 1.00 95.56 339 LEU A C 1
ATOM 2425 O O . LEU A 1 339 ? -15.226 3.755 28.865 1.00 95.56 339 LEU A O 1
ATOM 2429 N N . ASN A 1 340 ? -17.260 4.690 28.924 1.00 95.25 340 ASN A N 1
ATOM 2430 C CA . ASN A 1 340 ? -17.364 4.757 30.391 1.00 95.25 340 ASN A CA 1
ATOM 2431 C C . ASN A 1 340 ? -16.184 5.484 31.077 1.00 95.25 340 ASN A C 1
ATOM 2433 O O . ASN A 1 340 ? -15.815 5.152 32.200 1.00 95.25 340 ASN A O 1
ATOM 2437 N N . GLY A 1 341 ? -15.601 6.485 30.407 1.00 94.12 341 GLY A N 1
ATOM 2438 C CA . GLY A 1 341 ? -14.451 7.246 30.910 1.00 94.12 341 GLY A CA 1
ATOM 2439 C C . GLY A 1 341 ? -13.092 6.561 30.726 1.00 94.12 341 GLY A C 1
ATOM 2440 O O . GLY A 1 341 ? -12.091 7.112 31.172 1.00 94.12 341 GLY A O 1
ATOM 2441 N N . GLN A 1 342 ? -13.048 5.395 30.075 1.00 91.81 342 GLN A N 1
ATOM 2442 C CA . GLN A 1 342 ? -11.822 4.694 29.701 1.00 91.81 342 GLN A CA 1
ATOM 2443 C C . GLN A 1 342 ? -11.566 4.836 28.197 1.00 91.81 342 GLN A C 1
ATOM 2445 O O . GLN A 1 342 ? -12.496 4.718 27.399 1.00 91.81 342 GLN A O 1
ATOM 2450 N N . HIS A 1 343 ? -10.307 5.073 27.830 1.00 90.44 343 HIS A N 1
ATOM 2451 C CA . HIS A 1 343 ? -9.859 5.131 26.443 1.00 90.44 343 HIS A CA 1
ATOM 2452 C C . HIS A 1 343 ? -9.554 3.729 25.908 1.00 90.44 343 HIS A C 1
ATOM 2454 O O . HIS A 1 343 ? -8.959 2.915 26.615 1.00 90.44 343 HIS A O 1
ATOM 2460 N N . TYR A 1 344 ? -9.935 3.470 24.661 1.00 89.69 344 TYR A N 1
ATOM 2461 C CA . TYR A 1 344 ? -9.662 2.233 23.938 1.00 89.69 344 TYR A CA 1
ATOM 2462 C C . TYR A 1 344 ? -9.074 2.552 22.567 1.00 89.69 344 TYR A C 1
ATOM 2464 O O . TYR A 1 344 ? -9.544 3.465 21.884 1.00 89.69 344 TYR A O 1
ATOM 2472 N N . ALA A 1 345 ? -8.100 1.749 22.142 1.00 90.12 345 ALA A N 1
ATOM 2473 C CA . ALA A 1 345 ? -7.532 1.783 20.805 1.00 90.12 345 ALA A CA 1
ATOM 2474 C C . ALA A 1 345 ? -7.464 0.356 20.249 1.00 90.12 345 ALA A C 1
ATOM 2476 O O . ALA A 1 345 ? -6.845 -0.516 20.848 1.00 90.12 345 ALA A O 1
ATOM 2477 N N . CYS A 1 346 ? -8.094 0.124 19.100 1.00 88.50 346 CYS A N 1
ATOM 2478 C CA . CYS A 1 346 ? -8.002 -1.137 18.369 1.00 88.50 346 CYS A CA 1
ATOM 2479 C C . CYS A 1 346 ? -7.376 -0.893 17.003 1.00 88.50 346 CYS A C 1
ATOM 2481 O O . CYS A 1 346 ? -7.728 0.068 16.317 1.00 88.50 346 CYS A O 1
ATOM 2483 N N . GLN A 1 347 ? -6.496 -1.793 16.578 1.00 88.19 347 GLN A N 1
ATOM 2484 C CA . GLN A 1 347 ? -5.924 -1.780 15.239 1.00 88.19 347 GLN A CA 1
ATOM 2485 C C . GLN A 1 347 ? -6.399 -2.983 14.430 1.00 88.19 347 GLN A C 1
ATOM 2487 O O . GLN A 1 347 ? -6.575 -4.074 14.960 1.00 88.19 347 GLN A O 1
ATOM 2492 N N . GLN A 1 348 ? -6.585 -2.785 13.130 1.00 89.94 348 GLN A N 1
ATOM 2493 C CA . GLN A 1 348 ? -6.924 -3.843 12.196 1.00 89.94 348 GLN A CA 1
ATOM 2494 C C . GLN A 1 348 ? -6.113 -3.690 10.912 1.00 89.94 348 GLN A C 1
ATOM 2496 O O . GLN A 1 348 ? -6.012 -2.602 10.335 1.00 89.94 348 GLN A O 1
ATOM 2501 N N . LYS A 1 349 ? -5.567 -4.801 10.426 1.00 90.88 349 LYS A N 1
ATOM 2502 C CA . LYS A 1 349 ? -4.923 -4.859 9.119 1.00 90.88 349 LYS A CA 1
ATOM 2503 C C . LYS A 1 349 ? -5.972 -4.858 8.008 1.00 90.88 349 LYS A C 1
ATOM 2505 O O . LYS A 1 349 ? -6.951 -5.599 8.060 1.00 90.88 349 LYS A O 1
ATOM 2510 N N . ILE A 1 350 ? -5.755 -4.052 6.974 1.00 94.50 350 ILE A N 1
ATOM 2511 C CA . ILE A 1 350 ? -6.526 -4.088 5.730 1.00 94.50 350 ILE A CA 1
ATOM 2512 C C . ILE A 1 350 ? -5.606 -4.572 4.614 1.00 94.50 350 ILE A C 1
ATOM 2514 O O . ILE A 1 350 ? -4.651 -3.905 4.219 1.00 94.50 350 ILE A O 1
ATOM 2518 N N . ALA A 1 351 ? -5.925 -5.745 4.094 1.00 93.56 351 ALA A N 1
ATOM 2519 C CA . ALA A 1 351 ? -5.267 -6.400 2.985 1.00 93.56 351 ALA A CA 1
ATOM 2520 C C . ALA A 1 351 ? -5.949 -6.005 1.666 1.00 93.56 351 ALA A C 1
ATOM 2522 O O . ALA A 1 351 ? -6.989 -6.550 1.291 1.00 93.56 351 ALA A O 1
ATOM 2523 N N . VAL A 1 352 ? -5.357 -5.068 0.926 1.00 94.69 352 VAL A N 1
ATOM 2524 C CA . VAL A 1 352 ? -5.850 -4.672 -0.399 1.00 94.69 352 VAL A CA 1
ATOM 2525 C C . VAL A 1 352 ? -5.187 -5.546 -1.456 1.00 94.69 352 VAL A C 1
ATOM 2527 O O . VAL A 1 352 ? -3.974 -5.471 -1.674 1.00 94.69 352 VAL A O 1
ATOM 2530 N N . ARG A 1 353 ? -5.973 -6.414 -2.099 1.00 92.44 353 ARG A N 1
ATOM 2531 C CA . ARG A 1 353 ? -5.478 -7.504 -2.941 1.00 92.44 353 ARG A CA 1
ATOM 2532 C C . ARG A 1 353 ? -5.974 -7.412 -4.385 1.00 92.44 353 ARG A C 1
ATOM 2534 O O . ARG A 1 353 ? -7.101 -7.790 -4.690 1.00 92.44 353 ARG A O 1
ATOM 2541 N N . ALA A 1 354 ? -5.113 -6.961 -5.300 1.00 90.94 354 ALA A N 1
ATOM 2542 C CA . ALA A 1 354 ? -5.345 -7.127 -6.738 1.00 90.94 354 ALA A CA 1
ATOM 2543 C C . ALA A 1 354 ? -4.988 -8.552 -7.208 1.00 90.94 354 ALA A C 1
ATOM 2545 O O . ALA A 1 354 ? -3.999 -9.122 -6.743 1.00 90.94 354 ALA A O 1
ATOM 2546 N N . PRO A 1 355 ? -5.724 -9.140 -8.164 1.00 90.88 355 PRO A N 1
ATOM 2547 C CA . PRO A 1 355 ? -5.370 -10.440 -8.726 1.00 90.88 355 PRO A CA 1
ATOM 2548 C C . PRO A 1 355 ? -4.071 -10.387 -9.550 1.00 90.88 355 PRO A C 1
ATOM 2550 O O . PRO A 1 355 ? -3.670 -9.345 -10.065 1.00 90.88 355 PRO A O 1
ATOM 2553 N N . GLY A 1 356 ? -3.440 -11.549 -9.737 1.00 93.06 356 GLY A N 1
ATOM 2554 C CA . GLY A 1 356 ? -2.348 -11.710 -10.703 1.00 93.06 356 GLY A CA 1
ATOM 2555 C C . GLY A 1 356 ? -1.008 -11.132 -10.245 1.00 93.06 356 GLY A C 1
ATOM 2556 O O . GLY A 1 356 ? -0.587 -11.398 -9.126 1.00 93.06 356 GLY A O 1
ATOM 2557 N N . ILE A 1 357 ? -0.297 -10.422 -11.122 1.00 94.81 357 ILE A N 1
ATOM 2558 C CA . ILE A 1 357 ? 0.956 -9.714 -10.810 1.00 94.81 357 ILE A CA 1
ATOM 2559 C C . ILE A 1 357 ? 0.711 -8.220 -10.949 1.00 94.81 357 ILE A C 1
ATOM 2561 O O . ILE A 1 357 ? 0.128 -7.791 -11.941 1.00 94.81 357 ILE A O 1
ATOM 2565 N N . ARG A 1 358 ? 1.217 -7.434 -10.004 1.00 95.06 358 ARG A N 1
ATOM 2566 C CA . ARG A 1 358 ? 1.189 -5.974 -10.066 1.00 95.06 358 ARG A CA 1
ATOM 2567 C C . ARG A 1 358 ? 2.552 -5.415 -9.705 1.00 95.06 358 ARG A C 1
ATOM 2569 O O . ARG A 1 358 ? 3.136 -5.838 -8.712 1.00 95.06 358 ARG A O 1
ATOM 2576 N N . ALA A 1 359 ? 3.057 -4.499 -10.517 1.00 95.62 359 ALA A N 1
ATOM 2577 C CA . ALA A 1 359 ? 4.229 -3.695 -10.204 1.00 95.62 359 ALA A CA 1
ATOM 2578 C C . ALA A 1 359 ? 3.775 -2.248 -10.014 1.00 95.62 359 ALA A C 1
ATOM 2580 O O . ALA A 1 359 ? 3.005 -1.749 -10.829 1.00 95.62 359 ALA A O 1
ATOM 2581 N N . GLU A 1 360 ? 4.230 -1.599 -8.949 1.00 95.62 360 GLU A N 1
ATOM 2582 C CA . GLU A 1 360 ? 3.922 -0.205 -8.624 1.00 95.62 360 GLU A CA 1
ATOM 2583 C C . GLU A 1 360 ? 5.233 0.550 -8.442 1.00 95.62 360 GLU A C 1
ATOM 2585 O O . GLU A 1 360 ? 6.075 0.099 -7.668 1.00 95.62 360 GLU A O 1
ATOM 2590 N N . ALA A 1 361 ? 5.399 1.671 -9.137 1.00 96.12 361 ALA A N 1
ATOM 2591 C CA . ALA A 1 361 ? 6.540 2.563 -9.021 1.00 96.12 361 ALA A CA 1
ATOM 2592 C C . ALA A 1 361 ? 6.090 3.951 -8.558 1.00 96.12 361 ALA A C 1
ATOM 2594 O O . ALA A 1 361 ? 5.176 4.537 -9.131 1.00 96.12 361 ALA A O 1
ATOM 2595 N N . CYS A 1 362 ? 6.758 4.478 -7.539 1.00 96.19 362 CYS A N 1
ATOM 2596 C CA . CYS A 1 362 ? 6.551 5.821 -6.998 1.00 96.19 362 CYS A CA 1
ATOM 2597 C C . CYS A 1 362 ? 7.901 6.524 -6.845 1.00 96.19 362 CYS A C 1
ATOM 2599 O O . CYS A 1 362 ? 8.937 5.865 -6.702 1.00 96.19 362 CYS A O 1
ATOM 2601 N N . TRP A 1 363 ? 7.908 7.854 -6.890 1.00 96.69 363 TRP A N 1
ATOM 2602 C CA . TRP A 1 363 ? 9.137 8.632 -6.752 1.00 96.69 363 TRP A CA 1
ATOM 2603 C C . TRP A 1 363 ? 8.915 9.987 -6.084 1.00 96.69 363 TRP A C 1
ATOM 2605 O O . TRP A 1 363 ? 7.829 10.555 -6.110 1.00 96.69 363 TRP A O 1
ATOM 2615 N N . ASP A 1 364 ? 9.970 10.511 -5.470 1.00 95.50 364 ASP A N 1
ATOM 2616 C CA . ASP A 1 364 ? 9.927 11.712 -4.624 1.00 95.50 364 ASP A CA 1
ATOM 2617 C C . ASP A 1 364 ? 9.784 13.037 -5.394 1.00 95.50 364 ASP A C 1
ATOM 2619 O O . ASP A 1 364 ? 9.433 14.071 -4.825 1.00 95.50 364 ASP A O 1
ATOM 2623 N N . THR A 1 365 ? 10.067 13.024 -6.695 1.00 95.88 365 THR A N 1
ATOM 2624 C CA . THR A 1 365 ? 9.953 14.188 -7.590 1.00 95.88 365 THR A CA 1
ATOM 2625 C C . THR A 1 365 ? 8.691 14.161 -8.453 1.00 95.88 365 THR A C 1
ATOM 2627 O O . THR A 1 365 ? 8.592 14.869 -9.461 1.00 95.88 365 THR A O 1
ATOM 2630 N N . GLU A 1 366 ? 7.710 13.345 -8.077 1.00 94.25 366 GLU A N 1
ATOM 2631 C CA . GLU A 1 366 ? 6.447 13.247 -8.793 1.00 94.25 366 GLU A CA 1
ATOM 2632 C C . GLU A 1 366 ? 5.687 14.584 -8.781 1.00 94.25 366 GLU A C 1
ATOM 2634 O O . GLU A 1 366 ? 5.630 15.288 -7.772 1.00 94.25 366 GLU A O 1
ATOM 2639 N N . GLY A 1 367 ? 5.168 14.989 -9.945 1.00 93.81 367 GLY A N 1
ATOM 2640 C CA . GLY A 1 367 ? 4.544 16.307 -10.138 1.00 93.81 367 GLY A CA 1
ATOM 2641 C C . GLY A 1 367 ? 5.519 17.479 -10.284 1.00 93.81 367 GLY A C 1
ATOM 2642 O O . GLY A 1 367 ? 5.084 18.614 -10.464 1.00 93.81 367 GLY A O 1
ATOM 2643 N N . GLN A 1 368 ? 6.833 17.231 -10.269 1.00 95.50 368 GLN A N 1
ATOM 2644 C CA . GLN A 1 368 ? 7.873 18.267 -10.388 1.00 95.50 368 GLN A CA 1
ATOM 2645 C C . GLN A 1 368 ? 8.554 18.274 -11.769 1.00 95.50 368 GLN A C 1
ATOM 2647 O O . GLN A 1 368 ? 9.706 18.682 -11.913 1.00 95.50 368 GLN A O 1
ATOM 2652 N N . GLY A 1 369 ? 7.850 17.799 -12.803 1.00 93.75 369 GLY A N 1
ATOM 2653 C CA . GLY A 1 369 ? 8.371 17.709 -14.173 1.00 93.75 369 GLY A CA 1
ATOM 2654 C C . GLY A 1 369 ? 9.356 16.557 -14.404 1.00 93.75 369 GLY A C 1
ATOM 2655 O O . GLY A 1 369 ? 10.072 16.566 -15.405 1.00 93.75 369 GLY A O 1
ATOM 2656 N N . VAL A 1 370 ? 9.411 15.593 -13.481 1.00 95.44 370 VAL A N 1
ATOM 2657 C CA . VAL A 1 370 ? 10.075 14.301 -13.677 1.00 95.44 370 VAL A CA 1
ATOM 2658 C C . VAL A 1 370 ? 9.046 13.265 -14.098 1.00 95.44 370 VAL A C 1
ATOM 2660 O O . VAL A 1 370 ? 8.022 13.105 -13.440 1.00 95.44 370 VAL A O 1
ATOM 2663 N N . ASP A 1 371 ? 9.388 12.550 -15.159 1.00 94.75 371 ASP A N 1
ATOM 2664 C CA . ASP A 1 371 ? 8.627 11.469 -15.759 1.00 94.75 371 ASP A CA 1
ATOM 2665 C C . ASP A 1 371 ? 9.479 10.194 -15.727 1.00 94.75 371 ASP A C 1
ATOM 2667 O O . ASP A 1 371 ? 10.535 10.105 -16.381 1.00 94.75 371 ASP A O 1
ATOM 2671 N N . LEU A 1 372 ? 9.057 9.245 -14.896 1.00 95.00 372 LEU A N 1
ATOM 2672 C CA . LEU A 1 372 ? 9.632 7.913 -14.822 1.00 95.00 372 LEU A CA 1
ATOM 2673 C C . LEU A 1 372 ? 8.632 6.936 -15.416 1.00 95.00 372 LEU A C 1
ATOM 2675 O O . LEU A 1 372 ? 7.495 6.924 -14.974 1.00 95.00 372 LEU A O 1
ATOM 2679 N N . ASP A 1 373 ? 9.099 6.098 -16.340 1.00 93.81 373 ASP A N 1
ATOM 2680 C CA . ASP A 1 373 ? 8.291 5.039 -16.934 1.00 93.81 373 ASP A CA 1
ATOM 2681 C C . ASP A 1 373 ? 8.540 3.719 -16.200 1.00 93.81 373 ASP A C 1
ATOM 2683 O O . ASP A 1 373 ? 9.677 3.220 -16.143 1.00 93.81 373 ASP A O 1
ATOM 2687 N N . LEU A 1 374 ? 7.476 3.093 -15.720 1.00 95.12 374 LEU A N 1
ATOM 2688 C CA . LEU A 1 374 ? 7.452 1.704 -15.308 1.00 95.12 374 LEU A CA 1
ATOM 2689 C C . LEU A 1 374 ? 7.371 0.815 -16.551 1.00 95.12 374 LEU A C 1
ATOM 2691 O O . LEU A 1 374 ? 6.530 0.968 -17.433 1.00 95.12 374 LEU A O 1
ATOM 2695 N N . HIS A 1 375 ? 8.253 -0.173 -16.594 1.00 93.62 375 HIS A N 1
ATOM 2696 C CA . HIS A 1 375 ? 8.274 -1.191 -17.625 1.00 93.62 375 HIS A CA 1
ATOM 2697 C C . HIS A 1 375 ? 8.051 -2.572 -17.013 1.00 93.62 375 HIS A C 1
ATOM 2699 O O . HIS A 1 375 ? 8.734 -2.977 -16.064 1.00 93.62 375 HIS A O 1
ATOM 2705 N N . LEU A 1 376 ? 7.146 -3.337 -17.617 1.00 93.44 376 LEU A N 1
ATOM 2706 C CA . LEU A 1 376 ? 6.935 -4.747 -17.322 1.00 93.44 376 LEU A CA 1
ATOM 2707 C C . LEU A 1 376 ? 7.048 -5.542 -18.619 1.00 93.44 376 LEU A C 1
ATOM 2709 O O . LEU A 1 376 ? 6.234 -5.383 -19.522 1.00 93.44 376 LEU A O 1
ATOM 2713 N N . ALA A 1 377 ? 8.023 -6.439 -18.712 1.00 90.94 377 ALA A N 1
ATOM 2714 C CA . ALA A 1 377 ? 8.235 -7.232 -19.918 1.00 90.94 377 ALA A CA 1
ATOM 2715 C C . ALA A 1 377 ? 7.940 -8.712 -19.679 1.00 90.94 377 ALA A C 1
ATOM 2717 O O . ALA A 1 377 ? 8.479 -9.301 -18.741 1.00 90.94 377 ALA A O 1
ATOM 2718 N N . GLN A 1 378 ? 7.142 -9.342 -20.546 1.00 90.06 378 GLN A N 1
ATOM 2719 C CA . GLN A 1 378 ? 6.978 -10.796 -20.558 1.00 90.06 378 GLN A CA 1
ATOM 2720 C C . GLN A 1 378 ? 8.194 -11.458 -21.215 1.00 90.06 378 GLN A C 1
ATOM 2722 O O . GLN A 1 378 ? 8.573 -11.163 -22.347 1.00 90.06 378 GLN A O 1
ATOM 2727 N N . LEU A 1 379 ? 8.795 -12.410 -20.511 1.00 85.12 379 LEU A N 1
ATOM 2728 C CA . LEU A 1 379 ? 9.941 -13.177 -20.979 1.00 85.12 379 LEU A CA 1
ATOM 2729 C C . LEU A 1 379 ? 9.434 -14.517 -21.511 1.00 85.12 379 LEU A C 1
ATOM 2731 O O . LEU A 1 379 ? 9.333 -15.508 -20.782 1.00 85.12 379 LEU A O 1
ATOM 2735 N N . THR A 1 380 ? 9.035 -14.541 -22.780 1.00 68.44 380 THR A N 1
ATOM 2736 C CA . THR A 1 380 ? 8.550 -15.765 -23.426 1.00 68.44 380 THR A CA 1
ATOM 2737 C C . THR A 1 380 ? 9.676 -16.793 -23.577 1.00 68.44 380 THR A C 1
ATOM 2739 O O . THR A 1 380 ? 10.814 -16.467 -23.923 1.00 68.44 380 THR A O 1
ATOM 2742 N N . TRP A 1 381 ? 9.348 -18.070 -23.360 1.00 52.31 381 TRP A N 1
ATOM 2743 C CA . TRP A 1 381 ? 10.259 -19.192 -23.598 1.00 52.31 381 TRP A CA 1
ATOM 2744 C C . TRP A 1 381 ? 10.749 -19.196 -25.055 1.00 52.31 381 TRP A C 1
ATOM 2746 O O . TRP A 1 381 ? 9.955 -19.357 -25.978 1.00 52.31 381 TRP A O 1
ATOM 2756 N N . GLY A 1 382 ? 12.060 -19.036 -25.257 1.00 53.22 382 GLY A N 1
ATOM 2757 C CA . GLY A 1 382 ? 12.710 -19.102 -26.573 1.00 53.22 382 GLY A CA 1
ATOM 2758 C C . GLY A 1 382 ? 13.169 -17.760 -27.157 1.00 53.22 382 GLY A C 1
ATOM 2759 O O . GLY A 1 382 ? 14.015 -17.769 -28.047 1.00 53.22 382 GLY A O 1
ATOM 2760 N N . ASN A 1 383 ? 12.712 -16.622 -26.622 1.00 53.19 383 ASN A N 1
ATOM 2761 C CA . ASN A 1 383 ? 13.225 -15.295 -26.978 1.00 53.19 383 ASN A CA 1
ATOM 2762 C C . ASN A 1 383 ? 14.061 -14.759 -25.813 1.00 53.19 383 ASN A C 1
ATOM 2764 O O . ASN A 1 383 ? 13.530 -14.272 -24.817 1.00 53.19 383 ASN A O 1
ATOM 2768 N N . THR A 1 384 ? 15.388 -14.872 -25.902 1.00 52.06 384 THR A N 1
ATOM 2769 C CA . THR A 1 384 ? 16.279 -14.385 -24.841 1.00 52.06 384 THR A CA 1
ATOM 2770 C C . THR A 1 384 ? 16.354 -12.863 -24.877 1.00 52.06 384 THR A C 1
ATOM 2772 O O . THR A 1 384 ? 17.259 -12.281 -25.480 1.00 52.06 384 THR A O 1
ATOM 2775 N N . CYS A 1 385 ? 15.431 -12.220 -24.171 1.00 57.66 385 CYS A N 1
ATOM 2776 C CA . CYS A 1 385 ? 15.596 -10.841 -23.733 1.00 57.66 385 CYS A CA 1
ATOM 2777 C C . CYS A 1 385 ? 16.803 -10.690 -22.770 1.00 57.66 385 CYS A C 1
ATOM 2779 O O . CYS A 1 385 ? 17.312 -9.595 -22.565 1.00 57.66 385 CYS A O 1
ATOM 2781 N N . GLU A 1 386 ? 17.335 -11.794 -22.228 1.00 50.59 386 GLU A N 1
ATOM 2782 C CA . GLU A 1 386 ? 18.468 -11.812 -21.287 1.00 50.59 386 GLU A CA 1
ATOM 2783 C C . GLU A 1 386 ? 19.770 -11.191 -21.829 1.00 50.59 386 GLU A C 1
ATOM 2785 O O . GLU A 1 386 ? 20.546 -10.641 -21.050 1.00 50.59 386 GLU A O 1
ATOM 2790 N N . ASN A 1 387 ? 20.008 -11.218 -23.148 1.00 47.78 387 ASN A N 1
ATOM 2791 C CA . ASN A 1 387 ? 21.304 -10.830 -23.730 1.00 47.78 387 ASN A CA 1
ATOM 2792 C C . ASN A 1 387 ? 21.354 -9.415 -24.333 1.00 47.78 387 ASN A C 1
ATOM 2794 O O . ASN A 1 387 ? 22.392 -9.016 -24.861 1.00 47.78 387 ASN A O 1
ATOM 2798 N N . ARG A 1 388 ? 20.262 -8.643 -24.295 1.00 46.19 388 ARG A N 1
ATOM 2799 C CA . ARG A 1 388 ? 20.228 -7.265 -24.819 1.00 46.19 388 ARG A CA 1
ATOM 2800 C C . ARG A 1 388 ? 19.723 -6.331 -23.707 1.00 46.19 388 ARG A C 1
ATOM 2802 O O . ARG A 1 388 ? 18.855 -6.704 -22.931 1.00 46.19 388 ARG A O 1
ATOM 2809 N N . GLY A 1 389 ? 20.335 -5.159 -23.528 1.00 51.53 389 GLY A N 1
ATOM 2810 C CA . GLY A 1 389 ? 19.915 -4.175 -22.514 1.00 51.53 389 GLY A CA 1
ATOM 2811 C C . GLY A 1 389 ? 18.557 -3.562 -22.867 1.00 51.53 389 GLY A C 1
ATOM 2812 O O . GLY A 1 389 ? 18.354 -3.274 -24.037 1.00 51.53 389 GLY A O 1
ATOM 2813 N N . TRP A 1 390 ? 17.658 -3.398 -21.884 1.00 61.38 390 TRP A N 1
ATOM 2814 C CA . TRP A 1 390 ? 16.188 -3.222 -21.998 1.00 61.38 390 TRP A CA 1
ATOM 2815 C C . TRP A 1 390 ? 15.666 -2.310 -23.127 1.00 61.38 390 TRP A C 1
ATOM 2817 O O . TRP A 1 390 ? 14.647 -2.621 -23.736 1.00 61.38 390 TRP A O 1
ATOM 2827 N N . SER A 1 391 ? 16.395 -1.255 -23.494 1.00 51.12 391 SER A N 1
ATOM 2828 C CA . SER A 1 391 ? 16.027 -0.257 -24.511 1.00 51.12 391 SER A CA 1
ATOM 2829 C C . SER A 1 391 ? 15.915 -0.759 -25.969 1.00 51.12 391 SER A C 1
ATOM 2831 O O . SER A 1 391 ? 15.690 0.043 -26.871 1.00 51.12 391 SER A O 1
ATOM 2833 N N . GLY A 1 392 ? 16.025 -2.067 -26.236 1.00 54.84 392 GLY A N 1
ATOM 2834 C CA . GLY A 1 392 ? 15.802 -2.648 -27.572 1.00 54.84 392 GLY A CA 1
ATOM 2835 C C . GLY A 1 392 ? 15.356 -4.118 -27.608 1.00 54.84 392 GLY A C 1
ATOM 2836 O O . GLY A 1 392 ? 15.679 -4.815 -28.569 1.00 54.84 392 GLY A O 1
ATOM 2837 N N . VAL A 1 393 ? 14.711 -4.637 -26.555 1.00 56.75 393 VAL A N 1
ATOM 2838 C CA . VAL A 1 393 ? 14.884 -6.061 -26.189 1.00 56.75 393 VAL A CA 1
ATOM 2839 C C . VAL A 1 393 ? 13.687 -6.964 -26.416 1.00 56.75 393 VAL A C 1
ATOM 2841 O O . VAL A 1 393 ? 13.899 -8.135 -26.719 1.00 56.75 393 VAL A O 1
ATOM 2844 N N . CYS A 1 394 ? 12.453 -6.471 -26.339 1.00 63.72 394 CYS A N 1
ATOM 2845 C CA . CYS A 1 394 ? 11.301 -7.343 -26.551 1.00 63.72 394 CYS A CA 1
ATOM 2846 C C . CYS A 1 394 ? 10.161 -6.609 -27.290 1.00 63.72 394 CYS A C 1
ATOM 2848 O O . CYS A 1 394 ? 9.138 -6.290 -26.680 1.00 63.72 394 CYS A O 1
ATOM 2850 N N . PRO A 1 395 ? 10.308 -6.301 -28.599 1.00 68.12 395 PRO A N 1
ATOM 2851 C CA . PRO A 1 395 ? 9.227 -5.697 -29.378 1.00 68.12 395 PRO A CA 1
ATOM 2852 C C . PRO A 1 395 ? 7.929 -6.502 -29.226 1.00 68.12 395 PRO A C 1
ATOM 2854 O O . PRO A 1 395 ? 7.909 -7.705 -29.481 1.00 68.12 395 PRO A O 1
ATOM 2857 N N . GLY A 1 396 ? 6.859 -5.847 -28.769 1.00 78.12 396 GLY A N 1
ATOM 2858 C CA . GLY A 1 396 ? 5.559 -6.483 -28.522 1.00 78.12 396 GLY A CA 1
ATOM 2859 C C . GLY A 1 396 ? 5.469 -7.346 -27.255 1.00 78.12 396 GLY A C 1
ATOM 2860 O O . GLY A 1 396 ? 4.482 -8.058 -27.085 1.00 78.12 396 GLY A O 1
ATOM 2861 N N . GLN A 1 397 ? 6.475 -7.322 -26.379 1.00 86.88 397 GLN A N 1
ATOM 2862 C CA . GLN A 1 397 ? 6.465 -8.022 -25.086 1.00 86.88 397 GLN A CA 1
ATOM 2863 C C . GLN A 1 397 ? 6.767 -7.101 -23.898 1.00 86.88 397 GLN A C 1
ATOM 2865 O O . GLN A 1 397 ? 6.692 -7.568 -22.771 1.00 86.88 397 GLN A O 1
ATOM 2870 N N . ASP A 1 398 ? 7.118 -5.837 -24.132 1.00 88.62 398 ASP A N 1
ATOM 2871 C CA . ASP A 1 398 ? 7.258 -4.814 -23.091 1.00 88.62 398 ASP A CA 1
ATOM 2872 C C . ASP A 1 398 ? 5.947 -4.044 -22.943 1.00 88.62 398 ASP A C 1
ATOM 2874 O O . ASP A 1 398 ? 5.307 -3.736 -23.948 1.00 88.62 398 ASP A O 1
ATOM 2878 N N . CYS A 1 399 ? 5.560 -3.762 -21.710 1.00 91.62 399 CYS A N 1
ATOM 2879 C CA . CYS A 1 399 ? 4.382 -3.007 -21.324 1.00 91.62 399 CYS A CA 1
ATOM 2880 C C . CYS A 1 399 ? 4.842 -1.757 -20.579 1.00 91.62 399 CYS A C 1
ATOM 2882 O O . CYS A 1 399 ? 5.552 -1.886 -19.585 1.00 91.62 399 CYS A O 1
ATOM 2884 N N . TYR A 1 400 ? 4.475 -0.579 -21.081 1.00 91.31 400 TYR A N 1
ATOM 2885 C CA . TYR A 1 400 ? 4.861 0.730 -20.536 1.00 91.31 400 TYR A CA 1
ATOM 2886 C C . TYR A 1 400 ? 3.893 1.825 -21.031 1.00 91.31 400 TYR A C 1
ATOM 2888 O O . TYR A 1 400 ? 2.959 1.509 -21.782 1.00 91.31 400 TYR A O 1
ATOM 2896 N N . TYR A 1 401 ? 4.119 3.097 -20.664 1.00 88.12 401 TYR A N 1
ATOM 2897 C CA . TYR A 1 401 ? 3.217 4.236 -20.941 1.00 88.12 401 TYR A CA 1
ATOM 2898 C C . TYR A 1 401 ? 2.564 4.222 -22.334 1.00 88.12 401 TYR A C 1
ATOM 2900 O O . TYR A 1 401 ? 1.348 4.372 -22.469 1.00 88.12 401 TYR A O 1
ATOM 2908 N N . SER A 1 402 ? 3.355 4.002 -23.392 1.00 86.06 402 SER A N 1
ATOM 2909 C CA . SER A 1 402 ? 2.872 4.215 -24.763 1.00 86.06 402 SER A CA 1
ATOM 2910 C C . SER A 1 402 ? 2.032 3.071 -25.315 1.00 86.06 402 SER A C 1
ATOM 2912 O O . SER A 1 402 ? 1.226 3.295 -26.214 1.00 86.06 402 SER A O 1
ATOM 2914 N N . ASN A 1 403 ? 2.239 1.849 -24.826 1.00 85.88 403 ASN A N 1
ATOM 2915 C CA . ASN A 1 403 ? 1.623 0.670 -25.414 1.00 85.88 403 ASN A CA 1
ATOM 2916 C C . ASN A 1 403 ? 0.765 -0.108 -24.432 1.00 85.88 403 ASN A C 1
ATOM 2918 O O . ASN A 1 403 ? 0.146 -1.047 -24.876 1.00 85.88 403 ASN A O 1
ATOM 2922 N N . CYS A 1 404 ? 0.679 0.255 -23.152 1.00 87.69 404 CYS A N 1
ATOM 2923 C CA . CYS A 1 404 ? -0.225 -0.389 -22.193 1.00 87.69 404 CYS A CA 1
ATOM 2924 C C . CYS A 1 404 ? -1.410 0.466 -21.760 1.00 87.69 404 CYS A C 1
ATOM 2926 O O . CYS A 1 404 ? -2.191 0.071 -20.888 1.00 87.69 404 CYS A O 1
ATOM 2928 N N . LYS A 1 405 ? -1.569 1.614 -22.416 1.00 80.81 405 LYS A N 1
ATOM 2929 C CA . LYS A 1 405 ? -2.683 2.529 -22.236 1.00 80.81 405 LYS A CA 1
ATOM 2930 C C . LYS A 1 405 ? -3.755 2.247 -23.287 1.00 80.81 405 LYS A C 1
ATOM 2932 O O . LYS A 1 405 ? -3.584 2.539 -24.466 1.00 80.81 405 LYS A O 1
ATOM 2937 N N . GLY A 1 406 ? -4.888 1.694 -22.862 1.00 75.38 406 GLY A N 1
ATOM 2938 C CA . GLY A 1 406 ? -6.006 1.421 -23.771 1.00 75.38 406 GLY A CA 1
ATOM 2939 C C . GLY A 1 406 ? -5.680 0.352 -24.820 1.00 75.38 406 GLY A C 1
ATOM 2940 O O . GLY A 1 406 ? -4.927 -0.573 -24.543 1.00 75.38 406 GLY A O 1
ATOM 2941 N N . ALA A 1 407 ? -6.280 0.441 -26.012 1.00 72.56 407 ALA A N 1
ATOM 2942 C CA . ALA A 1 407 ? -6.388 -0.658 -26.985 1.00 72.56 407 ALA A CA 1
ATOM 2943 C C . ALA A 1 407 ? -5.065 -1.231 -27.542 1.00 72.56 407 ALA A C 1
ATOM 2945 O O . ALA A 1 407 ? -5.084 -2.341 -28.080 1.00 72.56 407 ALA A O 1
ATOM 2946 N N . ASP A 1 408 ? -3.947 -0.516 -27.402 1.00 78.31 408 ASP A N 1
ATOM 2947 C CA . ASP A 1 408 ? -2.646 -0.900 -27.965 1.00 78.31 408 ASP A CA 1
ATOM 2948 C C . ASP A 1 408 ? -1.813 -1.824 -27.053 1.00 78.31 408 ASP A C 1
ATOM 2950 O O . ASP A 1 408 ? -0.686 -2.180 -27.410 1.00 78.31 408 ASP A O 1
ATOM 2954 N N . SER A 1 409 ? -2.393 -2.277 -25.928 1.00 83.19 409 SER A N 1
ATOM 2955 C CA . SER A 1 409 ? -1.801 -3.262 -25.007 1.00 83.19 409 SER A CA 1
ATOM 2956 C C . SER A 1 409 ? -1.195 -4.469 -25.727 1.00 83.19 409 SER A C 1
ATOM 2958 O O . SER A 1 409 ? -1.865 -5.085 -26.572 1.00 83.19 409 SER A O 1
ATOM 2960 N N . PRO A 1 410 ? 0.035 -4.892 -25.357 1.00 86.81 410 PRO A N 1
ATOM 2961 C CA . PRO A 1 410 ? 0.563 -6.183 -25.756 1.00 86.81 410 PRO A CA 1
ATOM 2962 C C . PRO A 1 410 ? -0.467 -7.278 -25.489 1.00 86.81 410 PRO A C 1
ATOM 2964 O O . PRO A 1 410 ? -1.050 -7.360 -24.415 1.00 86.81 410 PRO A O 1
ATOM 2967 N N . LYS A 1 411 ? -0.700 -8.156 -26.460 1.00 86.38 411 LYS A N 1
ATOM 2968 C CA . LYS A 1 411 ? -1.648 -9.266 -26.300 1.00 86.38 411 LYS A CA 1
ATOM 2969 C C . LYS A 1 411 ? -0.932 -10.486 -25.735 1.00 86.38 411 LYS A C 1
ATOM 2971 O O . LYS A 1 411 ? -0.792 -11.493 -26.425 1.00 86.38 411 LYS A O 1
ATOM 2976 N N . TRP A 1 412 ? -0.430 -10.379 -24.502 1.00 88.00 412 TRP A N 1
ATOM 2977 C CA . TRP A 1 412 ? 0.223 -11.506 -23.815 1.00 88.00 412 TRP A CA 1
ATOM 2978 C C . TRP A 1 412 ? -0.761 -12.645 -23.555 1.00 88.00 412 TRP A C 1
ATOM 2980 O O . TRP A 1 412 ? -0.395 -13.820 -23.612 1.00 88.00 412 TRP A O 1
ATOM 2990 N N . TYR A 1 413 ? -2.021 -12.289 -23.301 1.00 86.19 413 TYR A N 1
ATOM 2991 C CA . TYR A 1 413 ? -3.093 -13.214 -22.975 1.00 86.19 413 TYR A CA 1
ATOM 2992 C C . TYR A 1 413 ? -4.337 -12.934 -23.817 1.00 86.19 413 TYR A C 1
ATOM 2994 O O . TYR A 1 413 ? -4.592 -11.811 -24.240 1.00 86.19 413 TYR A O 1
ATOM 3002 N N . SER A 1 414 ? -5.126 -13.979 -24.078 1.00 77.31 414 SER A N 1
ATOM 3003 C CA . SER A 1 414 ? -6.345 -13.878 -24.889 1.00 77.31 414 SER A CA 1
ATOM 3004 C C . SER A 1 414 ? -7.559 -13.355 -24.117 1.00 77.31 414 SER A C 1
ATOM 3006 O O . SER A 1 414 ? -8.586 -13.080 -24.730 1.00 77.31 414 SER A O 1
ATOM 3008 N N . ALA A 1 415 ? -7.473 -13.286 -22.787 1.00 82.38 415 ALA A N 1
ATOM 3009 C CA . ALA A 1 415 ? -8.569 -12.896 -21.914 1.00 82.38 415 ALA A CA 1
ATOM 3010 C C . ALA A 1 415 ? -8.222 -11.605 -21.169 1.00 82.38 415 ALA A C 1
ATOM 3012 O O . ALA A 1 415 ? -7.248 -11.555 -20.412 1.00 82.38 415 ALA A O 1
ATOM 3013 N N . ASN A 1 416 ? -9.068 -10.602 -21.378 1.00 85.81 416 ASN A N 1
ATOM 3014 C CA . ASN A 1 416 ? -9.135 -9.403 -20.559 1.00 85.81 416 ASN A CA 1
ATOM 3015 C C . ASN A 1 416 ? -9.968 -9.703 -19.302 1.00 85.81 416 ASN A C 1
ATOM 3017 O O . ASN A 1 416 ? -10.941 -10.460 -19.398 1.00 85.81 416 ASN A O 1
ATOM 3021 N N . PRO A 1 417 ? -9.596 -9.167 -18.132 1.00 84.25 417 PRO A N 1
ATOM 3022 C CA . PRO A 1 417 ? -10.410 -9.281 -16.929 1.00 84.25 417 PRO A CA 1
ATOM 3023 C C . PRO A 1 417 ? -11.682 -8.416 -17.015 1.00 84.25 417 PRO A C 1
ATOM 3025 O O . PRO A 1 417 ? -11.887 -7.676 -17.978 1.00 84.25 417 PRO A O 1
ATOM 3028 N N . ASP A 1 418 ? -12.544 -8.527 -16.000 1.00 85.69 418 ASP A N 1
ATOM 3029 C CA . ASP A 1 418 ? -13.742 -7.689 -15.868 1.00 85.69 418 ASP A CA 1
ATOM 3030 C C . ASP A 1 418 ? -13.373 -6.199 -15.761 1.00 85.69 418 ASP A C 1
ATOM 3032 O O . ASP A 1 418 ? -12.340 -5.840 -15.194 1.00 85.69 418 ASP A O 1
ATOM 3036 N N . ASN A 1 419 ? -14.235 -5.312 -16.260 1.00 85.31 419 ASN A N 1
ATOM 3037 C CA . ASN A 1 419 ? -14.011 -3.878 -16.131 1.00 85.31 419 ASN A CA 1
ATOM 3038 C C . ASN A 1 419 ? -13.912 -3.411 -14.670 1.00 85.31 419 ASN A C 1
ATOM 3040 O O . ASN A 1 419 ? -13.165 -2.481 -14.369 1.00 85.31 419 ASN A O 1
ATOM 3044 N N . SER A 1 420 ? -14.598 -4.094 -13.753 1.00 84.38 420 SER A N 1
ATOM 3045 C CA . SER A 1 420 ? -14.612 -3.759 -12.330 1.00 84.38 420 SER A CA 1
ATOM 3046 C C . SER A 1 420 ? -13.260 -3.905 -11.630 1.00 84.38 420 SER A C 1
ATOM 3048 O O . SER A 1 420 ? -13.117 -3.408 -10.521 1.00 84.38 420 SER A O 1
ATOM 3050 N N . VAL A 1 421 ? -12.282 -4.611 -12.215 1.00 82.75 421 VAL A N 1
ATOM 3051 C CA . VAL A 1 421 ? -10.960 -4.780 -11.581 1.00 82.75 421 VAL A CA 1
ATOM 3052 C C . VAL A 1 421 ? -9.951 -3.712 -11.986 1.00 82.75 421 VAL A C 1
ATOM 3054 O O . VAL A 1 421 ? -8.887 -3.638 -11.375 1.00 82.75 421 VAL A O 1
ATOM 3057 N N . CYS A 1 422 ? -10.237 -2.925 -13.028 1.00 84.06 422 CYS A N 1
ATOM 3058 C CA . CYS A 1 422 ? -9.377 -1.817 -13.443 1.00 84.06 422 CYS A CA 1
ATOM 3059 C C . CYS A 1 422 ? -10.090 -0.473 -13.447 1.00 84.06 422 CYS A C 1
ATOM 3061 O O . CYS A 1 422 ? -9.426 0.537 -13.613 1.00 84.06 422 CYS A O 1
ATOM 3063 N N . GLN A 1 423 ? -11.408 -0.417 -13.277 1.00 87.25 423 GLN A N 1
ATOM 3064 C CA . GLN A 1 423 ? -12.161 0.832 -13.218 1.00 87.25 423 GLN A CA 1
ATOM 3065 C C . GLN A 1 423 ? -12.719 1.035 -11.822 1.00 87.25 423 GLN A C 1
ATOM 3067 O O . GLN A 1 423 ? -13.209 0.100 -11.198 1.00 87.25 423 GLN A O 1
ATOM 3072 N N . GLY A 1 424 ? -12.692 2.282 -11.369 1.00 88.69 424 GLY A N 1
ATOM 3073 C CA . GLY A 1 424 ? -13.212 2.662 -10.071 1.00 88.69 424 GLY A CA 1
ATOM 3074 C C . GLY A 1 424 ? -12.454 3.841 -9.495 1.00 88.69 424 GLY A C 1
ATOM 3075 O O . GLY A 1 424 ? -11.750 4.567 -10.198 1.00 88.69 424 GLY A O 1
ATOM 3076 N N . TRP A 1 425 ? -12.625 4.019 -8.196 1.00 91.44 425 TRP A N 1
ATOM 3077 C CA . TRP A 1 425 ? -12.012 5.070 -7.410 1.00 91.44 425 TRP A CA 1
ATOM 3078 C C . TRP A 1 425 ? -10.483 5.042 -7.557 1.00 91.44 425 TRP A C 1
ATOM 3080 O O . TRP A 1 425 ? -9.854 4.000 -7.396 1.00 91.44 425 TRP A O 1
ATOM 3090 N N . GLY A 1 426 ? -9.883 6.177 -7.907 1.00 85.62 426 GLY A N 1
ATOM 3091 C CA . GLY A 1 426 ? -8.437 6.339 -8.074 1.00 85.62 426 GLY A CA 1
ATOM 3092 C C . GLY A 1 426 ? -7.818 5.702 -9.327 1.00 85.62 426 GLY A C 1
ATOM 3093 O O . GLY A 1 426 ? -6.668 6.010 -9.640 1.00 85.62 426 GLY A O 1
ATOM 3094 N N . SER A 1 427 ? -8.549 4.875 -10.083 1.00 86.69 427 SER A N 1
ATOM 3095 C CA . SER A 1 427 ? -8.040 4.322 -11.344 1.00 86.69 427 SER A CA 1
ATOM 3096 C C . SER A 1 427 ? -8.067 5.355 -12.471 1.00 86.69 427 SER A C 1
ATOM 3098 O O . SER A 1 427 ? -9.008 6.145 -12.580 1.00 86.69 427 SER A O 1
ATOM 3100 N N . LYS A 1 428 ? -7.056 5.318 -13.347 1.00 85.38 428 LYS A N 1
ATOM 3101 C CA . LYS A 1 428 ? -7.012 6.077 -14.608 1.00 85.38 428 LYS A CA 1
ATOM 3102 C C . LYS A 1 428 ? -7.118 5.172 -15.837 1.00 85.38 428 LYS A C 1
ATOM 3104 O O . LYS A 1 428 ? -6.944 5.645 -16.964 1.00 85.38 428 LYS A O 1
ATOM 3109 N N . ALA A 1 429 ? -7.420 3.888 -15.644 1.00 80.56 429 ALA A N 1
ATOM 3110 C CA . ALA A 1 429 ? -7.618 2.969 -16.748 1.00 80.56 429 ALA A CA 1
ATOM 3111 C C . ALA A 1 429 ? -8.804 3.421 -17.614 1.00 80.56 429 ALA A C 1
ATOM 3113 O O . ALA A 1 429 ? -9.839 3.887 -17.133 1.00 80.56 429 ALA A O 1
ATOM 3114 N N . THR A 1 430 ? -8.646 3.275 -18.926 1.00 73.38 430 THR A N 1
ATOM 3115 C CA . THR A 1 430 ? -9.703 3.593 -19.896 1.00 73.38 430 THR A CA 1
ATOM 3116 C C . THR A 1 430 ? -10.793 2.508 -19.917 1.00 73.38 430 THR A C 1
ATOM 3118 O O . THR A 1 430 ? -10.753 1.536 -19.162 1.00 73.38 430 THR A O 1
ATOM 3121 N N . SER A 1 431 ? -11.785 2.638 -20.806 1.00 68.81 431 SER A N 1
ATOM 3122 C CA . SER A 1 431 ? -12.952 1.743 -20.890 1.00 68.81 431 SER A CA 1
ATOM 3123 C C . SER A 1 431 ? -12.641 0.252 -21.135 1.00 68.81 431 SER A C 1
ATOM 3125 O O . SER A 1 431 ? -13.560 -0.564 -21.072 1.00 68.81 431 SER A O 1
ATOM 3127 N N . THR A 1 432 ? -11.390 -0.116 -21.433 1.00 82.00 432 THR A N 1
ATOM 3128 C CA . THR A 1 432 ? -10.954 -1.499 -21.681 1.00 82.00 432 THR A CA 1
ATOM 3129 C C . THR A 1 432 ? -9.851 -1.921 -20.707 1.00 82.00 432 THR A C 1
ATOM 3131 O O . THR A 1 432 ? -8.728 -1.422 -20.809 1.00 82.00 432 THR A O 1
ATOM 3134 N N . CYS A 1 433 ? -10.137 -2.878 -19.819 1.00 86.44 433 CYS A N 1
ATOM 3135 C CA . CYS A 1 433 ? -9.120 -3.511 -18.974 1.00 86.44 433 CYS A CA 1
ATOM 3136 C C . CYS A 1 433 ? -8.332 -4.545 -19.774 1.00 86.44 433 CYS A C 1
ATOM 3138 O O . CYS A 1 433 ? -8.722 -5.706 -19.855 1.00 86.44 433 CYS A O 1
ATOM 3140 N N . ASN A 1 434 ? -7.244 -4.133 -20.413 1.00 89.94 434 ASN A N 1
ATOM 3141 C CA . ASN A 1 434 ? -6.380 -5.077 -21.116 1.00 89.94 434 ASN A CA 1
ATOM 3142 C C . ASN A 1 434 ? -5.506 -5.888 -20.150 1.00 89.94 434 ASN A C 1
ATOM 3144 O O . ASN A 1 434 ? -5.434 -5.595 -18.961 1.00 89.94 434 ASN A O 1
ATOM 3148 N N . ASN A 1 435 ? -4.868 -6.946 -20.647 1.00 90.06 435 ASN A N 1
ATOM 3149 C CA . ASN A 1 435 ? -3.976 -7.781 -19.846 1.00 90.06 435 ASN A CA 1
ATOM 3150 C C . ASN A 1 435 ? -2.713 -8.140 -20.654 1.00 90.06 435 ASN A C 1
ATOM 3152 O O . ASN A 1 435 ? -2.762 -9.046 -21.498 1.00 90.06 435 ASN A O 1
ATOM 3156 N N . PRO A 1 436 ? -1.581 -7.457 -20.410 1.00 92.44 436 PRO A N 1
ATOM 3157 C CA . PRO A 1 436 ? -1.321 -6.479 -19.351 1.00 92.44 436 PRO A CA 1
ATOM 3158 C C . PRO A 1 436 ? -1.988 -5.117 -19.574 1.00 92.44 436 PRO A C 1
ATOM 3160 O O . PRO A 1 436 ? -2.418 -4.776 -20.682 1.00 92.44 436 PRO A O 1
ATOM 3163 N N . ARG A 1 437 ? -2.014 -4.319 -18.509 1.00 91.00 437 ARG A N 1
ATOM 3164 C CA . ARG A 1 437 ? -2.524 -2.945 -18.514 1.00 91.00 437 ARG A CA 1
ATOM 3165 C C . ARG A 1 437 ? -1.725 -2.046 -17.593 1.00 91.00 437 ARG A C 1
ATOM 3167 O O . ARG A 1 437 ? -1.209 -2.494 -16.575 1.00 91.00 437 ARG A O 1
ATOM 3174 N N . LEU A 1 438 ? -1.695 -0.778 -17.966 1.00 89.88 438 LEU A N 1
ATOM 3175 C CA . LEU A 1 438 ? -1.216 0.323 -17.154 1.00 89.88 438 LEU A CA 1
ATOM 3176 C C . LEU A 1 438 ? -2.440 1.023 -16.551 1.00 89.88 438 LEU A C 1
ATOM 3178 O O . LEU A 1 438 ? -3.213 1.637 -17.292 1.00 89.88 438 LEU A O 1
ATOM 3182 N N . ASP A 1 439 ? -2.658 0.890 -15.239 1.00 83.56 439 ASP A N 1
ATOM 3183 C CA . ASP A 1 439 ? -3.859 1.469 -14.603 1.00 83.56 439 ASP A CA 1
ATOM 3184 C C . ASP A 1 439 ? -3.685 2.962 -14.324 1.00 83.56 439 ASP A C 1
ATOM 3186 O O . ASP A 1 439 ? -4.666 3.701 -14.197 1.00 83.56 439 ASP A O 1
ATOM 3190 N N . ARG A 1 440 ? -2.434 3.419 -14.256 1.00 85.00 440 ARG A N 1
ATOM 3191 C CA . ARG A 1 440 ? -2.084 4.821 -14.092 1.00 85.00 440 ARG A CA 1
ATOM 3192 C C . ARG A 1 440 ? -0.755 5.111 -14.763 1.00 85.00 440 ARG A C 1
ATOM 3194 O O . ARG A 1 440 ? 0.200 4.386 -14.538 1.00 85.00 440 ARG A O 1
ATOM 3201 N N . ASP A 1 441 ? -0.761 6.167 -15.560 1.00 81.50 441 ASP A N 1
ATOM 3202 C CA . ASP A 1 441 ? 0.362 6.761 -16.281 1.00 81.50 441 ASP A CA 1
ATOM 3203 C C . ASP A 1 441 ? 0.359 8.238 -15.916 1.00 81.50 441 ASP A C 1
ATOM 3205 O O . ASP A 1 441 ? -0.693 8.883 -16.050 1.00 81.50 441 ASP A O 1
ATOM 3209 N N . LEU A 1 442 ? 1.477 8.761 -15.428 1.00 77.69 442 LEU A N 1
ATOM 3210 C CA . LEU A 1 442 ? 1.503 10.108 -14.892 1.00 77.69 442 LEU A CA 1
ATOM 3211 C C . LEU A 1 442 ? 2.669 10.942 -15.407 1.00 77.69 442 LEU A C 1
ATOM 3213 O O . LEU A 1 442 ? 3.632 11.224 -14.709 1.00 77.69 442 LEU A O 1
ATOM 3217 N N . ILE A 1 443 ? 2.475 11.451 -16.619 1.00 81.94 443 ILE A N 1
ATOM 3218 C CA . ILE A 1 443 ? 3.379 12.416 -17.255 1.00 81.94 443 ILE A CA 1
ATOM 3219 C C . ILE A 1 443 ? 3.351 13.768 -16.517 1.00 81.94 443 ILE A C 1
ATOM 3221 O O . ILE A 1 443 ? 4.363 14.453 -16.381 1.00 81.94 443 ILE A O 1
ATOM 3225 N N . THR A 1 444 ? 2.166 14.192 -16.063 1.00 87.75 444 THR A N 1
ATOM 3226 C CA . THR A 1 444 ? 1.964 15.463 -15.354 1.00 87.75 444 THR A CA 1
ATOM 3227 C C . THR A 1 444 ? 0.906 15.315 -14.274 1.00 87.75 444 THR A C 1
ATOM 3229 O O . THR A 1 444 ? -0.171 14.778 -14.538 1.00 87.75 444 THR A O 1
ATOM 3232 N N . CYS A 1 445 ? 1.173 15.874 -13.100 1.00 95.19 445 CYS A N 1
ATOM 3233 C CA . CYS A 1 445 ? 0.223 15.986 -12.002 1.00 95.19 445 CYS A CA 1
ATOM 3234 C C . CYS A 1 445 ? 0.497 17.242 -11.179 1.00 95.19 445 CYS A C 1
ATOM 3236 O O . CYS A 1 445 ? 1.517 17.908 -11.364 1.00 95.19 445 CYS A O 1
ATOM 3238 N N . SER A 1 446 ? -0.424 17.560 -10.279 1.00 95.88 446 SER A N 1
ATOM 3239 C CA . SER A 1 446 ? -0.304 18.652 -9.332 1.00 95.88 446 SER A CA 1
ATOM 3240 C C . SER A 1 446 ? -0.001 18.113 -7.940 1.00 95.88 446 SER A C 1
ATOM 3242 O O . SER A 1 446 ? -0.809 17.400 -7.347 1.00 95.88 446 SER A O 1
ATOM 3244 N N . VAL A 1 447 ? 1.127 18.538 -7.369 1.00 95.75 447 VAL A N 1
ATOM 3245 C CA . VAL A 1 447 ? 1.499 18.230 -5.976 1.00 95.75 447 VAL A CA 1
ATOM 3246 C C . VAL A 1 447 ? 0.568 18.870 -4.942 1.00 95.75 447 VAL A C 1
ATOM 3248 O O . VAL A 1 447 ? 0.709 18.597 -3.761 1.00 95.75 447 VAL A O 1
ATOM 3251 N N . SER A 1 448 ? -0.344 19.760 -5.354 1.00 96.12 448 SER A N 1
ATOM 3252 C CA . SER A 1 448 ? -1.372 20.329 -4.471 1.00 96.12 448 SER A CA 1
ATOM 3253 C C . SER A 1 448 ? -2.696 19.570 -4.526 1.00 96.12 448 SER A C 1
ATOM 3255 O O . SER A 1 448 ? -3.604 19.863 -3.741 1.00 96.12 448 SER A O 1
ATOM 3257 N N . GLN A 1 449 ? -2.836 18.636 -5.470 1.00 96.12 449 GLN A N 1
ATOM 3258 C CA . GLN A 1 449 ? -4.078 17.922 -5.671 1.00 96.12 449 GLN A CA 1
ATOM 3259 C C . GLN A 1 449 ? -4.192 16.763 -4.686 1.00 96.12 449 GLN A C 1
ATOM 3261 O O . GLN A 1 449 ? -3.443 15.799 -4.772 1.00 96.12 449 GLN A O 1
ATOM 3266 N N . LYS A 1 450 ? -5.176 16.838 -3.785 1.00 94.44 450 LYS A N 1
ATOM 3267 C CA . LYS A 1 450 ? -5.358 15.872 -2.687 1.00 94.44 450 LYS A CA 1
ATOM 3268 C C . LYS A 1 450 ? -6.357 14.755 -2.969 1.00 94.44 450 LYS A C 1
ATOM 3270 O O . LYS A 1 450 ? -6.305 13.741 -2.290 1.00 94.44 450 LYS A O 1
ATOM 3275 N N . ASP A 1 451 ? -7.296 14.941 -3.903 1.00 92.75 451 ASP A N 1
ATOM 3276 C CA . ASP A 1 451 ? -8.307 13.916 -4.214 1.00 92.75 451 ASP A CA 1
ATOM 3277 C C . ASP A 1 451 ? -7.741 12.895 -5.211 1.00 92.75 451 ASP A C 1
ATOM 3279 O O . ASP A 1 451 ? -7.492 13.273 -6.364 1.00 92.75 451 ASP A O 1
ATOM 3283 N N . PRO A 1 452 ? -7.615 11.608 -4.825 1.00 92.06 452 PRO A N 1
ATOM 3284 C CA . PRO A 1 452 ? -7.052 10.580 -5.691 1.00 92.06 452 PRO A CA 1
ATOM 3285 C C . PRO A 1 452 ? -7.842 10.297 -6.974 1.00 92.06 452 PRO A C 1
ATOM 3287 O O . PRO A 1 452 ? -7.307 9.745 -7.943 1.00 92.06 452 PRO A O 1
ATOM 3290 N N . ASN A 1 453 ? -9.109 10.716 -7.039 1.00 89.75 453 ASN A N 1
ATOM 3291 C CA . ASN A 1 453 ? -9.922 10.597 -8.249 1.00 89.75 453 ASN A CA 1
ATOM 3292 C C . ASN A 1 453 ? -9.647 11.680 -9.281 1.00 89.75 453 ASN A C 1
ATOM 3294 O O . ASN A 1 453 ? -9.928 11.464 -10.464 1.00 89.75 453 ASN A O 1
ATOM 3298 N N . ALA A 1 454 ? -9.070 12.812 -8.885 1.00 91.75 454 ALA A N 1
ATOM 3299 C CA . ALA A 1 454 ? -8.812 13.897 -9.815 1.00 91.75 454 ALA A CA 1
ATOM 3300 C C . ALA A 1 454 ? -7.811 13.487 -10.894 1.00 91.75 454 ALA A C 1
ATOM 3302 O O . ALA A 1 454 ? -6.901 12.687 -10.664 1.00 91.75 454 ALA A O 1
ATOM 3303 N N . SER A 1 455 ? -8.011 14.003 -12.104 1.00 90.25 455 SER A N 1
ATOM 3304 C CA . SER A 1 455 ? -7.211 13.642 -13.277 1.00 90.25 455 SER A CA 1
ATOM 3305 C C . SER A 1 455 ? -5.736 14.018 -13.148 1.00 90.25 455 SER A C 1
ATOM 3307 O O . SER A 1 455 ? -4.907 13.386 -13.787 1.00 90.25 455 SER A O 1
ATOM 3309 N N . ASP A 1 456 ? -5.426 15.022 -12.332 1.00 93.31 456 ASP A N 1
ATOM 3310 C CA . ASP A 1 456 ? -4.097 15.575 -12.078 1.00 93.31 456 ASP A CA 1
ATOM 3311 C C . ASP A 1 456 ? -3.551 15.211 -10.687 1.00 93.31 456 ASP A C 1
ATOM 3313 O O . ASP A 1 456 ? -2.599 15.829 -10.227 1.00 93.31 456 ASP A O 1
ATOM 3317 N N . PHE A 1 457 ? -4.129 14.222 -10.001 1.00 94.75 457 PHE A N 1
ATOM 3318 C CA . PHE A 1 457 ? -3.563 13.691 -8.759 1.00 94.75 457 PHE A CA 1
ATOM 3319 C C . PHE A 1 457 ? -2.162 13.101 -9.004 1.00 94.75 457 PHE A C 1
ATOM 3321 O O . PHE A 1 457 ? -1.947 12.469 -10.042 1.00 94.75 457 PHE A O 1
ATOM 3328 N N . CYS A 1 458 ? -1.234 13.248 -8.052 1.00 95.31 458 CYS A N 1
ATOM 3329 C CA . CYS A 1 458 ? 0.066 12.557 -8.043 1.00 95.31 458 CYS A CA 1
ATOM 3330 C C . CYS A 1 458 ? -0.052 11.178 -7.387 1.00 95.31 458 CYS A C 1
ATOM 3332 O O . CYS A 1 458 ? -0.657 11.051 -6.332 1.00 95.31 458 CYS A O 1
ATOM 3334 N N . GLY A 1 459 ? 0.410 10.118 -8.036 1.00 93.12 459 GLY A N 1
ATOM 3335 C CA . GLY A 1 459 ? 0.324 8.753 -7.535 1.00 93.12 459 GLY A CA 1
ATOM 3336 C C . GLY A 1 459 ? 0.866 7.743 -8.539 1.00 93.12 459 GLY A C 1
ATOM 3337 O O . GLY A 1 459 ? 0.900 8.012 -9.738 1.00 93.12 459 GLY A O 1
ATOM 3338 N N . PRO A 1 460 ? 1.213 6.543 -8.063 1.00 93.19 460 PRO A N 1
ATOM 3339 C CA . PRO A 1 460 ? 2.249 5.735 -8.671 1.00 93.19 460 PRO A CA 1
ATOM 3340 C C . PRO A 1 460 ? 1.844 5.236 -10.045 1.00 93.19 460 PRO A C 1
ATOM 3342 O O . PRO A 1 460 ? 0.684 4.871 -10.296 1.00 93.19 460 PRO A O 1
ATOM 3345 N N . GLU A 1 461 ? 2.849 5.100 -10.894 1.00 93.31 461 GLU A N 1
ATOM 3346 C CA . GLU A 1 461 ? 2.703 4.328 -12.107 1.00 93.31 461 GLU A CA 1
ATOM 3347 C C . GLU A 1 461 ? 2.591 2.847 -11.742 1.00 93.31 461 GLU A C 1
ATOM 3349 O O . GLU A 1 461 ? 3.370 2.324 -10.942 1.00 93.31 461 GLU A O 1
ATOM 3354 N N . ASN A 1 462 ? 1.593 2.149 -12.283 1.00 93.31 462 ASN A N 1
ATOM 3355 C CA . ASN A 1 462 ? 1.410 0.740 -11.961 1.00 93.31 462 ASN A CA 1
ATOM 3356 C C . ASN A 1 462 ? 0.906 -0.087 -13.141 1.00 93.31 462 ASN A C 1
ATOM 3358 O O . ASN A 1 462 ? -0.015 0.302 -13.862 1.00 93.31 462 ASN A O 1
ATOM 3362 N N . ILE A 1 463 ? 1.538 -1.248 -13.315 1.00 93.94 463 ILE A N 1
ATOM 3363 C CA . ILE A 1 463 ? 1.243 -2.199 -14.382 1.00 93.94 463 ILE A CA 1
ATOM 3364 C C . ILE A 1 463 ? 0.762 -3.510 -13.778 1.00 93.94 463 ILE A C 1
ATOM 3366 O O . ILE A 1 463 ? 1.438 -4.104 -12.930 1.00 93.94 463 ILE A O 1
ATOM 3370 N N . ASN A 1 464 ? -0.361 -4.005 -14.298 1.00 93.88 464 ASN A N 1
ATOM 3371 C CA . ASN A 1 464 ? -0.996 -5.232 -13.843 1.00 93.88 464 ASN A CA 1
ATOM 3372 C C . ASN A 1 464 ? -1.014 -6.299 -14.939 1.00 93.88 464 ASN A C 1
ATOM 3374 O O . ASN A 1 464 ? -1.168 -6.030 -16.133 1.00 93.88 464 ASN A O 1
ATOM 3378 N N . VAL A 1 465 ? -0.918 -7.544 -14.485 1.00 94.12 465 VAL A N 1
ATOM 3379 C CA . VAL A 1 465 ? -1.136 -8.770 -15.245 1.00 94.12 465 VAL A CA 1
ATOM 3380 C C . VAL A 1 465 ? -2.091 -9.632 -14.440 1.00 94.12 465 VAL A C 1
ATOM 3382 O O . VAL A 1 465 ? -1.657 -10.439 -13.624 1.00 94.12 465 VAL A O 1
ATOM 3385 N N . ASP A 1 466 ? -3.394 -9.464 -14.631 1.00 91.31 466 ASP A N 1
ATOM 3386 C CA . ASP A 1 466 ? -4.402 -10.049 -13.732 1.00 91.31 466 ASP A CA 1
ATOM 3387 C C . ASP A 1 466 ? -4.478 -11.578 -13.803 1.00 91.31 466 ASP A C 1
ATOM 3389 O O . ASP A 1 466 ? -4.814 -12.253 -12.831 1.00 91.31 466 ASP A O 1
ATOM 3393 N N . ALA A 1 467 ? -4.166 -12.144 -14.970 1.00 90.25 467 ALA A N 1
ATOM 3394 C CA . ALA A 1 467 ? -4.258 -13.578 -15.224 1.00 90.25 467 ALA A CA 1
ATOM 3395 C C . ALA A 1 467 ? -2.978 -14.111 -15.884 1.00 90.25 467 ALA A C 1
ATOM 3397 O O . ALA A 1 467 ? -3.018 -14.515 -17.052 1.00 90.25 467 ALA A O 1
ATOM 3398 N N . PRO A 1 468 ? -1.834 -14.122 -15.171 1.00 92.19 468 PRO A N 1
ATOM 3399 C CA . PRO A 1 468 ? -0.599 -14.655 -15.721 1.00 92.19 468 PRO A CA 1
ATOM 3400 C C . PRO A 1 468 ? -0.755 -16.157 -16.009 1.00 92.19 468 PRO A C 1
ATOM 3402 O O . PRO A 1 468 ? -1.524 -16.861 -15.348 1.00 92.19 468 PRO A O 1
ATOM 3405 N N . ALA A 1 469 ? -0.036 -16.678 -17.005 1.00 90.00 469 ALA A N 1
ATOM 3406 C CA . ALA A 1 469 ? 0.062 -18.124 -17.194 1.00 90.00 469 ALA A CA 1
ATOM 3407 C C . ALA A 1 469 ? 1.044 -18.741 -16.185 1.00 90.00 469 ALA A C 1
ATOM 3409 O O . ALA A 1 469 ? 2.030 -18.120 -15.785 1.00 90.00 469 ALA A O 1
ATOM 3410 N N . ASN A 1 470 ? 0.781 -19.988 -15.788 1.00 91.44 470 ASN A N 1
ATOM 3411 C CA . ASN A 1 470 ? 1.684 -20.732 -14.917 1.00 91.44 470 ASN A CA 1
ATOM 3412 C C . ASN A 1 470 ? 3.063 -20.898 -15.579 1.00 91.44 470 ASN A C 1
ATOM 3414 O O . ASN A 1 470 ? 3.151 -21.315 -16.733 1.00 91.44 470 ASN A O 1
ATOM 3418 N N . GLY A 1 471 ? 4.132 -20.590 -14.848 1.00 88.94 471 GLY A N 1
ATOM 3419 C CA . GLY A 1 471 ? 5.510 -20.627 -15.333 1.00 88.94 471 GLY A CA 1
ATOM 3420 C C . GLY A 1 471 ? 5.936 -19.418 -16.175 1.00 88.94 471 GLY A C 1
ATOM 3421 O O . GLY A 1 471 ? 7.097 -19.370 -16.590 1.00 88.94 471 GLY A O 1
ATOM 3422 N N . SER A 1 472 ? 5.046 -18.447 -16.430 1.00 89.62 472 SER A N 1
ATOM 3423 C CA . SER A 1 472 ? 5.412 -17.198 -17.110 1.00 89.62 472 SER A CA 1
ATOM 3424 C C . SER A 1 472 ? 6.453 -16.431 -16.308 1.00 89.62 472 SER A C 1
ATOM 3426 O O . SER A 1 472 ? 6.370 -16.342 -15.083 1.00 89.62 472 SER A O 1
ATOM 3428 N N . LYS A 1 473 ? 7.416 -15.844 -17.017 1.00 89.69 473 LYS A N 1
ATOM 3429 C CA . LYS A 1 473 ? 8.451 -14.998 -16.434 1.00 89.69 473 LYS A CA 1
ATOM 3430 C C . LYS A 1 473 ? 8.258 -13.555 -16.868 1.00 89.69 473 LYS A C 1
ATOM 3432 O O . LYS A 1 473 ? 7.865 -13.302 -18.005 1.00 89.69 473 LYS A O 1
ATOM 3437 N N . TYR A 1 474 ? 8.578 -12.634 -15.975 1.00 90.94 474 TYR A N 1
ATOM 3438 C CA . TYR A 1 474 ? 8.475 -11.203 -16.193 1.00 90.94 474 TYR A CA 1
ATOM 3439 C C . TYR A 1 474 ? 9.727 -10.511 -15.695 1.00 90.94 474 TYR A C 1
ATOM 3441 O O . TYR A 1 474 ? 10.341 -10.961 -14.729 1.00 90.94 474 TYR A O 1
ATOM 3449 N N . ALA A 1 475 ? 10.081 -9.412 -16.336 1.00 90.50 475 ALA A N 1
ATOM 3450 C CA . ALA A 1 475 ? 11.057 -8.475 -15.818 1.00 90.50 475 ALA A CA 1
ATOM 3451 C C . ALA A 1 475 ? 10.342 -7.173 -15.453 1.00 90.50 475 ALA A C 1
ATOM 3453 O O . ALA A 1 475 ? 9.417 -6.780 -16.162 1.00 90.50 475 ALA A O 1
ATOM 3454 N N . VAL A 1 476 ? 10.796 -6.505 -14.394 1.00 92.94 476 VAL A N 1
ATOM 3455 C CA . VAL A 1 476 ? 10.351 -5.168 -13.974 1.00 92.94 476 VAL A CA 1
ATOM 3456 C C . VAL A 1 476 ? 11.530 -4.212 -14.072 1.00 92.94 476 VAL A C 1
ATOM 3458 O O . VAL A 1 476 ? 12.634 -4.542 -13.624 1.00 92.94 476 VAL A O 1
ATOM 3461 N N . ALA A 1 477 ? 11.310 -3.031 -14.633 1.00 92.69 477 ALA A N 1
ATOM 3462 C CA . ALA A 1 477 ? 12.296 -1.963 -14.655 1.00 92.69 477 ALA A CA 1
ATOM 3463 C C . ALA A 1 477 ? 11.633 -0.593 -14.550 1.00 92.69 477 ALA A C 1
ATOM 3465 O O . ALA A 1 477 ? 10.475 -0.440 -14.913 1.00 92.69 477 ALA A O 1
ATOM 3466 N N . VAL A 1 478 ? 12.395 0.398 -14.098 1.00 94.19 478 VAL A N 1
ATOM 3467 C CA . VAL A 1 478 ? 12.003 1.807 -14.156 1.00 94.19 478 VAL A CA 1
ATOM 3468 C C . VAL A 1 478 ? 13.014 2.560 -14.999 1.00 94.19 478 VAL A C 1
ATOM 3470 O O . VAL A 1 478 ? 14.224 2.322 -14.908 1.00 94.19 478 VAL A O 1
ATOM 3473 N N . LYS A 1 479 ? 12.521 3.454 -15.847 1.00 93.19 479 LYS A N 1
ATOM 3474 C CA . LYS A 1 479 ? 13.333 4.251 -16.752 1.00 93.19 479 LYS A CA 1
ATOM 3475 C C . LYS A 1 479 ? 13.110 5.727 -16.487 1.00 93.19 479 LYS A C 1
ATOM 3477 O O . LYS A 1 479 ? 11.979 6.187 -16.432 1.00 93.19 479 LYS A O 1
ATOM 3482 N N . TYR A 1 480 ? 14.200 6.483 -16.423 1.00 94.62 480 TYR A N 1
ATOM 3483 C CA . TYR A 1 480 ? 14.119 7.933 -16.373 1.00 94.62 480 TYR A CA 1
ATOM 3484 C C . TYR A 1 480 ? 13.844 8.486 -17.776 1.00 94.62 480 TYR A C 1
ATOM 3486 O O . TYR A 1 480 ? 14.757 8.683 -18.588 1.00 94.62 480 TYR A O 1
ATOM 3494 N N . PHE A 1 481 ? 12.564 8.692 -18.085 1.00 94.25 481 PHE A N 1
ATOM 3495 C CA . PHE A 1 481 ? 12.125 9.100 -19.410 1.00 94.25 481 PHE A CA 1
ATOM 3496 C C . PHE A 1 481 ? 12.442 10.566 -19.683 1.00 94.25 481 PHE A C 1
ATOM 3498 O O . PHE A 1 481 ? 13.204 10.866 -20.607 1.00 94.25 481 PHE A O 1
ATOM 3505 N N . SER A 1 482 ? 11.911 11.489 -18.885 1.00 94.94 482 SER A N 1
ATOM 3506 C CA . SER A 1 482 ? 12.099 12.927 -19.097 1.00 94.94 482 SER A CA 1
ATOM 3507 C C . SER A 1 482 ? 12.125 13.698 -17.780 1.00 94.94 482 SER A C 1
ATOM 3509 O O . SER A 1 482 ? 11.576 13.246 -16.7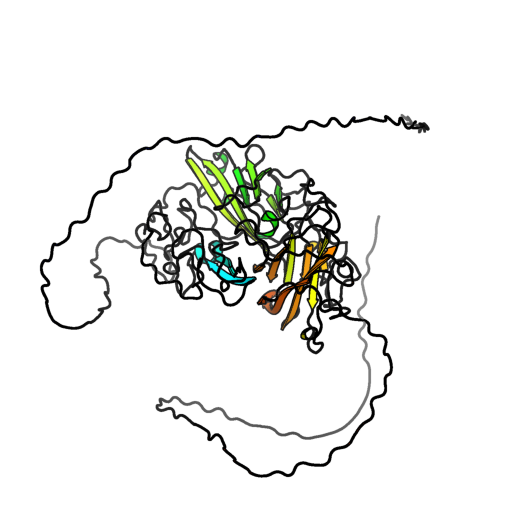86 1.00 94.94 482 SER A O 1
ATOM 3511 N N . GLY A 1 483 ? 12.819 14.835 -17.752 1.00 95.31 483 GLY A N 1
ATOM 3512 C CA . GLY A 1 483 ? 13.001 15.647 -16.547 1.00 95.31 483 GLY A CA 1
ATOM 3513 C C . GLY A 1 483 ? 14.459 16.034 -16.311 1.00 95.31 483 GLY A C 1
ATOM 3514 O O . GLY A 1 483 ? 15.362 15.595 -17.032 1.00 95.31 483 GLY A O 1
ATOM 3515 N N . SER A 1 484 ? 14.676 16.901 -15.322 1.00 95.69 484 SER A N 1
ATOM 3516 C CA . SER A 1 484 ? 16.001 17.428 -14.962 1.00 95.69 484 SER A CA 1
ATOM 3517 C C . SER A 1 484 ? 16.390 17.228 -13.497 1.00 95.69 484 SER A C 1
ATOM 3519 O O . SER A 1 484 ? 17.533 17.502 -13.139 1.00 95.69 484 SER A O 1
ATOM 3521 N N . LEU A 1 485 ? 15.463 16.799 -12.636 1.00 96.38 485 LEU A N 1
ATOM 3522 C CA . LEU A 1 485 ? 15.733 16.586 -11.212 1.00 96.38 485 LEU A CA 1
ATOM 3523 C C . LEU A 1 485 ? 16.207 15.155 -10.977 1.00 96.38 485 LEU A C 1
ATOM 3525 O O . LEU A 1 485 ? 15.645 14.217 -11.531 1.00 96.38 485 LEU A O 1
ATOM 3529 N N . ALA A 1 486 ? 17.220 14.958 -10.140 1.00 96.44 486 ALA A N 1
ATOM 3530 C CA . ALA A 1 486 ? 17.521 13.609 -9.679 1.00 96.44 486 ALA A CA 1
ATOM 3531 C C . ALA A 1 486 ? 16.294 13.050 -8.947 1.00 96.44 486 ALA A C 1
ATOM 3533 O O . ALA A 1 486 ? 15.738 13.736 -8.095 1.00 96.44 486 ALA A O 1
ATOM 3534 N N . SER A 1 487 ? 15.882 11.836 -9.292 1.00 96.06 487 SER A N 1
ATOM 3535 C CA . SER A 1 487 ? 14.666 11.216 -8.778 1.00 96.06 487 SER A CA 1
ATOM 3536 C C . SER A 1 487 ? 14.996 9.931 -8.050 1.00 96.06 487 SER A C 1
ATOM 3538 O O . SER A 1 487 ? 15.823 9.140 -8.517 1.00 96.06 487 SER A O 1
ATOM 3540 N N . ARG A 1 488 ? 14.371 9.739 -6.896 1.00 95.38 488 ARG A N 1
ATOM 3541 C CA . ARG A 1 488 ? 14.539 8.562 -6.059 1.00 95.38 488 ARG A CA 1
ATOM 3542 C C . ARG A 1 488 ? 13.286 7.724 -6.156 1.00 95.38 488 ARG A C 1
ATOM 3544 O O . ARG A 1 488 ? 12.190 8.190 -5.862 1.00 95.38 488 ARG A O 1
ATOM 3551 N N . THR A 1 489 ? 13.460 6.499 -6.625 1.00 94.75 489 THR A N 1
ATOM 3552 C CA . THR A 1 489 ? 12.348 5.645 -7.042 1.00 94.75 489 THR A CA 1
ATOM 3553 C C . THR A 1 489 ? 12.193 4.475 -6.098 1.00 94.75 489 THR A C 1
ATOM 3555 O O . THR A 1 489 ? 13.177 3.845 -5.730 1.00 94.75 489 THR A O 1
ATOM 3558 N N . HIS A 1 490 ? 10.961 4.113 -5.785 1.00 94.56 490 HIS A N 1
ATOM 3559 C CA . HIS A 1 490 ? 10.624 2.884 -5.085 1.00 94.56 490 HIS A CA 1
ATOM 3560 C C . HIS A 1 490 ? 9.730 2.011 -5.946 1.00 94.56 490 HIS A C 1
ATOM 3562 O O . HIS A 1 490 ? 8.903 2.526 -6.697 1.00 94.56 490 HIS A O 1
ATOM 3568 N N . VAL A 1 491 ? 9.901 0.694 -5.845 1.00 94.69 491 VAL A N 1
ATOM 3569 C CA . VAL A 1 491 ? 9.073 -0.279 -6.550 1.00 94.69 491 VAL A CA 1
ATOM 3570 C C . VAL A 1 491 ? 8.583 -1.368 -5.612 1.00 94.69 491 VAL A C 1
ATOM 3572 O O . VAL A 1 491 ? 9.365 -2.082 -4.981 1.00 94.69 491 VAL A O 1
ATOM 3575 N N . ASN A 1 492 ? 7.266 -1.552 -5.611 1.00 93.88 492 ASN A N 1
ATOM 3576 C CA . ASN A 1 492 ? 6.605 -2.693 -5.002 1.00 93.88 492 ASN A CA 1
ATOM 3577 C C . ASN A 1 492 ? 6.154 -3.681 -6.080 1.00 93.88 492 ASN A C 1
ATOM 3579 O O . ASN A 1 492 ? 5.682 -3.294 -7.149 1.00 93.88 492 ASN A O 1
ATOM 3583 N N . VAL A 1 493 ? 6.272 -4.976 -5.791 1.00 93.81 493 VAL A N 1
ATOM 3584 C CA . VAL A 1 493 ? 5.692 -6.042 -6.614 1.00 93.81 493 VAL A CA 1
ATOM 3585 C C . VAL A 1 493 ? 4.769 -6.879 -5.751 1.00 93.81 493 VAL A C 1
ATOM 3587 O O . VAL A 1 493 ? 5.169 -7.360 -4.690 1.00 93.81 493 VAL A O 1
ATOM 3590 N N . TYR A 1 494 ? 3.564 -7.112 -6.253 1.00 93.75 494 TYR A N 1
ATOM 3591 C CA . TYR A 1 494 ? 2.528 -7.901 -5.607 1.00 93.75 494 TYR A CA 1
ATOM 3592 C C . TYR A 1 494 ? 2.169 -9.105 -6.459 1.00 93.75 494 TYR A C 1
ATOM 3594 O O . TYR A 1 494 ? 2.142 -9.028 -7.691 1.00 93.75 494 TYR A O 1
ATOM 3602 N N . CYS A 1 495 ? 1.849 -10.206 -5.788 1.00 92.88 495 CYS A N 1
ATOM 3603 C CA . CYS A 1 495 ? 1.328 -11.408 -6.412 1.00 92.88 495 CYS A CA 1
ATOM 3604 C C . CYS A 1 495 ? 0.065 -11.855 -5.697 1.00 92.88 495 CYS A C 1
ATOM 3606 O O . CYS A 1 495 ? 0.077 -12.143 -4.504 1.00 92.88 495 CYS A O 1
ATOM 3608 N N . ASN A 1 496 ? -1.039 -11.846 -6.441 1.00 90.00 496 ASN A N 1
ATOM 3609 C CA . ASN A 1 496 ? -2.389 -11.976 -5.913 1.00 90.00 496 ASN A CA 1
ATOM 3610 C C . ASN A 1 496 ? -2.644 -11.012 -4.740 1.00 90.00 496 ASN A C 1
ATOM 3612 O O . ASN A 1 496 ? -3.282 -11.370 -3.752 1.00 90.00 496 ASN A O 1
ATOM 3616 N N . GLY A 1 497 ? -2.064 -9.812 -4.840 1.00 85.75 497 GLY A N 1
ATOM 3617 C CA . GLY A 1 497 ? -2.207 -8.746 -3.865 1.00 85.75 497 GLY A CA 1
ATOM 3618 C C . GLY A 1 497 ? -1.257 -8.818 -2.674 1.00 85.75 497 GLY A C 1
ATOM 3619 O O . GLY A 1 497 ? -1.101 -7.818 -1.982 1.00 85.75 497 GLY A O 1
ATOM 3620 N N . GLU A 1 498 ? -0.605 -9.956 -2.430 1.00 87.75 498 GLU A N 1
ATOM 3621 C CA . GLU A 1 498 ? 0.427 -10.064 -1.397 1.00 87.75 498 GLU A CA 1
ATOM 3622 C C . GLU A 1 498 ? 1.716 -9.429 -1.918 1.00 87.75 498 GLU A C 1
ATOM 3624 O O . GLU A 1 498 ? 2.184 -9.762 -3.012 1.00 87.75 498 GLU A O 1
ATOM 3629 N N . ARG A 1 499 ? 2.304 -8.512 -1.145 1.00 89.19 499 ARG A N 1
ATOM 3630 C CA . ARG A 1 499 ? 3.578 -7.891 -1.507 1.00 89.19 499 ARG A CA 1
ATOM 3631 C C . ARG A 1 499 ? 4.680 -8.941 -1.456 1.00 89.19 499 ARG A C 1
ATOM 3633 O O . ARG A 1 499 ? 4.998 -9.483 -0.404 1.00 89.19 499 ARG A O 1
ATOM 3640 N N . VAL A 1 500 ? 5.284 -9.215 -2.606 1.00 87.00 500 VAL A N 1
ATOM 3641 C CA . VAL A 1 500 ? 6.414 -10.140 -2.721 1.00 87.00 500 VAL A CA 1
ATOM 3642 C C . VAL A 1 500 ? 7.744 -9.404 -2.813 1.00 87.00 500 VAL A C 1
ATOM 3644 O O . VAL A 1 500 ? 8.766 -9.993 -2.489 1.00 87.00 500 VAL A O 1
ATOM 3647 N N . LEU A 1 501 ? 7.764 -8.141 -3.232 1.00 87.50 501 LEU A N 1
ATOM 3648 C CA . LEU A 1 501 ? 8.970 -7.318 -3.294 1.00 87.50 501 LEU A CA 1
ATOM 3649 C C . LEU A 1 501 ? 8.636 -5.885 -2.883 1.00 87.50 501 LEU A C 1
ATOM 3651 O O . LEU A 1 501 ? 7.594 -5.368 -3.276 1.00 87.50 501 LEU A O 1
ATOM 3655 N N . SER A 1 502 ? 9.548 -5.262 -2.149 1.00 87.75 502 SER A N 1
ATOM 3656 C CA . SER A 1 502 ? 9.595 -3.830 -1.866 1.00 87.75 502 SER A CA 1
ATOM 3657 C C . SER A 1 502 ? 11.064 -3.443 -1.950 1.00 87.75 502 SER A C 1
ATOM 3659 O O . SER A 1 502 ? 11.892 -4.031 -1.255 1.00 87.75 502 SER A O 1
ATOM 3661 N N . THR A 1 503 ? 11.429 -2.576 -2.885 1.00 87.25 503 THR A N 1
ATOM 3662 C CA . THR A 1 503 ? 12.827 -2.190 -3.076 1.00 87.25 503 THR A CA 1
ATOM 3663 C C . THR A 1 503 ? 12.918 -0.797 -3.662 1.00 87.25 503 THR A C 1
ATOM 3665 O O . THR A 1 503 ? 12.085 -0.406 -4.474 1.00 87.25 503 THR A O 1
ATOM 3668 N N . GLY A 1 504 ? 13.973 -0.080 -3.298 1.00 89.19 504 GLY A N 1
ATOM 3669 C CA . GLY A 1 504 ? 14.224 1.268 -3.769 1.00 89.19 504 GLY A CA 1
ATOM 3670 C C . GLY A 1 504 ? 14.171 2.280 -2.636 1.00 89.19 504 GLY A C 1
ATOM 3671 O O . GLY A 1 504 ? 14.400 1.935 -1.474 1.00 89.19 504 GLY A O 1
ATOM 3672 N N . PHE A 1 505 ? 13.934 3.532 -3.011 1.00 90.31 505 PHE A N 1
ATOM 3673 C CA . PHE A 1 505 ? 13.938 4.675 -2.118 1.00 90.31 505 PHE A CA 1
ATOM 3674 C C . PHE A 1 505 ? 12.959 4.466 -0.967 1.00 90.31 505 PHE A C 1
ATOM 3676 O O . PHE A 1 505 ? 11.802 4.142 -1.196 1.00 90.31 505 PHE A O 1
ATOM 3683 N N . ASN A 1 506 ? 13.394 4.684 0.269 1.00 85.25 506 ASN A N 1
ATOM 3684 C CA . ASN A 1 506 ? 12.486 4.672 1.407 1.00 85.25 506 ASN A CA 1
ATOM 3685 C C . ASN A 1 506 ? 12.832 5.826 2.362 1.00 85.25 506 ASN A C 1
ATOM 3687 O O . ASN A 1 506 ? 13.878 5.781 3.016 1.00 85.25 506 ASN A O 1
ATOM 3691 N N . PRO A 1 507 ? 11.962 6.845 2.485 1.00 81.06 507 PRO A N 1
ATOM 3692 C CA . PRO A 1 507 ? 12.202 7.977 3.374 1.00 81.06 507 PRO A CA 1
ATOM 3693 C C . PRO A 1 507 ? 12.135 7.596 4.861 1.00 81.06 507 PRO A C 1
ATOM 3695 O O . PRO A 1 507 ? 12.758 8.261 5.693 1.00 81.06 507 PRO A O 1
ATOM 3698 N N . VAL A 1 508 ? 11.445 6.504 5.202 1.00 79.38 508 VAL A N 1
ATOM 3699 C CA . VAL A 1 508 ? 11.306 6.010 6.577 1.00 79.38 508 VAL A CA 1
ATOM 3700 C C . VAL A 1 508 ? 12.651 5.471 7.085 1.00 79.38 508 VAL A C 1
ATOM 3702 O O . VAL A 1 508 ? 13.118 5.910 8.139 1.00 79.38 508 VAL A O 1
ATOM 3705 N N . THR A 1 509 ? 13.323 4.605 6.308 1.00 74.81 509 THR A N 1
ATOM 3706 C CA . THR A 1 509 ? 14.673 4.076 6.623 1.00 74.81 509 THR A CA 1
ATOM 3707 C C . THR A 1 509 ? 15.810 5.027 6.249 1.00 74.81 509 THR A C 1
ATOM 3709 O O . THR A 1 509 ? 16.941 4.834 6.685 1.00 74.81 509 THR A O 1
ATOM 3712 N N . GLY A 1 510 ? 15.548 6.029 5.404 1.00 76.81 510 GLY A N 1
ATOM 3713 C CA . GLY A 1 510 ? 16.588 6.869 4.808 1.00 76.81 510 GLY A CA 1
ATOM 3714 C C . GLY A 1 510 ? 17.357 6.197 3.662 1.00 76.81 510 GLY A C 1
ATOM 3715 O O . GLY A 1 510 ? 18.421 6.687 3.281 1.00 76.81 510 GLY A O 1
ATOM 3716 N N . ASN A 1 511 ? 16.853 5.094 3.092 1.00 77.06 511 ASN A N 1
ATOM 3717 C CA . ASN A 1 511 ? 17.461 4.485 1.910 1.00 77.06 511 ASN A CA 1
ATOM 3718 C C . ASN A 1 511 ? 17.292 5.403 0.687 1.00 77.06 511 ASN A C 1
ATOM 3720 O O . ASN A 1 511 ? 16.170 5.626 0.241 1.00 77.06 511 ASN A O 1
ATOM 3724 N N . ASP A 1 512 ? 18.400 5.889 0.117 1.00 81.62 512 ASP A N 1
ATOM 3725 C CA . ASP A 1 512 ? 18.412 6.836 -1.016 1.00 81.62 512 ASP A CA 1
ATOM 3726 C C . ASP A 1 512 ? 18.511 6.153 -2.398 1.00 81.62 512 ASP A C 1
ATOM 3728 O O . ASP A 1 512 ? 18.515 6.819 -3.434 1.00 81.62 512 ASP A O 1
ATOM 3732 N N . PHE A 1 513 ? 18.647 4.822 -2.439 1.00 82.88 513 PHE A N 1
ATOM 3733 C CA . PHE A 1 513 ? 18.835 4.067 -3.681 1.00 82.88 513 PHE A CA 1
ATOM 3734 C C . PHE A 1 513 ? 17.512 3.537 -4.247 1.00 82.88 513 PHE A C 1
ATOM 3736 O O . PHE A 1 513 ? 16.763 2.949 -3.479 1.00 82.88 513 PHE A O 1
ATOM 3743 N N . PRO A 1 514 ? 17.307 3.550 -5.580 1.00 89.25 514 PRO A N 1
ATOM 3744 C CA . PRO A 1 514 ? 18.148 4.170 -6.598 1.00 89.25 514 PRO A CA 1
ATOM 3745 C C . PRO A 1 514 ? 17.891 5.663 -6.731 1.00 89.25 514 PRO A C 1
ATOM 3747 O O . PRO A 1 514 ? 16.776 6.143 -6.561 1.00 89.25 514 PRO A O 1
ATOM 3750 N N . LYS A 1 515 ? 18.931 6.361 -7.180 1.00 92.44 515 LYS A N 1
ATOM 3751 C CA . LYS A 1 515 ? 18.856 7.747 -7.620 1.00 92.44 515 LYS A CA 1
ATOM 3752 C C . LYS A 1 515 ? 19.091 7.807 -9.124 1.00 92.44 515 LYS A C 1
ATOM 3754 O O . LYS A 1 515 ? 20.208 7.569 -9.587 1.00 92.44 515 LYS A O 1
ATOM 3759 N N . LEU A 1 516 ? 18.037 8.084 -9.882 1.00 94.62 516 LEU A N 1
ATOM 3760 C CA . LEU A 1 516 ? 18.072 8.246 -11.333 1.00 94.62 516 LEU A CA 1
ATOM 3761 C C . LEU A 1 516 ? 18.354 9.719 -11.650 1.00 94.62 516 LEU A C 1
ATOM 3763 O O . LEU A 1 516 ? 17.657 10.605 -11.162 1.00 94.62 516 LEU A O 1
ATOM 3767 N N . VAL A 1 517 ? 19.390 10.004 -12.437 1.00 96.19 517 VAL A N 1
ATOM 3768 C CA . VAL A 1 517 ? 19.901 11.373 -12.659 1.00 96.19 517 VAL A CA 1
ATOM 3769 C C . VAL A 1 517 ? 19.902 11.796 -14.123 1.00 96.19 517 VAL A C 1
ATOM 3771 O O . VAL A 1 517 ? 19.885 12.987 -14.419 1.00 96.19 517 VAL A O 1
ATOM 3774 N N . THR A 1 518 ? 19.916 10.838 -15.046 1.00 95.50 518 THR A N 1
ATOM 3775 C CA . THR A 1 518 ? 19.971 11.098 -16.483 1.00 95.50 518 THR A CA 1
ATOM 3776 C C . THR A 1 518 ? 18.645 10.719 -17.120 1.00 95.50 518 THR A C 1
ATOM 3778 O O . THR A 1 518 ? 18.338 9.536 -17.225 1.00 95.50 518 THR A O 1
ATOM 3781 N N . SER A 1 519 ? 17.883 11.691 -17.616 1.00 94.31 519 SER A N 1
ATOM 3782 C CA . SER A 1 519 ? 16.744 11.409 -18.493 1.00 94.31 519 SER A CA 1
ATOM 3783 C C . SER A 1 519 ? 17.207 11.132 -19.931 1.00 94.31 519 SER A C 1
ATOM 3785 O O . SER A 1 519 ? 18.332 11.472 -20.317 1.00 94.31 519 SER A O 1
ATOM 3787 N N . GLY A 1 520 ? 16.387 10.485 -20.764 1.00 90.25 520 GLY A N 1
ATOM 3788 C CA . GLY A 1 520 ? 16.811 10.246 -22.152 1.00 90.25 520 GLY A CA 1
ATOM 3789 C C . GLY A 1 520 ? 15.764 9.798 -23.159 1.00 90.25 520 GLY A C 1
ATOM 3790 O O . GLY A 1 520 ? 16.125 9.229 -24.198 1.00 90.25 520 GLY A O 1
ATOM 3791 N N . SER A 1 521 ? 14.492 10.099 -22.903 1.00 87.75 521 SER A N 1
ATOM 3792 C CA . SER A 1 521 ? 13.360 9.809 -23.782 1.00 87.75 521 SER A CA 1
ATOM 3793 C C . SER A 1 521 ? 13.423 8.363 -24.300 1.00 87.75 521 SER A C 1
ATOM 3795 O O . SER A 1 521 ? 13.849 7.455 -23.595 1.00 87.75 521 SER A O 1
ATOM 3797 N N . ASN A 1 522 ? 13.043 8.096 -25.548 1.00 80.12 522 ASN A N 1
ATOM 3798 C CA . ASN A 1 522 ? 13.001 6.749 -26.123 1.00 80.12 522 ASN A CA 1
ATOM 3799 C C . ASN A 1 522 ? 14.375 6.102 -26.383 1.00 80.12 522 ASN A C 1
ATOM 3801 O O . ASN A 1 522 ? 14.430 4.906 -26.650 1.00 80.12 522 ASN A O 1
ATOM 3805 N N . THR A 1 523 ? 15.485 6.848 -26.343 1.00 79.12 523 THR A N 1
ATOM 3806 C CA . THR A 1 523 ? 16.791 6.358 -26.845 1.00 79.12 523 THR A CA 1
ATOM 3807 C C . THR A 1 523 ? 17.902 6.325 -25.795 1.00 79.12 523 THR A C 1
ATOM 3809 O O . THR A 1 523 ? 19.037 5.935 -26.091 1.00 79.12 523 THR A O 1
ATOM 3812 N N . GLY A 1 524 ? 17.625 6.730 -24.561 1.00 84.44 524 GLY A N 1
ATOM 3813 C CA . GLY A 1 524 ? 18.612 6.798 -23.492 1.00 84.44 524 GLY A CA 1
ATOM 3814 C C . GLY A 1 524 ? 17.971 6.945 -22.121 1.00 84.44 524 GLY A C 1
ATOM 3815 O O . GLY A 1 524 ? 16.832 6.534 -21.924 1.00 84.44 524 GLY A O 1
ATOM 3816 N N . GLY A 1 525 ? 18.732 7.547 -21.211 1.00 89.69 525 GLY A N 1
ATOM 3817 C CA . GLY A 1 525 ? 18.351 7.733 -19.819 1.00 89.69 525 GLY A CA 1
ATOM 3818 C C . GLY A 1 525 ? 18.861 6.606 -18.933 1.00 89.69 525 GLY A C 1
ATOM 3819 O O . GLY A 1 525 ? 19.324 5.564 -19.414 1.00 89.69 525 GLY A O 1
ATOM 3820 N N . ASP A 1 526 ? 18.803 6.852 -17.635 1.00 92.62 526 ASP A N 1
ATOM 3821 C CA . ASP A 1 526 ? 19.051 5.844 -16.628 1.00 92.62 526 ASP A CA 1
ATOM 3822 C C . ASP A 1 526 ? 17.923 4.823 -16.661 1.00 92.62 526 ASP A C 1
ATOM 3824 O O . ASP A 1 526 ? 16.745 5.145 -16.834 1.00 92.62 526 ASP A O 1
ATOM 3828 N N . MET A 1 527 ? 18.307 3.564 -16.496 1.00 90.00 527 MET A N 1
ATOM 3829 C CA . MET A 1 527 ? 17.366 2.471 -16.398 1.00 90.00 527 MET A CA 1
ATOM 3830 C C . MET A 1 527 ? 17.766 1.566 -15.253 1.00 90.00 527 MET A C 1
ATOM 3832 O O . MET A 1 527 ? 18.871 1.014 -15.226 1.00 90.00 527 MET A O 1
ATOM 3836 N N . TRP A 1 528 ? 16.839 1.396 -14.326 1.00 91.19 528 TRP A N 1
ATOM 3837 C CA . TRP A 1 528 ? 16.983 0.508 -13.198 1.00 91.19 528 TRP A CA 1
ATOM 3838 C C . TRP A 1 528 ? 16.191 -0.767 -13.451 1.00 91.19 528 TRP A C 1
ATOM 3840 O O . TRP A 1 528 ? 14.971 -0.751 -13.575 1.00 91.19 528 TRP A O 1
ATOM 3850 N N . LYS A 1 529 ? 16.900 -1.892 -13.547 1.00 88.25 529 LYS A N 1
ATOM 3851 C CA . LYS A 1 529 ? 16.274 -3.213 -13.596 1.00 88.25 529 LYS A CA 1
ATOM 3852 C C . LYS A 1 529 ? 15.968 -3.634 -12.169 1.00 88.25 529 LYS A C 1
ATOM 3854 O O . LYS A 1 529 ? 16.895 -3.878 -11.407 1.00 88.25 529 LYS A O 1
ATOM 3859 N N . VAL A 1 530 ? 14.692 -3.726 -11.839 1.00 88.62 530 VAL A N 1
ATOM 3860 C CA . VAL A 1 530 ? 14.230 -3.947 -10.471 1.00 88.62 530 VAL A CA 1
ATOM 3861 C C . VAL A 1 530 ? 14.277 -5.436 -10.146 1.00 88.62 530 VAL A C 1
ATOM 3863 O O . VAL A 1 530 ? 14.990 -5.874 -9.243 1.00 88.62 530 VAL A O 1
ATOM 3866 N N . ALA A 1 531 ? 13.537 -6.246 -10.907 1.00 88.25 531 ALA A N 1
ATOM 3867 C CA . ALA A 1 531 ? 13.318 -7.641 -10.551 1.00 88.25 531 ALA A CA 1
ATOM 3868 C C . ALA A 1 531 ? 12.979 -8.535 -11.738 1.00 88.25 531 ALA A C 1
ATOM 3870 O O . ALA A 1 531 ? 12.528 -8.085 -12.791 1.00 88.25 531 ALA A O 1
ATOM 3871 N N . MET A 1 532 ? 13.154 -9.832 -11.507 1.00 87.69 532 MET A N 1
ATOM 3872 C CA . MET A 1 532 ? 12.626 -10.914 -12.327 1.00 87.69 532 MET A CA 1
ATOM 3873 C C . MET A 1 532 ? 11.587 -11.680 -11.510 1.00 87.69 532 MET A C 1
ATOM 3875 O O . MET A 1 532 ? 11.852 -12.066 -10.369 1.00 87.69 532 MET A O 1
ATOM 3879 N N . ILE A 1 533 ? 10.417 -11.915 -12.095 1.00 90.44 533 ILE A N 1
ATOM 3880 C CA . ILE A 1 533 ? 9.268 -12.556 -11.452 1.00 90.44 533 ILE A CA 1
ATOM 3881 C C . ILE A 1 533 ? 8.929 -13.818 -12.237 1.00 90.44 533 ILE A C 1
ATOM 3883 O O . ILE A 1 533 ? 8.817 -13.771 -13.457 1.00 90.44 533 ILE A O 1
ATOM 3887 N N . SER A 1 534 ? 8.737 -14.946 -11.560 1.00 90.12 534 SER A N 1
ATOM 3888 C CA . SER A 1 534 ? 8.158 -16.154 -12.160 1.00 90.12 534 SER A CA 1
ATOM 3889 C C . SER A 1 534 ? 6.807 -16.445 -11.521 1.00 90.12 534 SER A C 1
ATOM 3891 O O . SER A 1 534 ? 6.739 -16.665 -10.313 1.00 90.12 534 SER A O 1
ATOM 3893 N N . ALA A 1 535 ? 5.747 -16.465 -12.327 1.00 91.75 535 ALA A N 1
ATOM 3894 C CA . ALA A 1 535 ? 4.397 -16.783 -11.884 1.00 91.75 535 ALA A CA 1
ATOM 3895 C C . ALA A 1 535 ? 4.235 -18.294 -11.669 1.00 91.75 535 ALA A C 1
ATOM 3897 O O . ALA A 1 535 ? 4.529 -19.093 -12.555 1.00 91.75 535 ALA A O 1
ATOM 3898 N N . SER A 1 536 ? 3.705 -18.683 -10.517 1.00 92.31 536 SER A N 1
ATOM 3899 C CA . SER A 1 536 ? 3.225 -20.024 -10.199 1.00 92.31 536 SER A CA 1
ATOM 3900 C C . SER A 1 536 ? 1.724 -19.929 -9.963 1.00 92.31 536 SER A C 1
ATOM 3902 O O . SER A 1 536 ? 1.280 -19.368 -8.963 1.00 92.31 536 SER A O 1
ATOM 3904 N N . VAL A 1 537 ? 0.935 -20.411 -10.921 1.00 89.75 537 VAL A N 1
ATOM 3905 C CA . VAL A 1 537 ? -0.522 -20.258 -10.911 1.00 89.75 537 VAL A CA 1
ATOM 3906 C C . VAL A 1 537 ? -1.167 -21.605 -10.660 1.00 89.75 537 VAL A C 1
ATOM 3908 O O . VAL A 1 537 ? -1.058 -22.522 -11.475 1.00 89.75 537 VAL A O 1
ATOM 3911 N N . THR A 1 538 ? -1.874 -21.710 -9.540 1.00 89.62 538 THR A N 1
ATOM 3912 C CA . THR A 1 538 ? -2.662 -22.889 -9.181 1.00 89.62 538 THR A CA 1
ATOM 3913 C C . THR A 1 538 ? -4.143 -22.570 -9.317 1.00 89.62 538 THR A C 1
ATOM 3915 O O . THR A 1 538 ? -4.626 -21.582 -8.759 1.00 89.62 538 THR A O 1
ATOM 3918 N N . SER A 1 539 ? -4.882 -23.405 -10.047 1.00 82.38 539 SER A N 1
ATOM 3919 C CA . SER A 1 539 ? -6.344 -23.352 -10.059 1.00 82.38 539 SER A CA 1
ATOM 3920 C C . SER A 1 539 ? -6.875 -23.913 -8.743 1.00 82.38 539 SER A C 1
ATOM 3922 O O . SER A 1 539 ? -6.697 -25.102 -8.471 1.00 82.38 539 SER A O 1
ATOM 3924 N N . GLY A 1 540 ? -7.516 -23.075 -7.932 1.00 74.56 540 GLY A N 1
ATOM 3925 C CA . GLY A 1 540 ? -8.272 -23.538 -6.774 1.00 74.56 540 GLY A CA 1
ATOM 3926 C C . GLY A 1 540 ? -9.493 -24.357 -7.199 1.00 74.56 540 GLY A C 1
ATOM 3927 O O . GLY A 1 540 ? -9.975 -24.237 -8.328 1.00 74.56 540 GLY A O 1
ATOM 3928 N N . ALA A 1 541 ? -10.022 -25.170 -6.280 1.00 65.00 541 ALA A N 1
ATOM 3929 C CA . ALA A 1 541 ? -11.221 -25.982 -6.511 1.00 65.00 541 ALA A CA 1
ATOM 3930 C C . ALA A 1 541 ? -12.444 -25.137 -6.932 1.00 65.00 541 ALA A C 1
ATOM 3932 O O . ALA A 1 541 ? -13.284 -25.604 -7.694 1.00 65.00 541 ALA A O 1
ATOM 3933 N N . SER A 1 542 ? -12.495 -23.871 -6.506 1.00 66.38 542 SER A N 1
ATOM 3934 C CA . SER A 1 542 ? -13.544 -22.900 -6.851 1.00 66.38 542 SER A CA 1
ATOM 3935 C C . SER A 1 542 ? -13.324 -22.191 -8.196 1.00 66.38 542 SER A C 1
ATOM 3937 O O . SER A 1 542 ? -14.020 -21.229 -8.501 1.00 66.38 542 SER A O 1
ATOM 3939 N N . GLY A 1 543 ? -12.309 -22.579 -8.978 1.00 71.19 543 GLY A N 1
ATOM 3940 C CA . GLY A 1 543 ? -11.921 -21.886 -10.214 1.00 71.19 543 GLY A CA 1
ATOM 3941 C C . GLY A 1 543 ? -11.173 -20.562 -9.998 1.00 71.19 543 GLY A C 1
ATOM 3942 O O . GLY A 1 543 ? -10.614 -20.021 -10.953 1.00 71.19 543 GLY A O 1
ATOM 3943 N N . VAL A 1 544 ? -11.094 -20.074 -8.754 1.00 72.75 544 VAL A N 1
ATOM 3944 C CA . VAL A 1 544 ? -10.251 -18.938 -8.361 1.00 72.75 544 VAL A CA 1
ATOM 3945 C C . VAL A 1 544 ? -8.788 -19.314 -8.582 1.00 72.75 544 VAL A C 1
ATOM 3947 O O . VAL A 1 544 ? -8.308 -20.336 -8.087 1.00 72.75 544 VAL A O 1
ATOM 3950 N N . ARG A 1 545 ? -8.074 -18.504 -9.364 1.00 77.50 545 ARG A N 1
ATOM 3951 C CA . ARG A 1 545 ? -6.645 -18.695 -9.616 1.00 77.50 545 ARG A CA 1
ATOM 3952 C C . ARG A 1 545 ? -5.858 -18.003 -8.514 1.00 77.50 545 ARG A C 1
ATOM 3954 O O . ARG A 1 545 ? -5.986 -16.799 -8.345 1.00 77.50 545 ARG A O 1
ATOM 3961 N N . SER A 1 546 ? -5.025 -18.758 -7.808 1.00 80.69 546 SER A N 1
ATOM 3962 C CA . SER A 1 546 ? -4.027 -18.187 -6.905 1.00 80.69 546 SER A CA 1
ATOM 3963 C C . SER A 1 546 ? -2.705 -18.065 -7.654 1.00 80.69 546 SER A C 1
ATOM 3965 O O . SER A 1 546 ? -2.256 -19.033 -8.276 1.00 80.69 546 SER A O 1
ATOM 3967 N N . THR A 1 547 ? -2.106 -16.876 -7.613 1.00 81.88 547 THR A N 1
ATOM 3968 C CA . THR A 1 547 ? -0.794 -16.596 -8.205 1.00 81.88 547 THR A CA 1
ATOM 3969 C C . THR A 1 547 ? 0.222 -16.421 -7.089 1.00 81.88 547 THR A C 1
ATOM 3971 O O . THR A 1 547 ? 0.134 -15.476 -6.314 1.00 81.88 547 THR A O 1
ATOM 3974 N N . ARG A 1 548 ? 1.212 -17.309 -7.033 1.00 84.06 548 ARG A N 1
ATOM 3975 C CA . ARG A 1 548 ? 2.427 -17.140 -6.229 1.00 84.06 548 ARG A CA 1
ATOM 3976 C C . ARG A 1 548 ? 3.575 -16.719 -7.127 1.00 84.06 548 ARG A C 1
ATOM 3978 O O . ARG A 1 548 ? 3.603 -17.089 -8.298 1.00 84.06 548 ARG A O 1
ATOM 3985 N N . CYS A 1 549 ? 4.541 -15.992 -6.584 1.00 84.31 549 CYS A N 1
ATOM 3986 C CA . CYS A 1 549 ? 5.696 -15.552 -7.353 1.00 84.31 549 CYS A CA 1
ATOM 3987 C C . CYS A 1 549 ? 7.006 -15.994 -6.730 1.00 84.31 549 CYS A C 1
ATOM 3989 O O . CYS A 1 549 ? 7.238 -15.799 -5.540 1.00 84.31 549 CYS A O 1
ATOM 3991 N N . LEU A 1 550 ? 7.885 -16.531 -7.572 1.00 80.06 550 LEU A N 1
ATOM 3992 C CA . LEU A 1 550 ? 9.304 -16.633 -7.260 1.00 80.06 550 LEU A CA 1
ATOM 3993 C C . LEU A 1 550 ? 9.985 -15.369 -7.775 1.00 80.06 550 LEU A C 1
ATOM 3995 O O . LEU A 1 550 ? 9.735 -14.950 -8.908 1.00 80.06 550 LEU A O 1
ATOM 3999 N N . ARG A 1 551 ? 10.829 -14.765 -6.943 1.00 72.94 551 ARG A N 1
ATOM 4000 C CA . ARG A 1 551 ? 11.473 -13.483 -7.232 1.00 72.94 551 ARG A CA 1
ATOM 4001 C C . ARG A 1 551 ? 12.986 -13.610 -7.241 1.00 72.94 551 ARG A C 1
ATOM 4003 O O . ARG A 1 551 ? 13.568 -14.388 -6.489 1.00 72.94 551 ARG A O 1
ATOM 4010 N N . SER A 1 552 ? 13.622 -12.795 -8.067 1.00 66.44 552 SER A N 1
ATOM 4011 C CA . SER A 1 552 ? 15.048 -12.506 -7.967 1.00 66.44 552 SER A CA 1
ATOM 4012 C C . SER A 1 552 ? 15.235 -11.014 -8.198 1.00 66.44 552 SER A C 1
ATOM 4014 O O . SER A 1 552 ? 14.986 -10.523 -9.302 1.00 66.44 552 SER A O 1
ATOM 4016 N N . ALA A 1 553 ? 15.616 -10.291 -7.146 1.00 59.00 553 ALA A N 1
ATOM 4017 C CA . ALA A 1 553 ? 16.000 -8.891 -7.265 1.00 59.00 553 ALA A CA 1
ATOM 4018 C C . ALA A 1 553 ? 17.278 -8.789 -8.106 1.00 59.00 553 ALA A C 1
ATOM 4020 O O . ALA A 1 553 ? 18.182 -9.621 -7.983 1.00 59.00 553 ALA A O 1
ATOM 4021 N N . LEU A 1 554 ? 17.346 -7.796 -8.992 1.00 61.88 554 LEU A N 1
ATOM 4022 C CA . LEU A 1 554 ? 18.512 -7.581 -9.842 1.00 61.88 554 LEU A CA 1
ATOM 4023 C C . LEU A 1 554 ? 19.381 -6.468 -9.243 1.00 61.88 554 LEU A C 1
ATOM 4025 O O . LEU A 1 554 ? 19.113 -5.287 -9.409 1.00 61.88 554 LEU A O 1
ATOM 4029 N N . THR A 1 555 ? 20.482 -6.840 -8.594 1.00 51.06 555 THR A N 1
ATOM 4030 C CA . THR A 1 555 ? 21.420 -5.935 -7.895 1.00 51.06 555 THR A CA 1
ATOM 4031 C C . THR A 1 555 ? 22.337 -5.091 -8.784 1.00 51.06 555 THR A C 1
ATOM 4033 O O . THR A 1 555 ? 23.405 -4.659 -8.346 1.00 51.06 555 THR A O 1
ATOM 4036 N N . ARG A 1 556 ? 22.008 -4.844 -10.056 1.00 50.88 556 ARG A N 1
ATOM 4037 C CA . ARG A 1 556 ? 22.933 -4.082 -10.912 1.00 50.88 556 ARG A CA 1
ATOM 4038 C C . ARG A 1 556 ? 22.728 -2.578 -10.765 1.00 50.88 556 ARG A C 1
ATOM 4040 O O . ARG A 1 556 ? 21.643 -2.066 -11.016 1.00 50.88 556 ARG A O 1
ATOM 4047 N N . THR A 1 557 ? 23.820 -1.891 -10.429 1.00 50.88 557 THR A N 1
ATOM 4048 C CA . THR A 1 557 ? 23.969 -0.431 -10.449 1.00 50.88 557 THR A CA 1
ATOM 4049 C C . THR A 1 557 ? 23.372 0.157 -11.736 1.00 50.88 557 THR A C 1
ATOM 4051 O O . THR A 1 557 ? 23.638 -0.402 -12.813 1.00 50.88 557 THR A O 1
ATOM 4054 N N . PRO A 1 558 ? 22.608 1.268 -11.659 1.00 48.47 558 PRO A N 1
ATOM 4055 C CA . PRO A 1 558 ? 22.157 2.007 -12.834 1.00 48.47 558 PRO A CA 1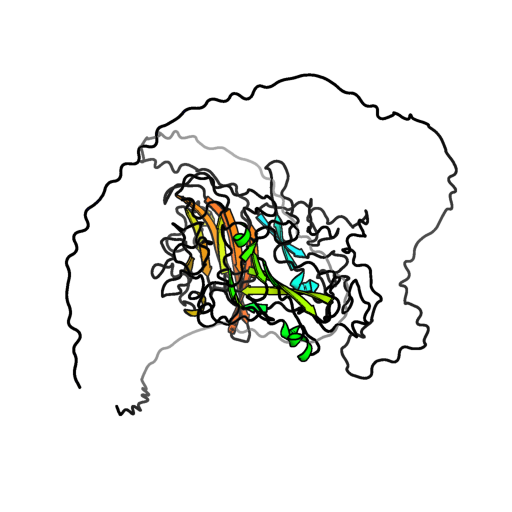
ATOM 4056 C C . PRO A 1 558 ? 23.357 2.245 -13.745 1.00 48.47 558 PRO A C 1
ATOM 4058 O O . PRO A 1 558 ? 24.342 2.875 -13.363 1.00 48.47 558 PRO A O 1
ATOM 4061 N N . THR A 1 559 ? 23.353 1.620 -14.917 1.00 47.53 559 THR A N 1
ATOM 4062 C CA . THR A 1 559 ? 24.513 1.672 -15.803 1.00 47.53 559 THR A CA 1
ATOM 4063 C C . THR A 1 559 ? 24.350 2.900 -16.687 1.00 47.53 559 THR A C 1
ATOM 4065 O O . THR A 1 559 ? 23.591 2.858 -17.654 1.00 47.53 559 THR A O 1
ATOM 4068 N N . ALA A 1 560 ? 25.059 3.991 -16.383 1.00 39.47 560 ALA A N 1
ATOM 4069 C CA . ALA A 1 560 ? 25.180 5.122 -17.300 1.00 39.47 560 ALA A CA 1
ATOM 4070 C C . ALA A 1 560 ? 25.870 4.636 -18.594 1.00 39.47 560 ALA A C 1
ATOM 4072 O O . ALA A 1 560 ? 27.077 4.424 -18.625 1.00 39.47 560 ALA A O 1
ATOM 4073 N N . ARG A 1 561 ? 25.060 4.359 -19.628 1.00 49.97 561 ARG A N 1
ATOM 4074 C CA . ARG A 1 561 ? 25.384 3.932 -21.010 1.00 49.97 561 ARG A CA 1
ATOM 4075 C C . ARG A 1 561 ? 26.714 3.195 -21.264 1.00 49.97 561 ARG A C 1
ATOM 4077 O O . ARG A 1 561 ? 27.790 3.784 -21.319 1.00 49.97 561 ARG A O 1
ATOM 4084 N N . THR A 1 562 ? 26.583 1.994 -21.832 1.00 30.70 562 THR A N 1
ATOM 4085 C CA . THR A 1 562 ? 27.374 1.634 -23.023 1.00 30.70 562 THR A CA 1
ATOM 4086 C C . THR A 1 562 ? 26.835 2.452 -24.206 1.00 30.70 562 THR A C 1
ATOM 4088 O O . THR A 1 562 ? 25.670 2.306 -24.578 1.00 30.70 562 THR A O 1
ATOM 4091 N N . ARG A 1 563 ? 27.637 3.347 -24.802 1.00 29.36 563 ARG A N 1
ATOM 4092 C CA . ARG A 1 563 ? 27.271 4.002 -26.073 1.00 29.36 563 ARG A CA 1
ATOM 4093 C C . ARG A 1 563 ? 27.063 2.920 -27.133 1.00 29.36 563 ARG A C 1
ATOM 4095 O O . ARG A 1 563 ? 28.024 2.258 -27.516 1.00 29.36 563 ARG A O 1
ATOM 4102 N N . ILE A 1 564 ? 25.852 2.796 -27.669 1.00 30.78 564 ILE A N 1
ATOM 4103 C CA . ILE A 1 564 ? 25.668 2.190 -28.989 1.00 30.78 564 ILE A CA 1
ATOM 4104 C C . ILE A 1 564 ? 26.186 3.228 -29.984 1.00 30.78 564 ILE A C 1
ATOM 4106 O O . ILE A 1 564 ? 25.469 4.136 -30.401 1.00 30.78 564 ILE A O 1
ATOM 4110 N N . ALA A 1 565 ? 27.480 3.156 -30.291 1.00 27.72 565 ALA A N 1
ATOM 4111 C CA . ALA A 1 565 ? 28.016 3.844 -31.448 1.00 27.72 565 ALA A CA 1
ATOM 4112 C C . ALA A 1 565 ? 27.365 3.208 -32.680 1.00 27.72 565 ALA A C 1
ATOM 4114 O O . ALA A 1 565 ? 27.640 2.060 -33.018 1.00 27.72 565 ALA A O 1
ATOM 4115 N N . SER A 1 566 ? 26.476 3.953 -33.332 1.00 32.34 566 SER A N 1
ATOM 4116 C CA . SER A 1 566 ? 26.090 3.695 -34.714 1.00 32.34 566 SER A CA 1
ATOM 4117 C C . SER A 1 566 ? 27.335 3.881 -35.584 1.00 32.34 566 SER A C 1
ATOM 4119 O O . SER A 1 566 ? 27.602 4.981 -36.067 1.00 32.34 566 SER A O 1
ATOM 4121 N N . THR A 1 567 ? 28.140 2.834 -35.748 1.00 27.50 567 THR A N 1
ATOM 4122 C CA . THR A 1 567 ? 29.196 2.810 -36.757 1.00 27.50 567 THR A CA 1
ATOM 4123 C C . THR A 1 567 ? 28.603 2.337 -38.076 1.00 27.50 567 THR A C 1
ATOM 4125 O O . THR A 1 567 ? 28.359 1.156 -38.312 1.00 27.50 567 THR A O 1
ATOM 4128 N N . THR A 1 568 ? 28.387 3.299 -38.965 1.00 29.14 568 THR A N 1
ATOM 4129 C CA . THR A 1 568 ? 28.348 3.098 -40.413 1.00 29.14 568 THR A CA 1
ATOM 4130 C C . THR A 1 568 ? 29.550 2.230 -40.827 1.00 29.14 568 THR A C 1
ATOM 4132 O O . THR A 1 568 ? 30.664 2.511 -40.372 1.00 29.14 568 THR A O 1
ATOM 4135 N N . PRO A 1 569 ? 29.394 1.181 -41.658 1.00 28.86 569 PRO A N 1
ATOM 4136 C CA . PRO A 1 569 ? 30.511 0.312 -42.002 1.00 28.86 569 PRO A CA 1
ATOM 4137 C C . PRO A 1 569 ? 31.460 1.042 -42.958 1.00 28.86 569 PRO A C 1
ATOM 4139 O O . PRO A 1 569 ? 31.212 1.143 -44.157 1.00 28.86 569 PRO A O 1
ATOM 4142 N N . GLN A 1 570 ? 32.574 1.543 -42.428 1.00 28.11 570 GLN A N 1
ATOM 4143 C CA . GLN A 1 570 ? 33.754 1.840 -43.232 1.00 28.11 570 GLN A CA 1
ATOM 4144 C C . GLN A 1 570 ? 34.438 0.508 -43.551 1.00 28.11 570 GLN A C 1
ATOM 4146 O O . GLN A 1 570 ? 34.987 -0.168 -42.682 1.00 28.11 570 GLN A O 1
ATOM 4151 N N . VAL A 1 571 ? 34.348 0.113 -44.819 1.00 31.36 571 VAL A N 1
ATOM 4152 C CA . VAL A 1 571 ? 35.131 -0.975 -45.399 1.00 31.36 571 VAL A CA 1
ATOM 4153 C C . VAL A 1 571 ? 36.608 -0.610 -45.275 1.00 31.36 571 VAL A C 1
ATOM 4155 O O . VAL A 1 571 ? 37.061 0.394 -45.818 1.00 31.36 571 VAL A O 1
ATOM 4158 N N . THR A 1 572 ? 37.388 -1.438 -44.588 1.00 27.83 572 THR A N 1
ATOM 415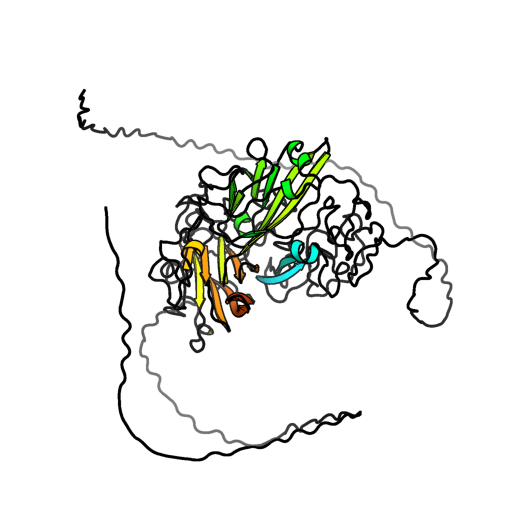9 C CA . THR A 1 572 ? 38.847 -1.394 -44.700 1.00 27.83 572 THR A CA 1
ATOM 4160 C C . THR A 1 572 ? 39.372 -2.817 -44.748 1.00 27.83 572 THR A C 1
ATOM 4162 O O . THR A 1 572 ? 39.262 -3.587 -43.794 1.00 27.83 572 THR A O 1
ATOM 4165 N N . ALA A 1 573 ? 39.899 -3.174 -45.916 1.00 29.00 573 ALA A N 1
ATOM 4166 C CA . ALA A 1 573 ? 40.517 -4.455 -46.194 1.00 29.00 573 ALA A CA 1
ATOM 4167 C C . ALA A 1 573 ? 41.719 -4.692 -45.267 1.00 29.00 573 ALA A C 1
ATOM 4169 O O . ALA A 1 573 ? 42.581 -3.825 -45.119 1.00 29.00 573 ALA A O 1
ATOM 4170 N N . ARG A 1 574 ? 41.809 -5.893 -44.683 1.00 26.91 574 ARG A N 1
ATOM 4171 C CA . ARG A 1 574 ? 43.053 -6.404 -44.097 1.00 26.91 574 ARG A CA 1
ATOM 4172 C C . ARG A 1 574 ? 43.450 -7.725 -44.740 1.00 26.91 574 ARG A C 1
ATOM 4174 O O . ARG A 1 574 ? 42.686 -8.685 -44.798 1.00 26.91 574 ARG A O 1
ATOM 4181 N N . ILE A 1 575 ? 44.682 -7.694 -45.228 1.00 28.64 575 ILE A N 1
ATOM 4182 C CA . ILE A 1 575 ? 45.457 -8.741 -45.883 1.00 28.64 575 ILE A CA 1
ATOM 4183 C C . ILE A 1 575 ? 45.703 -9.891 -44.896 1.00 28.64 575 ILE A C 1
ATOM 4185 O O . ILE A 1 575 ? 46.102 -9.661 -43.755 1.00 28.64 575 ILE A O 1
ATOM 4189 N N . ARG A 1 576 ? 45.464 -11.133 -45.340 1.00 27.12 576 ARG A N 1
ATOM 4190 C CA . ARG A 1 576 ? 45.824 -12.357 -44.609 1.00 27.12 576 ARG A CA 1
ATOM 4191 C C . ARG A 1 576 ? 47.288 -12.700 -44.880 1.00 27.12 576 ARG A C 1
ATOM 4193 O O . ARG A 1 576 ? 47.669 -12.817 -46.039 1.00 27.12 576 ARG A O 1
ATOM 4200 N N . PHE A 1 577 ? 48.052 -12.972 -43.825 1.00 29.69 577 PHE A N 1
ATOM 4201 C CA . PHE A 1 577 ? 49.260 -13.790 -43.915 1.00 29.69 577 PHE A CA 1
ATOM 4202 C C . PHE A 1 577 ? 49.013 -15.134 -43.232 1.00 29.69 577 PHE A C 1
ATOM 4204 O O . PHE A 1 577 ? 48.481 -15.201 -42.125 1.00 29.69 577 PHE A O 1
ATOM 4211 N N . ALA A 1 578 ? 49.356 -16.195 -43.956 1.00 30.94 578 ALA A N 1
ATOM 4212 C CA . ALA A 1 578 ? 49.277 -17.581 -43.535 1.00 30.94 578 ALA A CA 1
ATOM 4213 C C . ALA A 1 578 ? 50.428 -17.936 -42.583 1.00 30.94 578 ALA A C 1
ATOM 4215 O O . ALA A 1 578 ? 51.562 -17.507 -42.792 1.00 30.94 578 ALA A O 1
ATOM 4216 N N . SER A 1 579 ? 50.160 -18.792 -41.598 1.00 31.61 579 SER A N 1
ATOM 4217 C CA . SER A 1 579 ? 51.190 -19.571 -40.912 1.00 31.61 579 SER A CA 1
ATOM 4218 C C . SER A 1 579 ? 50.723 -21.018 -40.708 1.00 31.61 579 SER A C 1
ATOM 4220 O O . SER A 1 579 ? 49.560 -21.299 -40.424 1.00 31.61 579 SER A O 1
ATOM 4222 N N . LEU A 1 580 ? 51.665 -21.919 -40.987 1.00 32.38 580 LEU A N 1
ATOM 4223 C CA . LEU A 1 580 ? 51.595 -23.382 -41.079 1.00 32.38 580 LEU A CA 1
ATOM 4224 C C . LEU A 1 580 ? 51.749 -24.062 -39.684 1.00 32.38 580 LEU A C 1
ATOM 4226 O O . LEU A 1 580 ? 51.908 -23.360 -38.686 1.00 32.38 580 LEU A O 1
ATOM 4230 N N . PRO A 1 581 ? 51.630 -25.406 -39.573 1.00 36.38 581 PRO A N 1
ATOM 4231 C CA . PRO A 1 581 ? 50.973 -26.089 -38.458 1.00 36.38 581 PRO A CA 1
ATOM 4232 C C . PRO A 1 581 ? 51.899 -26.409 -37.276 1.00 36.38 581 PRO A C 1
ATOM 4234 O O . PRO A 1 581 ? 53.103 -26.600 -37.438 1.00 36.38 581 PRO A O 1
ATOM 4237 N N . ARG A 1 582 ? 51.310 -26.554 -36.080 1.00 34.78 582 ARG A N 1
ATOM 4238 C CA . ARG A 1 582 ? 51.990 -27.104 -34.897 1.00 34.78 582 ARG A CA 1
ATOM 4239 C C . ARG A 1 582 ? 51.713 -28.597 -34.726 1.00 34.78 582 ARG A C 1
ATOM 4241 O O . ARG A 1 582 ? 50.575 -29.053 -34.776 1.00 34.78 582 ARG A O 1
ATOM 4248 N N . VAL A 1 583 ? 52.810 -29.306 -34.492 1.00 35.12 583 VAL A N 1
ATOM 4249 C CA . VAL A 1 583 ? 52.971 -30.724 -34.166 1.00 35.12 583 VAL A CA 1
ATOM 4250 C C . VAL A 1 583 ? 52.683 -30.937 -32.666 1.00 35.12 583 VAL A C 1
ATOM 4252 O O . VAL A 1 583 ? 53.155 -30.155 -31.843 1.00 35.12 583 VAL A O 1
ATOM 4255 N N . GLY A 1 584 ? 51.892 -31.961 -32.310 1.00 33.56 584 GLY A N 1
ATOM 4256 C CA . GLY A 1 584 ? 51.740 -32.461 -30.924 1.00 33.56 584 GLY A CA 1
ATOM 4257 C C . GLY A 1 584 ? 52.949 -33.306 -30.485 1.00 33.56 584 GLY A C 1
ATOM 4258 O O . GLY A 1 584 ? 53.767 -33.630 -31.346 1.00 33.56 584 GLY A O 1
ATOM 4259 N N . PRO A 1 585 ? 53.086 -33.727 -29.204 1.00 43.44 585 PRO A N 1
ATOM 4260 C CA . PRO A 1 585 ? 52.259 -34.844 -28.714 1.00 43.44 585 PRO A CA 1
ATOM 4261 C C . PRO A 1 585 ? 52.028 -34.934 -27.174 1.00 43.44 585 PRO A C 1
ATOM 4263 O O . PRO A 1 585 ? 52.516 -34.129 -26.391 1.00 43.44 585 PRO A O 1
ATOM 4266 N N . CYS A 1 586 ? 51.334 -36.024 -26.800 1.00 29.42 586 CYS A N 1
ATOM 4267 C CA . CYS A 1 586 ? 51.332 -36.773 -25.524 1.00 29.42 586 CYS A CA 1
ATOM 4268 C C . CYS A 1 586 ? 50.224 -36.541 -24.469 1.00 29.42 586 CYS A C 1
ATOM 4270 O O . CYS A 1 586 ? 50.314 -35.711 -23.575 1.00 29.42 586 CYS A O 1
ATOM 4272 N N . ARG A 1 587 ? 49.216 -37.429 -24.573 1.00 33.59 587 ARG A N 1
ATOM 4273 C CA . ARG A 1 587 ? 48.470 -38.178 -23.533 1.00 33.59 587 ARG A CA 1
ATOM 4274 C C . ARG A 1 587 ? 48.811 -37.918 -22.051 1.00 33.59 587 ARG A C 1
ATOM 4276 O O . ARG A 1 587 ? 49.900 -38.261 -21.607 1.00 33.59 587 ARG A O 1
ATOM 4283 N N . SER A 1 588 ? 47.757 -37.704 -21.259 1.00 30.28 588 SER A N 1
ATOM 4284 C CA . SER A 1 588 ? 47.428 -38.587 -20.128 1.00 30.28 588 SER A CA 1
ATOM 4285 C C . SER A 1 588 ? 45.907 -38.646 -19.918 1.00 30.28 588 SER A C 1
ATOM 4287 O O . SER A 1 588 ? 45.192 -37.650 -19.970 1.00 30.28 588 SER A O 1
ATOM 4289 N N . THR A 1 589 ? 45.400 -39.868 -19.789 1.00 35.31 589 THR A N 1
ATOM 4290 C CA . THR A 1 589 ? 44.000 -40.229 -19.544 1.00 35.31 589 THR A CA 1
ATOM 4291 C C . THR A 1 589 ? 43.823 -40.540 -18.064 1.00 35.31 589 THR A C 1
ATOM 4293 O O . THR A 1 589 ? 44.465 -41.471 -17.580 1.00 35.31 589 THR A O 1
ATOM 4296 N N . LEU A 1 590 ? 42.906 -39.855 -17.380 1.00 32.38 590 LEU A N 1
ATOM 4297 C CA . LEU A 1 590 ? 42.366 -40.292 -16.092 1.00 32.38 590 LEU A CA 1
ATOM 4298 C C . LEU A 1 590 ? 40.835 -40.319 -16.171 1.00 32.38 590 LEU A C 1
ATOM 4300 O O . LEU A 1 590 ? 40.189 -39.320 -16.474 1.00 32.38 590 LEU A O 1
ATOM 4304 N N . LYS A 1 591 ? 40.282 -41.517 -15.955 1.00 33.41 591 LYS A N 1
ATOM 4305 C CA . LYS A 1 591 ? 38.854 -41.797 -15.755 1.00 33.41 591 LYS A CA 1
ATOM 4306 C C . LYS A 1 591 ? 38.464 -41.434 -14.315 1.00 33.41 591 LYS A C 1
ATOM 4308 O O . LYS A 1 591 ? 39.254 -41.736 -13.422 1.00 33.41 591 LYS A O 1
ATOM 4313 N N . PRO A 1 592 ? 37.236 -40.966 -14.050 1.00 38.25 592 PRO A N 1
ATOM 4314 C CA . PRO A 1 592 ? 36.622 -41.111 -12.739 1.00 38.25 592 PRO A CA 1
ATOM 4315 C C . PRO A 1 592 ? 35.889 -42.457 -12.660 1.00 38.25 592 PRO A C 1
ATOM 4317 O O . PRO A 1 592 ? 35.016 -42.756 -13.478 1.00 38.25 592 PRO A O 1
ATOM 4320 N N . SER A 1 593 ? 36.276 -43.272 -11.682 1.00 33.91 593 SER A N 1
ATOM 4321 C CA . SER A 1 593 ? 35.562 -44.480 -11.269 1.00 33.91 593 SER A CA 1
ATOM 4322 C C . SER A 1 593 ? 34.379 -44.113 -10.375 1.00 33.91 593 SER A C 1
ATOM 4324 O O . SER A 1 593 ? 34.468 -43.210 -9.547 1.00 33.91 593 SER A O 1
ATOM 4326 N N . ALA A 1 594 ? 33.284 -44.844 -10.561 1.00 34.78 594 ALA A N 1
ATOM 4327 C CA . ALA A 1 594 ? 32.078 -44.796 -9.754 1.00 34.78 594 ALA A CA 1
ATOM 4328 C C . ALA A 1 594 ? 32.351 -45.191 -8.293 1.00 34.78 594 ALA A C 1
ATOM 4330 O O . ALA A 1 594 ? 33.049 -46.173 -8.042 1.00 34.78 594 ALA A O 1
ATOM 4331 N N . PHE A 1 595 ? 31.735 -44.467 -7.359 1.00 31.84 595 PHE A N 1
ATOM 4332 C CA . PHE A 1 595 ? 31.516 -44.926 -5.991 1.00 31.84 595 PHE A CA 1
ATOM 4333 C C . PHE A 1 595 ? 30.035 -45.276 -5.832 1.00 31.84 595 PHE A C 1
ATOM 4335 O O . PHE A 1 595 ? 29.156 -44.421 -5.900 1.00 31.84 595 PHE A O 1
ATOM 4342 N N . THR A 1 596 ? 29.782 -46.572 -5.689 1.00 33.91 596 THR A N 1
ATOM 4343 C CA . THR A 1 596 ? 28.568 -47.162 -5.123 1.00 33.91 596 THR A CA 1
ATOM 4344 C C . THR A 1 596 ? 28.755 -47.253 -3.618 1.00 33.91 596 THR A C 1
ATOM 4346 O O . THR A 1 596 ? 29.688 -47.925 -3.179 1.00 33.91 596 THR A O 1
ATOM 4349 N N . GLU A 1 597 ? 27.867 -46.632 -2.847 1.00 36.47 597 GLU A N 1
ATOM 4350 C CA . GLU A 1 597 ? 27.788 -46.838 -1.403 1.00 36.47 597 GLU A CA 1
ATOM 4351 C C . GLU A 1 597 ? 26.551 -47.671 -1.057 1.00 36.47 597 GLU A C 1
ATOM 4353 O O . GLU A 1 597 ? 25.438 -47.460 -1.542 1.00 36.47 597 GLU A O 1
ATOM 4358 N N . THR A 1 598 ? 26.831 -48.705 -0.281 1.00 32.41 598 THR A N 1
ATOM 4359 C CA . THR A 1 598 ? 25.983 -49.797 0.177 1.00 32.41 598 THR A CA 1
ATOM 4360 C C . THR A 1 598 ? 25.109 -49.388 1.359 1.00 32.41 598 THR A C 1
ATOM 4362 O O . THR A 1 598 ? 25.593 -48.804 2.322 1.00 32.41 598 THR A O 1
ATOM 4365 N N . THR A 1 599 ? 23.841 -49.794 1.324 1.00 37.88 599 THR A N 1
ATOM 4366 C CA . THR A 1 599 ? 22.932 -49.883 2.480 1.00 37.88 599 THR A CA 1
ATOM 4367 C C . THR A 1 599 ? 23.119 -51.208 3.231 1.00 37.88 599 THR A C 1
ATOM 4369 O O . THR A 1 599 ? 23.513 -52.205 2.619 1.00 37.88 599 THR A O 1
ATOM 4372 N N . PRO A 1 600 ? 22.751 -51.259 4.527 1.00 46.41 600 PRO A N 1
ATOM 4373 C CA . PRO A 1 600 ? 22.229 -52.504 5.097 1.00 46.41 600 PRO A CA 1
ATOM 4374 C C . PRO A 1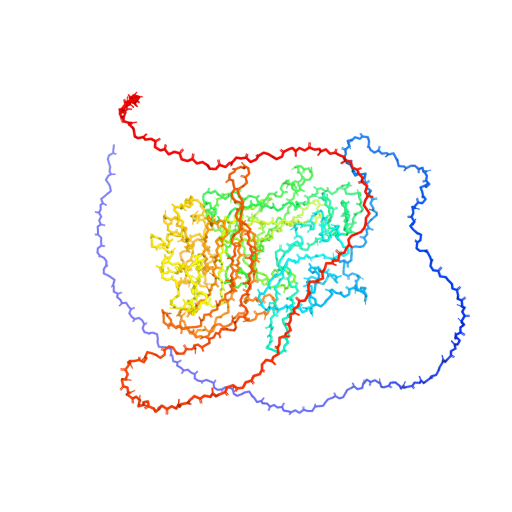 600 ? 20.934 -52.356 5.931 1.00 46.41 600 PRO A C 1
ATOM 4376 O O . PRO A 1 600 ? 20.800 -51.433 6.730 1.00 46.41 600 PRO A O 1
ATOM 4379 N N . GLY A 1 601 ? 20.048 -53.361 5.798 1.00 31.06 601 GLY A N 1
ATOM 4380 C CA . GLY A 1 601 ? 19.127 -53.865 6.842 1.00 31.06 601 GLY A CA 1
ATOM 4381 C C . GLY A 1 601 ? 17.662 -53.403 6.766 1.00 31.06 601 GLY A C 1
ATOM 4382 O O . GLY A 1 601 ? 17.299 -52.404 7.365 1.00 31.06 601 GLY A O 1
ATOM 4383 N N . GLU A 1 602 ? 16.806 -53.999 5.928 1.00 32.72 602 GLU A N 1
ATOM 4384 C CA . GLU A 1 602 ? 15.875 -55.121 6.219 1.00 32.72 602 GLU A CA 1
ATOM 4385 C C . GLU A 1 602 ? 14.852 -54.936 7.369 1.00 32.72 602 GLU A C 1
ATOM 4387 O O . GLU A 1 602 ? 15.190 -55.059 8.543 1.00 32.72 602 GLU A O 1
ATOM 4392 N N . ARG A 1 603 ? 13.553 -54.852 7.013 1.00 34.28 603 ARG A N 1
ATOM 4393 C CA . ARG A 1 603 ? 12.520 -55.854 7.377 1.00 34.28 603 ARG A CA 1
ATOM 4394 C C . ARG A 1 603 ? 11.279 -55.777 6.466 1.00 34.28 603 ARG A C 1
ATOM 4396 O O . ARG A 1 603 ? 10.802 -54.713 6.093 1.00 34.28 603 ARG A O 1
ATOM 4403 N N . ASN A 1 604 ? 10.813 -56.973 6.114 1.00 31.70 604 ASN A N 1
ATOM 4404 C CA . ASN A 1 604 ? 9.769 -57.372 5.164 1.00 31.70 604 ASN A CA 1
ATOM 4405 C C . ASN A 1 604 ? 8.346 -56.862 5.458 1.00 31.70 604 ASN A C 1
ATOM 4407 O O . ASN A 1 604 ? 7.958 -56.933 6.615 1.00 31.70 604 ASN A O 1
ATOM 4411 N N . VAL A 1 605 ? 7.533 -56.597 4.412 1.00 36.06 605 VAL A N 1
ATOM 4412 C CA . VAL A 1 605 ? 6.244 -57.291 4.125 1.00 36.06 605 VAL A CA 1
ATOM 4413 C C . VAL A 1 605 ? 5.928 -57.238 2.611 1.00 36.06 605 VAL A C 1
ATOM 4415 O O . VAL A 1 605 ? 6.028 -56.203 1.962 1.00 36.06 605 VAL A O 1
ATOM 4418 N N . PHE A 1 606 ? 5.539 -58.390 2.057 1.00 30.03 606 PHE A N 1
ATOM 4419 C CA . PHE A 1 606 ? 5.145 -58.680 0.670 1.00 30.03 606 PHE A CA 1
ATOM 4420 C C . PHE A 1 606 ? 3.912 -57.909 0.147 1.00 30.03 606 PHE A C 1
ATOM 4422 O O . PHE A 1 606 ? 2.887 -57.878 0.821 1.00 30.03 606 PHE A O 1
ATOM 4429 N N . ARG A 1 607 ? 3.921 -57.536 -1.149 1.00 30.95 607 ARG A N 1
ATOM 4430 C CA . ARG A 1 607 ? 2.848 -57.873 -2.122 1.00 30.95 607 ARG A CA 1
ATOM 4431 C C . ARG A 1 607 ? 3.288 -57.650 -3.582 1.00 30.95 607 ARG A C 1
ATOM 4433 O O . ARG A 1 607 ? 3.684 -56.561 -3.975 1.00 30.95 607 ARG A O 1
ATOM 4440 N N . LYS A 1 608 ? 3.193 -58.722 -4.380 1.00 30.50 608 LYS A N 1
ATOM 4441 C CA . LYS A 1 608 ? 3.374 -58.781 -5.843 1.00 30.50 608 LYS A CA 1
ATOM 4442 C C . LYS A 1 608 ? 2.249 -58.032 -6.567 1.00 30.50 608 LYS A C 1
ATOM 4444 O O . LYS A 1 608 ? 1.093 -58.348 -6.305 1.00 30.50 608 LYS A O 1
ATOM 4449 N N . VAL A 1 609 ? 2.573 -57.216 -7.576 1.00 30.55 609 VAL A N 1
ATOM 4450 C CA . VAL A 1 609 ? 1.710 -57.005 -8.755 1.00 30.55 609 VAL A CA 1
ATOM 4451 C C . VAL A 1 609 ? 2.568 -56.967 -10.025 1.00 30.55 609 VAL A C 1
ATOM 4453 O O . VAL A 1 609 ? 3.673 -56.436 -10.061 1.00 30.55 609 VAL A O 1
ATOM 4456 N N . LEU A 1 610 ? 2.032 -57.648 -11.028 1.00 31.38 610 LEU A N 1
ATOM 4457 C CA . LEU A 1 610 ? 2.571 -58.082 -12.308 1.00 31.38 610 LEU A CA 1
ATOM 4458 C C . LEU A 1 610 ? 2.640 -56.921 -13.326 1.00 31.38 610 LEU A C 1
ATOM 4460 O O . LEU A 1 610 ? 1.631 -56.265 -13.569 1.00 31.38 610 LEU A O 1
ATOM 4464 N N . CYS A 1 611 ? 3.787 -56.714 -13.983 1.00 24.80 611 CYS A N 1
ATOM 4465 C CA . CYS A 1 611 ? 3.910 -55.837 -15.156 1.00 24.80 611 CYS A CA 1
ATOM 4466 C C . CYS A 1 611 ? 3.738 -56.646 -16.451 1.00 24.80 611 CYS A C 1
ATOM 4468 O O . CYS A 1 611 ? 4.562 -57.508 -16.755 1.00 24.80 611 CYS A O 1
ATOM 4470 N N . ILE A 1 612 ? 2.718 -56.323 -17.252 1.00 30.84 612 ILE A N 1
ATOM 4471 C CA . ILE A 1 612 ? 2.571 -56.782 -18.642 1.00 30.84 612 ILE A CA 1
ATOM 4472 C C . ILE A 1 612 ? 2.689 -55.564 -19.569 1.00 30.84 612 ILE A C 1
ATOM 4474 O O . ILE A 1 612 ? 1.910 -54.619 -19.483 1.00 30.84 612 ILE A O 1
ATOM 4478 N N . ARG A 1 613 ? 3.681 -55.597 -20.468 1.00 34.50 613 ARG A N 1
ATOM 4479 C CA . ARG A 1 613 ? 3.797 -54.712 -21.643 1.00 34.50 613 ARG A CA 1
ATOM 4480 C C . ARG A 1 613 ? 2.778 -55.118 -22.714 1.00 34.50 613 ARG A C 1
ATOM 4482 O O . ARG A 1 613 ? 2.529 -56.313 -22.865 1.00 34.50 613 ARG A O 1
ATOM 4489 N N . PRO A 1 614 ? 2.416 -54.197 -23.624 1.00 41.72 614 PRO A N 1
ATOM 4490 C CA . PRO A 1 614 ? 2.394 -54.605 -25.025 1.00 41.72 614 PRO A CA 1
ATOM 4491 C C . PRO A 1 614 ? 3.148 -53.670 -25.975 1.00 41.72 614 PRO A C 1
ATOM 4493 O O . PRO A 1 614 ? 3.289 -52.466 -25.776 1.00 41.72 614 PRO A O 1
ATOM 4496 N N . ARG A 1 615 ? 3.662 -54.318 -27.024 1.00 33.62 615 ARG A N 1
ATOM 4497 C CA . ARG A 1 615 ? 4.381 -53.779 -28.177 1.00 33.62 615 ARG A CA 1
ATOM 4498 C C . ARG A 1 615 ? 3.420 -53.209 -29.226 1.00 33.62 615 ARG A C 1
ATOM 4500 O O . ARG A 1 615 ? 2.329 -53.724 -29.432 1.00 33.62 615 ARG A O 1
ATOM 4507 N N . HIS A 1 616 ? 3.943 -52.235 -29.968 1.00 37.00 616 HIS A N 1
ATOM 4508 C CA . HIS A 1 616 ? 3.551 -51.810 -31.317 1.00 37.00 616 HIS A CA 1
ATOM 4509 C C . HIS A 1 616 ? 3.190 -52.954 -32.285 1.00 37.00 616 HIS A C 1
ATOM 4511 O O . HIS A 1 616 ? 3.955 -53.916 -32.375 1.00 37.00 616 HIS A O 1
ATOM 4517 N N . ARG A 1 617 ? 2.194 -52.722 -33.162 1.00 31.75 617 ARG A N 1
ATOM 4518 C CA . ARG A 1 617 ? 2.376 -52.517 -34.626 1.00 31.75 617 ARG A CA 1
ATOM 4519 C C . ARG A 1 617 ? 1.042 -52.423 -35.405 1.00 31.75 617 ARG A C 1
ATOM 4521 O O . ARG A 1 617 ? 0.225 -53.320 -35.279 1.00 31.75 617 ARG A O 1
ATOM 4528 N N . SER A 1 618 ? 0.978 -51.422 -36.311 1.00 30.20 618 SER A N 1
ATOM 4529 C CA . SER A 1 618 ? 0.453 -51.441 -37.713 1.00 30.20 618 SER A CA 1
ATOM 4530 C C . SER A 1 618 ? -1.043 -51.749 -37.952 1.00 30.20 618 SER A C 1
ATOM 4532 O O . SER A 1 618 ? -1.607 -52.540 -37.226 1.00 30.20 618 SER A O 1
ATOM 4534 N N . ARG A 1 619 ? -1.772 -51.301 -38.987 1.00 31.27 619 ARG A N 1
ATOM 4535 C CA . ARG A 1 619 ? -1.652 -50.417 -40.173 1.00 31.27 619 ARG A CA 1
ATOM 4536 C C . ARG A 1 619 ? -3.059 -50.453 -40.848 1.00 31.27 619 ARG A C 1
ATOM 4538 O O . ARG A 1 619 ? -3.651 -51.523 -40.829 1.00 31.27 619 ARG A O 1
ATOM 4545 N N . TRP A 1 620 ? -3.458 -49.381 -41.563 1.00 28.23 620 TRP A N 1
ATOM 4546 C CA . TRP A 1 620 ? -4.477 -49.317 -42.659 1.00 28.23 620 TRP A CA 1
ATOM 4547 C C . TRP A 1 620 ? -5.958 -49.481 -42.220 1.00 28.23 620 TRP A C 1
ATOM 4549 O O . TRP A 1 620 ? -6.215 -50.123 -41.220 1.00 28.23 620 TRP A O 1
ATOM 4559 N N . SER A 1 621 ? -7.013 -48.934 -42.846 1.00 28.09 621 SER A N 1
ATOM 4560 C CA . SER A 1 621 ? -7.266 -48.279 -44.143 1.00 28.09 621 SER A CA 1
ATOM 4561 C C . SER A 1 621 ? -8.541 -47.401 -44.057 1.00 28.09 621 SER A C 1
ATOM 4563 O O . SER A 1 621 ? -9.305 -47.497 -43.103 1.00 28.09 621 SER A O 1
ATOM 4565 N N . MET A 1 622 ? -8.755 -46.583 -45.091 1.00 33.19 622 MET A N 1
ATOM 4566 C CA . MET A 1 622 ? -9.857 -45.650 -45.370 1.00 33.19 622 MET A CA 1
ATOM 4567 C C . MET A 1 622 ? -11.265 -46.267 -45.497 1.00 33.19 622 MET A C 1
ATOM 4569 O O . MET A 1 622 ? -11.396 -47.347 -46.061 1.00 33.19 622 MET A O 1
ATOM 4573 N N . HIS A 1 623 ? -12.290 -45.474 -45.148 1.00 30.03 623 HIS A N 1
ATOM 4574 C CA . HIS A 1 623 ? -13.594 -45.176 -45.812 1.00 30.03 623 HIS A CA 1
ATOM 4575 C C . HIS A 1 623 ? -14.455 -44.475 -44.729 1.00 30.03 623 HIS A C 1
ATOM 4577 O O . HIS A 1 623 ? -14.398 -44.873 -43.577 1.00 30.03 623 HIS A O 1
ATOM 4583 N N . GLY A 1 624 ? -15.194 -43.380 -44.910 1.00 30.25 624 GLY A N 1
ATOM 4584 C CA . GLY A 1 624 ? -16.007 -42.929 -46.033 1.00 30.25 624 GLY A CA 1
ATOM 4585 C C . GLY A 1 624 ? -17.461 -42.779 -45.537 1.00 30.25 624 GLY A C 1
ATOM 4586 O O . GLY A 1 624 ? -18.043 -43.760 -45.101 1.00 30.25 624 GLY A O 1
ATOM 4587 N N . HIS A 1 625 ? -18.025 -41.568 -45.667 1.00 29.45 625 HIS A N 1
ATOM 4588 C CA . HIS A 1 625 ? -19.455 -41.179 -45.636 1.00 29.45 625 HIS A CA 1
ATOM 4589 C C . HIS A 1 625 ? -20.171 -40.632 -44.372 1.00 29.45 625 HIS A C 1
ATOM 4591 O O . HIS A 1 625 ? -20.410 -41.318 -43.390 1.00 29.45 625 HIS A O 1
ATOM 4597 N N . ARG A 1 626 ? -20.701 -39.413 -44.612 1.00 30.83 626 ARG A N 1
ATOM 4598 C CA . ARG A 1 626 ? -22.058 -38.861 -44.365 1.00 30.83 626 ARG A CA 1
ATOM 4599 C C . ARG A 1 626 ? -22.504 -38.424 -42.958 1.00 30.83 626 ARG A C 1
ATOM 4601 O O . ARG A 1 626 ? -22.875 -39.224 -42.117 1.00 30.83 626 ARG A O 1
ATOM 4608 N N . LEU A 1 627 ? -22.639 -37.092 -42.856 1.00 36.50 627 LEU A N 1
ATOM 4609 C CA . LEU A 1 627 ? -23.859 -36.319 -42.545 1.00 36.50 627 LEU A CA 1
ATOM 4610 C C . LEU A 1 627 ? -24.868 -36.944 -41.568 1.00 36.50 627 LEU A C 1
ATOM 4612 O O . LEU A 1 627 ? -25.621 -37.827 -41.964 1.00 36.50 627 LEU A O 1
ATOM 4616 N N . GLN A 1 628 ? -25.075 -36.279 -40.426 1.00 32.34 628 GLN A N 1
ATOM 4617 C CA . GLN A 1 628 ? -26.421 -35.835 -40.059 1.00 32.34 628 GLN A CA 1
ATOM 4618 C C . GLN A 1 628 ? -26.412 -34.552 -39.217 1.00 32.34 628 GLN A C 1
ATOM 4620 O O . GLN A 1 628 ? -25.577 -34.319 -38.350 1.00 32.34 628 GLN A O 1
ATOM 4625 N N . ARG A 1 629 ? -27.370 -33.712 -39.593 1.00 33.66 629 ARG A N 1
ATOM 4626 C CA . ARG A 1 629 ? -27.729 -32.368 -39.157 1.00 33.66 629 ARG A CA 1
ATOM 4627 C C . ARG A 1 629 ? -28.728 -32.509 -38.006 1.00 33.66 629 ARG A C 1
ATOM 4629 O O . ARG A 1 629 ? -29.673 -33.277 -38.155 1.00 33.66 629 ARG A O 1
ATOM 4636 N N . VAL A 1 630 ? -28.580 -31.751 -36.922 1.00 35.03 630 VAL A N 1
ATOM 4637 C CA . VAL A 1 630 ? -29.682 -31.501 -35.978 1.00 35.03 630 VAL A CA 1
ATOM 4638 C C . VAL A 1 630 ? -29.758 -30.000 -35.725 1.00 35.03 630 VAL A C 1
ATOM 4640 O O . VAL A 1 630 ? -28.950 -29.426 -35.001 1.00 35.03 630 VAL A O 1
ATOM 4643 N N . GLU A 1 631 ? -30.728 -29.371 -36.385 1.00 34.62 631 GLU A N 1
ATOM 4644 C CA . GLU A 1 631 ? -31.267 -28.058 -36.037 1.00 34.62 631 GLU A CA 1
ATOM 4645 C C . GLU A 1 631 ? -32.064 -28.179 -34.727 1.00 34.62 631 GLU A C 1
ATOM 4647 O O . GLU A 1 631 ? -32.841 -29.120 -34.550 1.00 34.62 631 GLU A O 1
ATOM 4652 N N . ARG A 1 632 ? -31.940 -27.193 -33.832 1.00 36.12 632 ARG A N 1
ATOM 4653 C CA . ARG A 1 632 ? -33.020 -26.834 -32.906 1.00 36.12 632 ARG A CA 1
ATOM 4654 C C . ARG A 1 632 ? -33.350 -25.358 -33.073 1.00 36.12 632 ARG A C 1
ATOM 4656 O O . ARG A 1 632 ? -32.477 -24.497 -33.060 1.00 36.12 632 ARG A O 1
ATOM 4663 N N . LEU A 1 633 ? -34.641 -25.140 -33.274 1.00 34.50 633 LEU A N 1
ATOM 4664 C CA . LEU A 1 633 ? -35.344 -23.907 -33.586 1.00 34.50 633 LEU A CA 1
ATOM 4665 C C . LEU A 1 633 ? -36.228 -23.544 -32.380 1.00 34.50 633 LEU A C 1
ATOM 4667 O O . LEU A 1 633 ? -36.693 -24.440 -31.674 1.00 34.50 633 LEU A O 1
ATOM 4671 N N . SER A 1 634 ? -36.536 -22.247 -32.272 1.00 35.53 634 SER A N 1
ATOM 4672 C CA . SER A 1 634 ? -37.635 -21.621 -31.507 1.00 35.53 634 SER A CA 1
ATOM 4673 C C . SER A 1 634 ? -37.366 -21.345 -30.013 1.00 35.53 634 SER A C 1
ATOM 4675 O O . SER A 1 634 ? -36.758 -22.150 -29.328 1.00 35.53 634 SER A O 1
ATOM 4677 N N . ALA A 1 635 ? -37.789 -20.220 -29.421 1.00 35.19 635 ALA A N 1
ATOM 4678 C CA . ALA A 1 635 ? -38.877 -19.323 -29.803 1.00 35.19 635 ALA A CA 1
ATOM 4679 C C . ALA A 1 635 ? -38.629 -17.853 -29.411 1.00 35.19 635 ALA A C 1
ATOM 4681 O O . ALA A 1 635 ? -37.968 -17.527 -28.431 1.00 35.19 635 ALA A O 1
ATOM 4682 N N . ARG A 1 636 ? -39.251 -16.986 -30.209 1.00 40.78 636 ARG A N 1
ATOM 4683 C CA . ARG A 1 636 ? -39.379 -15.534 -30.103 1.00 40.78 636 ARG A CA 1
ATOM 4684 C C . ARG A 1 636 ? -40.775 -15.253 -29.531 1.00 40.78 636 ARG A C 1
ATOM 4686 O O . ARG A 1 636 ? -41.750 -15.730 -30.104 1.00 40.78 636 ARG A O 1
ATOM 4693 N N . MET A 1 637 ? -40.895 -14.458 -28.472 1.00 39.09 637 MET A N 1
ATOM 4694 C CA . MET A 1 637 ? -42.138 -13.757 -28.126 1.00 39.09 637 MET A CA 1
ATOM 4695 C C . MET A 1 637 ? -41.791 -12.297 -27.859 1.00 39.09 637 MET A C 1
ATOM 4697 O O . MET A 1 637 ? -40.861 -11.995 -27.121 1.00 39.09 637 MET A O 1
ATOM 4701 N N . GLY A 1 638 ? -42.511 -11.405 -28.529 1.00 43.62 638 GLY A N 1
ATOM 4702 C CA . GLY A 1 638 ? -42.438 -9.966 -28.323 1.00 43.62 638 GLY A CA 1
ATOM 4703 C C . GLY A 1 638 ? -43.804 -9.387 -27.971 1.00 43.62 638 GLY A C 1
ATOM 4704 O O . GLY A 1 638 ? -44.789 -10.124 -27.916 1.00 43.62 638 GLY A O 1
ATOM 4705 N N . ARG A 1 639 ? -43.811 -8.045 -27.894 1.00 47.12 639 ARG A N 1
ATOM 4706 C CA . ARG A 1 639 ? -44.895 -7.077 -27.596 1.00 47.12 639 ARG A CA 1
ATOM 4707 C C . ARG A 1 639 ? -45.028 -6.738 -26.105 1.00 47.12 639 ARG A C 1
ATOM 4709 O O . ARG A 1 639 ? -45.011 -7.637 -25.285 1.00 47.12 639 ARG A O 1
ATOM 4716 N N . ARG A 1 640 ? -45.194 -5.473 -25.698 1.00 44.22 640 ARG A N 1
ATOM 4717 C CA . ARG A 1 640 ? -45.729 -4.266 -26.373 1.00 44.22 640 ARG A CA 1
ATOM 4718 C C . ARG A 1 640 ? -45.330 -3.015 -25.562 1.00 44.22 640 ARG A C 1
ATOM 4720 O O . ARG A 1 640 ? -45.192 -3.135 -24.349 1.00 44.22 640 ARG A O 1
ATOM 4727 N N . GLY A 1 641 ? -45.261 -1.859 -26.224 1.00 47.19 641 GLY A N 1
ATOM 4728 C CA . GLY A 1 641 ? -45.062 -0.528 -25.641 1.00 47.19 641 GLY A CA 1
ATOM 4729 C C . GLY A 1 641 ? -44.320 0.363 -26.609 1.00 47.19 641 GLY A C 1
ATOM 4730 O O . GLY A 1 641 ? -43.127 0.590 -26.336 1.00 47.19 641 GLY A O 1
#